Protein AF-0000000086513001 (afdb_homodimer)

Structure (mmCIF, N/CA/C/O backbone):
data_AF-0000000086513001-model_v1
#
loop_
_entity.id
_entity.type
_entity.pdbx_description
1 polymer 'BAR domain-containing protein'
#
loop_
_atom_site.group_PDB
_atom_site.id
_atom_site.type_symbol
_atom_site.label_atom_id
_atom_site.label_alt_id
_atom_site.label_comp_id
_atom_site.label_asym_id
_atom_site.label_entity_id
_atom_site.label_seq_id
_atom_site.pdbx_PDB_ins_code
_atom_site.Cartn_x
_atom_site.Cartn_y
_atom_site.Cartn_z
_atom_site.occupancy
_atom_site.B_iso_or_equiv
_atom_site.auth_seq_id
_atom_site.auth_comp_id
_atom_site.auth_asym_id
_atom_site.auth_atom_id
_atom_site.pdbx_PDB_model_num
ATOM 1 N N . VAL A 1 1 ? -19.938 -74.312 -2.609 1 25.33 1 VAL A N 1
ATOM 2 C CA . VAL A 1 1 ? -18.609 -74.062 -3.168 1 25.33 1 VAL A CA 1
ATOM 3 C C . VAL A 1 1 ? -18.578 -72.688 -3.83 1 25.33 1 VAL A C 1
ATOM 5 O O . VAL A 1 1 ? -19.094 -72.5 -4.93 1 25.33 1 VAL A O 1
ATOM 8 N N . LEU A 1 2 ? -19.156 -71.625 -3.199 1 29.25 2 LEU A N 1
ATOM 9 C CA . LEU A 1 2 ? -19.078 -70.188 -3.557 1 29.25 2 LEU A CA 1
ATOM 10 C C . LEU A 1 2 ? -17.656 -69.812 -3.943 1 29.25 2 LEU A C 1
ATOM 12 O O . LEU A 1 2 ? -16.734 -69.875 -3.117 1 29.25 2 LEU A O 1
ATOM 16 N N . GLN A 1 3 ? -17.125 -70.312 -5.156 1 29.22 3 GLN A N 1
ATOM 17 C CA . GLN A 1 3 ? -15.789 -70.062 -5.703 1 29.22 3 GLN A CA 1
ATOM 18 C C . GLN A 1 3 ? -15.312 -68.688 -5.418 1 29.22 3 GLN A C 1
ATOM 20 O O . GLN A 1 3 ? -16.109 -67.75 -5.457 1 29.22 3 GLN A O 1
ATOM 25 N N . ASN A 1 4 ? -14.266 -68.5 -4.531 1 32.66 4 ASN A N 1
ATOM 26 C CA . ASN A 1 4 ? -13.359 -67.438 -4.281 1 32.66 4 ASN A CA 1
ATOM 27 C C . ASN A 1 4 ? -13.07 -66.625 -5.559 1 32.66 4 ASN A C 1
ATOM 29 O O . ASN A 1 4 ? -12.422 -67.125 -6.477 1 32.66 4 ASN A O 1
ATOM 33 N N . PHE A 1 5 ? -14.031 -66.062 -6.332 1 34.47 5 PHE A N 1
ATOM 34 C CA . PHE A 1 5 ? -13.789 -65.125 -7.379 1 34.47 5 PHE A CA 1
ATOM 35 C C . PHE A 1 5 ? -12.508 -64.312 -7.105 1 34.47 5 PHE A C 1
ATOM 37 O O . PHE A 1 5 ? -12.227 -63.969 -5.965 1 34.47 5 PHE A O 1
ATOM 44 N N . GLY A 1 6 ? -11.438 -64.625 -7.902 1 35.47 6 GLY A N 1
ATOM 45 C CA . GLY A 1 6 ? -10.094 -64.062 -8.008 1 35.47 6 GLY A CA 1
ATOM 46 C C . GLY A 1 6 ? -10.039 -62.594 -7.652 1 35.47 6 GLY A C 1
ATOM 47 O O . GLY A 1 6 ? -10.938 -61.844 -8 1 35.47 6 GLY A O 1
ATOM 48 N N . LYS A 1 7 ? -9.672 -62.219 -6.469 1 39.47 7 LYS A N 1
ATOM 49 C CA . LYS A 1 7 ? -9.062 -60.938 -6.133 1 39.47 7 LYS A CA 1
ATOM 50 C C . LYS A 1 7 ? -8.352 -60.344 -7.336 1 39.47 7 LYS A C 1
ATOM 52 O O . LYS A 1 7 ? -7.32 -60.844 -7.777 1 39.47 7 LYS A O 1
ATOM 57 N N . ALA A 1 8 ? -8.93 -60.094 -8.477 1 40.69 8 ALA A N 1
ATOM 58 C CA . ALA A 1 8 ? -8.281 -59.188 -9.422 1 40.69 8 ALA A CA 1
ATOM 59 C C . ALA A 1 8 ? -7.305 -58.25 -8.711 1 40.69 8 ALA A C 1
ATOM 61 O O . ALA A 1 8 ? -7.68 -57.562 -7.762 1 40.69 8 ALA A O 1
ATOM 62 N N . GLU A 1 9 ? -6.074 -58.594 -8.461 1 40.75 9 GLU A N 1
ATOM 63 C CA . GLU A 1 9 ? -4.934 -57.75 -8.094 1 40.75 9 GLU A CA 1
ATOM 64 C C . GLU A 1 9 ? -5.09 -56.312 -8.625 1 40.75 9 GLU A C 1
ATOM 66 O O . GLU A 1 9 ? -4.914 -56.094 -9.82 1 40.75 9 GLU A O 1
ATOM 71 N N . LYS A 1 10 ? -6.066 -55.625 -8.422 1 45.78 10 LYS A N 1
ATOM 72 C CA . LYS A 1 10 ? -6.031 -54.188 -8.75 1 45.78 10 LYS A CA 1
ATOM 73 C C . LYS A 1 10 ? -4.613 -53.625 -8.648 1 45.78 10 LYS A C 1
ATOM 75 O O . LYS A 1 10 ? -4.02 -53.625 -7.566 1 45.78 10 LYS A O 1
ATOM 80 N N . THR A 1 11 ? -3.627 -53.969 -9.461 1 47.66 11 THR A N 1
ATOM 81 C CA . THR A 1 11 ? -2.301 -53.406 -9.617 1 47.66 11 THR A CA 1
ATOM 82 C C . THR A 1 11 ? -2.352 -51.875 -9.398 1 47.66 11 THR A C 1
ATOM 84 O O . THR A 1 11 ? -2.912 -51.156 -10.211 1 47.66 11 THR A O 1
ATOM 87 N N . THR A 1 12 ? -2.678 -51.531 -8.242 1 60.88 12 THR A N 1
ATOM 88 C CA . THR A 1 12 ? -2.617 -50.094 -7.902 1 60.88 12 THR A CA 1
ATOM 89 C C . THR A 1 12 ? -1.29 -49.5 -8.352 1 60.88 12 THR A C 1
ATOM 91 O O . THR A 1 12 ? -0.222 -49.969 -7.961 1 60.88 12 THR A O 1
ATOM 94 N N . ASP A 1 13 ? -1.226 -48.969 -9.562 1 78.38 13 ASP A N 1
ATOM 95 C CA . ASP A 1 13 ? -0.063 -48.219 -10.031 1 78.38 13 ASP A CA 1
ATOM 96 C C . ASP A 1 13 ? 0.327 -47.125 -9.031 1 78.38 13 ASP A C 1
ATOM 98 O O . ASP A 1 13 ? -0.069 -45.969 -9.18 1 78.38 13 ASP A O 1
ATOM 102 N N . GLU A 1 14 ? 1.034 -47.562 -7.922 1 82.69 14 GLU A N 1
ATOM 103 C CA . GLU A 1 14 ? 1.401 -46.719 -6.793 1 82.69 14 GLU A CA 1
ATOM 104 C C . GLU A 1 14 ? 2.223 -45.531 -7.246 1 82.69 14 GLU A C 1
ATOM 106 O O . GLU A 1 14 ? 1.926 -44.375 -6.879 1 82.69 14 GLU A O 1
ATOM 111 N N . PRO A 1 15 ? 3.131 -45.75 -8.188 1 88.69 15 PRO A N 1
ATOM 112 C CA . PRO A 1 15 ? 3.896 -44.594 -8.656 1 88.69 15 PRO A CA 1
ATOM 113 C C . PRO A 1 15 ? 3.031 -43.594 -9.406 1 88.69 15 PRO A C 1
ATOM 115 O O . PRO A 1 15 ? 3.225 -42.375 -9.258 1 88.69 15 PRO A O 1
ATOM 118 N N . PHE A 1 16 ? 2.098 -44.031 -10.164 1 92.88 16 PHE A N 1
ATOM 119 C CA . PHE A 1 16 ? 1.21 -43.156 -10.914 1 92.88 16 PHE A CA 1
ATOM 120 C C . PHE A 1 16 ? 0.321 -42.344 -9.969 1 92.88 16 PHE A C 1
ATOM 122 O O . PHE A 1 16 ? 0.155 -41.156 -10.141 1 92.88 16 PHE A O 1
ATOM 129 N N . ASN A 1 17 ? -0.226 -43 -8.984 1 92.69 17 ASN A N 1
ATOM 130 C CA . ASN A 1 17 ? -1.082 -42.344 -8.016 1 92.69 17 ASN A CA 1
ATOM 131 C C . ASN A 1 17 ? -0.316 -41.25 -7.25 1 92.69 17 ASN A C 1
ATOM 133 O O . ASN A 1 17 ? -0.863 -40.188 -6.945 1 92.69 17 ASN A O 1
ATOM 137 N N . GLU A 1 18 ? 0.878 -41.531 -6.945 1 95.25 18 GLU A N 1
ATOM 138 C CA . GLU A 1 18 ? 1.701 -40.562 -6.215 1 95.25 18 GLU A CA 1
ATOM 139 C C . GLU A 1 18 ? 1.93 -39.312 -7.035 1 95.25 18 GLU A C 1
ATOM 141 O O . GLU A 1 18 ? 1.84 -38.188 -6.512 1 95.25 18 GLU A O 1
ATOM 146 N N . ILE A 1 19 ? 2.295 -39.469 -8.312 1 95.62 19 ILE A N 1
ATOM 147 C CA . ILE A 1 19 ? 2.559 -38.312 -9.156 1 95.62 19 ILE A CA 1
ATOM 148 C C . ILE A 1 19 ? 1.264 -37.531 -9.383 1 95.62 19 ILE A C 1
ATOM 150 O O . ILE A 1 19 ? 1.281 -36.312 -9.484 1 95.62 19 ILE A O 1
ATOM 154 N N . VAL A 1 20 ? 0.182 -38.188 -9.492 1 96.31 20 VAL A N 1
ATOM 155 C CA . VAL A 1 20 ? -1.11 -37.531 -9.656 1 96.31 20 VAL A CA 1
ATOM 156 C C . VAL A 1 20 ? -1.405 -36.656 -8.43 1 96.31 20 VAL A C 1
ATOM 158 O O . VAL A 1 20 ? -1.864 -35.531 -8.555 1 96.31 20 VAL A O 1
ATOM 161 N N . LEU A 1 21 ? -1.131 -37.219 -7.266 1 96.56 21 LEU A N 1
ATOM 162 C CA . LEU A 1 21 ? -1.327 -36.469 -6.027 1 96.56 21 LEU A CA 1
ATOM 163 C C . LEU A 1 21 ? -0.428 -35.219 -5.992 1 96.56 21 LEU A C 1
ATOM 165 O O . LEU A 1 21 ? -0.851 -34.156 -5.547 1 96.56 21 LEU A O 1
ATOM 169 N N . ARG A 1 22 ? 0.776 -35.312 -6.449 1 95.69 22 ARG A N 1
ATOM 170 C CA . ARG A 1 22 ? 1.705 -34.188 -6.508 1 95.69 22 ARG A CA 1
ATOM 171 C C . ARG A 1 22 ? 1.187 -33.094 -7.438 1 95.69 22 ARG A C 1
ATOM 173 O O . ARG A 1 22 ? 1.31 -31.906 -7.137 1 95.69 22 ARG A O 1
ATOM 180 N N . ILE A 1 23 ? 0.636 -33.531 -8.5 1 96.81 23 ILE A N 1
ATOM 181 C CA . ILE A 1 23 ? 0.095 -32.594 -9.469 1 96.81 23 ILE A CA 1
ATOM 182 C C . ILE A 1 23 ? -1.098 -31.859 -8.859 1 96.81 23 ILE A C 1
ATOM 184 O O . ILE A 1 23 ? -1.27 -30.656 -9.07 1 96.81 23 ILE A O 1
ATOM 188 N N . GLU A 1 24 ? -1.88 -32.562 -8.117 1 96.69 24 GLU A N 1
ATOM 189 C CA . GLU A 1 24 ? -3.016 -31.953 -7.445 1 96.69 24 GLU A CA 1
ATOM 190 C C . GLU A 1 24 ? -2.549 -30.906 -6.426 1 96.69 24 GLU A C 1
ATOM 192 O O . GLU A 1 24 ? -3.102 -29.812 -6.352 1 96.69 24 GLU A O 1
ATOM 197 N N . LYS A 1 25 ? -1.591 -31.266 -5.656 1 96.88 25 LYS A N 1
ATOM 198 C CA . LYS A 1 25 ? -1.021 -30.344 -4.684 1 96.88 25 LYS A CA 1
ATOM 199 C C . LYS A 1 25 ? -0.428 -29.125 -5.371 1 96.88 25 LYS A C 1
ATOM 201 O O . LYS A 1 25 ? -0.542 -28 -4.867 1 96.88 25 LYS A O 1
ATOM 206 N N . GLN A 1 26 ? 0.207 -29.359 -6.457 1 97.06 26 GLN A N 1
ATOM 207 C CA . GLN A 1 26 ? 0.778 -28.297 -7.27 1 97.06 26 GLN A CA 1
ATOM 208 C C . GLN A 1 26 ? -0.301 -27.328 -7.738 1 97.06 26 GLN A C 1
ATOM 210 O O . GLN A 1 26 ? -0.105 -26.109 -7.707 1 97.06 26 GLN A O 1
ATOM 215 N N . HIS A 1 27 ? -1.317 -27.875 -8.195 1 97.31 27 HIS A N 1
ATOM 216 C CA . HIS A 1 27 ? -2.445 -27.062 -8.641 1 97.31 27 HIS A CA 1
ATOM 217 C C . HIS A 1 27 ? -3.004 -26.234 -7.492 1 97.31 27 HIS A C 1
ATOM 219 O O . HIS A 1 27 ? -3.264 -25.031 -7.664 1 97.31 27 HIS A O 1
ATOM 225 N N . ASP A 1 28 ? -3.191 -26.844 -6.332 1 97.62 28 ASP A N 1
ATOM 226 C CA . ASP A 1 28 ? -3.725 -26.156 -5.164 1 97.62 28 ASP A CA 1
ATOM 227 C C . ASP A 1 28 ? -2.805 -25.016 -4.734 1 97.62 28 ASP A C 1
ATOM 229 O O . ASP A 1 28 ? -3.275 -23.922 -4.383 1 97.62 28 ASP A O 1
ATOM 233 N N . ALA A 1 29 ? -1.533 -25.25 -4.727 1 97.62 29 ALA A N 1
ATOM 234 C CA . ALA A 1 29 ? -0.555 -24.219 -4.355 1 97.62 29 ALA A CA 1
ATOM 235 C C . ALA A 1 29 ? -0.613 -23.031 -5.309 1 97.62 29 ALA A C 1
ATOM 237 O O . ALA A 1 29 ? -0.532 -21.891 -4.879 1 97.62 29 ALA A O 1
ATOM 238 N N . ALA A 1 30 ? -0.731 -23.328 -6.598 1 98.44 30 ALA A N 1
ATOM 239 C CA . ALA A 1 30 ? -0.817 -22.266 -7.602 1 98.44 30 ALA A CA 1
ATOM 240 C C . ALA A 1 30 ? -2.064 -21.422 -7.387 1 98.44 30 ALA A C 1
ATOM 242 O O . ALA A 1 30 ? -2.01 -20.188 -7.5 1 98.44 30 ALA A O 1
ATOM 243 N N . HIS A 1 31 ? -3.129 -22.125 -7.039 1 98.19 31 HIS A N 1
ATOM 244 C CA . HIS A 1 31 ? -4.375 -21.406 -6.793 1 98.19 31 HIS A CA 1
ATOM 245 C C . HIS A 1 31 ? -4.27 -20.531 -5.551 1 98.19 31 HIS A C 1
ATOM 247 O O . HIS A 1 31 ? -4.781 -19.406 -5.531 1 98.19 31 HIS A O 1
ATOM 253 N N . HIS A 1 32 ? -3.678 -21.062 -4.586 1 98.62 32 HIS A N 1
ATOM 254 C CA . HIS A 1 32 ? -3.488 -20.297 -3.365 1 98.62 32 HIS A CA 1
ATOM 255 C C . HIS A 1 32 ? -2.643 -19.047 -3.621 1 98.62 32 HIS A C 1
ATOM 257 O O . HIS A 1 32 ? -2.99 -17.953 -3.174 1 98.62 32 HIS A O 1
ATOM 263 N N . LEU A 1 33 ? -1.578 -19.203 -4.324 1 98.75 33 LEU A N 1
ATOM 264 C CA . LEU A 1 33 ? -0.705 -18.078 -4.664 1 98.75 33 LEU A CA 1
ATOM 265 C C . LEU A 1 33 ? -1.45 -17.047 -5.496 1 98.75 33 LEU A C 1
ATOM 267 O O . LEU A 1 33 ? -1.312 -15.836 -5.27 1 98.75 33 LEU A O 1
ATOM 271 N N . GLN A 1 34 ? -2.205 -17.5 -6.426 1 98.69 34 GLN A N 1
ATOM 272 C CA . GLN A 1 34 ? -2.988 -16.594 -7.27 1 98.69 34 GLN A CA 1
ATOM 273 C C . GLN A 1 34 ? -3.951 -15.758 -6.438 1 98.69 34 GLN A C 1
ATOM 275 O O . GLN A 1 34 ? -4.09 -14.555 -6.668 1 98.69 34 GLN A O 1
ATOM 280 N N . LYS A 1 35 ? -4.609 -16.438 -5.543 1 98.75 35 LYS A N 1
ATOM 281 C CA . LYS A 1 35 ? -5.555 -15.75 -4.672 1 98.75 35 LYS A CA 1
ATOM 282 C C . LYS A 1 35 ? -4.867 -14.633 -3.891 1 98.75 35 LYS A C 1
ATOM 284 O O . LYS A 1 35 ? -5.359 -13.5 -3.85 1 98.75 35 LYS A O 1
ATOM 289 N N . GLU A 1 36 ? -3.793 -14.914 -3.262 1 98.75 36 GLU A N 1
ATOM 290 C CA . GLU A 1 36 ? -3.086 -13.93 -2.443 1 98.75 36 GLU A CA 1
ATOM 291 C C . GLU A 1 36 ? -2.496 -12.812 -3.305 1 98.75 36 GLU A C 1
ATOM 293 O O . GLU A 1 36 ? -2.443 -11.656 -2.881 1 98.75 36 GLU A O 1
ATOM 298 N N . LEU A 1 37 ? -1.99 -13.18 -4.488 1 98.75 37 LEU A N 1
ATOM 299 C CA . LEU A 1 37 ? -1.479 -12.18 -5.422 1 98.75 37 LEU A CA 1
ATOM 300 C C . LEU A 1 37 ? -2.578 -11.203 -5.832 1 98.75 37 LEU A C 1
ATOM 302 O O . LEU A 1 37 ? -2.34 -10 -5.938 1 98.75 37 LEU A O 1
ATOM 306 N N . ARG A 1 38 ? -3.725 -11.758 -6.062 1 98.44 38 ARG A N 1
ATOM 307 C CA . ARG A 1 38 ? -4.863 -10.914 -6.422 1 98.44 38 ARG A CA 1
ATOM 308 C C . ARG A 1 38 ? -5.211 -9.953 -5.289 1 98.44 38 ARG A C 1
ATOM 310 O O . ARG A 1 38 ? -5.48 -8.773 -5.531 1 98.44 38 ARG A O 1
ATOM 317 N N . MET A 1 39 ? -5.246 -10.469 -4.125 1 98.56 39 MET A N 1
ATOM 318 C CA . MET A 1 39 ? -5.52 -9.633 -2.961 1 98.56 39 MET A CA 1
ATOM 319 C C . MET A 1 39 ? -4.457 -8.547 -2.805 1 98.56 39 MET A C 1
ATOM 321 O O . MET A 1 39 ? -4.773 -7.395 -2.51 1 98.56 39 MET A O 1
ATOM 325 N N . TYR A 1 40 ? -3.24 -8.867 -3.025 1 98.62 40 TYR A N 1
ATOM 326 C CA . TYR A 1 40 ? -2.137 -7.914 -2.951 1 98.62 40 TYR A CA 1
ATOM 327 C C . TYR A 1 40 ? -2.289 -6.816 -3.998 1 98.62 40 TYR A C 1
ATOM 329 O O . TYR A 1 40 ? -2.125 -5.633 -3.695 1 98.62 40 TYR A O 1
ATOM 337 N N . ALA A 1 41 ? -2.576 -7.219 -5.16 1 98.25 41 ALA A N 1
ATOM 338 C CA . ALA A 1 41 ? -2.754 -6.262 -6.25 1 98.25 41 ALA A CA 1
ATOM 339 C C . ALA A 1 41 ? -3.914 -5.312 -5.961 1 98.25 41 ALA A C 1
ATOM 341 O O . ALA A 1 41 ? -3.84 -4.121 -6.27 1 98.25 41 ALA A O 1
ATOM 342 N N . ASN A 1 42 ? -4.98 -5.844 -5.438 1 98.25 42 ASN A N 1
ATOM 343 C CA . ASN A 1 42 ? -6.113 -5.004 -5.066 1 98.25 42 ASN A CA 1
ATOM 344 C C . ASN A 1 42 ? -5.727 -3.967 -4.016 1 98.25 42 ASN A C 1
ATOM 346 O O . ASN A 1 42 ? -6.113 -2.801 -4.113 1 98.25 42 ASN A O 1
ATOM 350 N N . CYS A 1 43 ? -5.027 -4.418 -3.004 1 97.94 43 CYS A N 1
ATOM 351 C CA . CYS A 1 43 ? -4.555 -3.494 -1.977 1 97.94 43 CYS A CA 1
ATOM 352 C C . CYS A 1 43 ? -3.623 -2.445 -2.572 1 97.94 43 CYS A C 1
ATOM 354 O O . CYS A 1 43 ? -3.645 -1.284 -2.158 1 97.94 43 CYS A O 1
ATOM 356 N N . LEU A 1 44 ? -2.814 -2.854 -3.523 1 97.88 44 LEU A N 1
ATOM 357 C CA . LEU A 1 44 ? -1.929 -1.92 -4.215 1 97.88 44 LEU A CA 1
ATOM 358 C C . LEU A 1 44 ? -2.732 -0.852 -4.949 1 97.88 44 LEU A C 1
ATOM 360 O O . LEU A 1 44 ? -2.344 0.319 -4.969 1 97.88 44 LEU A O 1
ATOM 364 N N . ARG A 1 45 ? -3.809 -1.22 -5.531 1 98 45 ARG A N 1
ATOM 365 C CA . ARG A 1 45 ? -4.676 -0.272 -6.223 1 98 45 ARG A CA 1
ATOM 366 C C . ARG A 1 45 ? -5.258 0.747 -5.25 1 98 45 ARG A C 1
ATOM 368 O O . ARG A 1 45 ? -5.266 1.947 -5.527 1 98 45 ARG A O 1
ATOM 375 N N . GLU A 1 46 ? -5.73 0.247 -4.18 1 98.19 46 GLU A N 1
ATOM 376 C CA . GLU A 1 46 ? -6.27 1.138 -3.158 1 98.19 46 GLU A CA 1
ATOM 377 C C . GLU A 1 46 ? -5.199 2.084 -2.625 1 98.19 46 GLU A C 1
ATOM 379 O O . GLU A 1 46 ? -5.469 3.258 -2.367 1 98.19 46 GLU A O 1
ATOM 384 N N . MET A 1 47 ? -4.008 1.544 -2.441 1 97.44 47 MET A N 1
ATOM 385 C CA . MET A 1 47 ? -2.879 2.355 -1.994 1 97.44 47 MET A CA 1
ATOM 386 C C . MET A 1 47 ? -2.572 3.463 -2.998 1 97.44 47 MET A C 1
ATOM 388 O O . MET A 1 47 ? -2.215 4.578 -2.611 1 97.44 47 MET A O 1
ATOM 392 N N . SER A 1 48 ? -2.617 3.119 -4.258 1 97.81 48 SER A N 1
ATOM 393 C CA . SER A 1 48 ? -2.377 4.098 -5.316 1 97.81 48 SER A CA 1
ATOM 394 C C . SER A 1 48 ? -3.348 5.27 -5.215 1 97.81 48 SER A C 1
ATOM 396 O O . SER A 1 48 ? -2.943 6.426 -5.328 1 97.81 48 SER A O 1
ATOM 398 N N . VAL A 1 49 ? -4.602 4.996 -4.965 1 98.38 49 VAL A N 1
ATOM 399 C CA . VAL A 1 49 ? -5.621 6.031 -4.836 1 98.38 49 VAL A CA 1
ATOM 400 C C . VAL A 1 49 ? -5.348 6.875 -3.592 1 98.38 49 VAL A C 1
ATOM 402 O O . VAL A 1 49 ? -5.391 8.102 -3.646 1 98.38 49 VAL A O 1
ATOM 405 N N . ALA A 1 50 ? -5.09 6.184 -2.471 1 98.5 50 ALA A 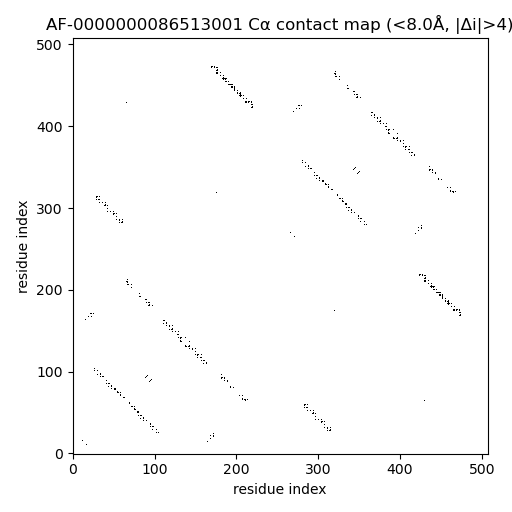N 1
ATOM 406 C CA . ALA A 1 50 ? -4.785 6.883 -1.226 1 98.5 50 ALA A CA 1
ATOM 407 C C . ALA A 1 50 ? -3.555 7.773 -1.388 1 98.5 50 ALA A C 1
ATOM 409 O O . ALA A 1 50 ? -3.521 8.898 -0.878 1 98.5 50 ALA A O 1
ATOM 410 N N . SER A 1 51 ? -2.537 7.254 -2.049 1 98.38 51 SER A N 1
ATOM 411 C CA . SER A 1 51 ? -1.328 8.023 -2.322 1 98.38 51 SER A CA 1
ATOM 412 C C . SER A 1 51 ? -1.639 9.266 -3.146 1 98.38 51 SER A C 1
ATOM 414 O O . SER A 1 51 ? -1.146 10.359 -2.846 1 98.38 51 SER A O 1
ATOM 416 N N . LYS A 1 52 ? -2.434 9.109 -4.121 1 98.5 52 LYS A N 1
ATOM 417 C CA . LYS A 1 52 ? -2.807 10.242 -4.961 1 98.5 52 LYS A CA 1
ATOM 418 C C . LYS A 1 52 ? -3.533 11.312 -4.152 1 98.5 52 LYS A C 1
ATOM 420 O O . LYS A 1 52 ? -3.246 12.5 -4.289 1 98.5 52 LYS A O 1
ATOM 425 N N . ASN A 1 53 ? -4.477 10.914 -3.352 1 98.69 53 ASN A N 1
ATOM 426 C CA . ASN A 1 53 ? -5.195 11.859 -2.5 1 98.69 53 ASN A CA 1
ATOM 427 C C . ASN A 1 53 ? -4.254 12.586 -1.546 1 98.69 53 ASN A C 1
ATOM 429 O O . ASN A 1 53 ? -4.359 13.797 -1.362 1 98.69 53 ASN A O 1
ATOM 433 N N . LEU A 1 54 ? -3.371 11.844 -0.964 1 98.75 54 LEU A N 1
ATOM 434 C CA . LEU A 1 54 ? -2.43 12.422 -0.016 1 98.75 54 LEU A CA 1
ATOM 435 C C . LEU A 1 54 ? -1.497 13.406 -0.712 1 98.75 54 LEU A C 1
ATOM 437 O O . LEU A 1 54 ? -1.279 14.516 -0.219 1 98.75 54 LEU A O 1
ATOM 441 N N . THR A 1 55 ? -0.96 13.031 -1.841 1 98.56 55 THR A N 1
ATOM 442 C CA . THR A 1 55 ? -0.041 13.914 -2.549 1 98.56 55 THR A CA 1
ATOM 443 C C . THR A 1 55 ? -0.759 15.172 -3.025 1 98.56 55 THR A C 1
ATOM 445 O O . THR A 1 55 ? -0.17 16.25 -3.059 1 98.56 55 THR A O 1
ATOM 448 N N . THR A 1 56 ? -2.012 15.039 -3.377 1 98.44 56 THR A N 1
ATOM 449 C CA . THR A 1 56 ? -2.816 16.203 -3.732 1 98.44 56 THR A CA 1
ATOM 450 C C . THR A 1 56 ? -2.973 17.141 -2.537 1 98.44 56 THR A C 1
ATOM 452 O O . THR A 1 56 ? -2.812 18.359 -2.668 1 98.44 56 THR A O 1
ATOM 455 N N . ALA A 1 57 ? -3.291 16.594 -1.386 1 98.62 57 ALA A N 1
ATOM 456 C CA . ALA A 1 57 ? -3.418 17.391 -0.167 1 98.62 57 ALA A CA 1
ATOM 457 C C . ALA A 1 57 ? -2.102 18.078 0.175 1 98.62 57 ALA A C 1
ATOM 459 O O . ALA A 1 57 ? -2.092 19.25 0.592 1 98.62 57 ALA A O 1
ATOM 460 N N . ILE A 1 58 ? -0.984 17.391 0.009 1 98.81 58 ILE A N 1
ATOM 461 C CA . ILE A 1 58 ? 0.333 17.969 0.267 1 98.81 58 ILE A CA 1
ATOM 462 C C . ILE A 1 58 ? 0.59 19.125 -0.699 1 98.81 58 ILE A C 1
ATOM 464 O O . ILE A 1 58 ? 1.078 20.188 -0.295 1 98.81 58 ILE A O 1
ATOM 468 N N . ALA A 1 59 ? 0.244 18.906 -1.926 1 98.38 59 ALA A N 1
ATOM 469 C CA . ALA A 1 59 ? 0.432 19.953 -2.934 1 98.38 59 ALA A CA 1
ATOM 470 C C . ALA A 1 59 ? -0.397 21.188 -2.604 1 98.38 59 ALA A C 1
ATOM 472 O O . ALA A 1 59 ? 0.036 22.312 -2.85 1 98.38 59 ALA A O 1
ATOM 473 N N . GLU A 1 60 ? -1.539 20.953 -2.066 1 97.12 60 GLU A N 1
ATOM 474 C CA . GLU A 1 60 ? -2.41 22.062 -1.679 1 97.12 60 GLU A CA 1
ATOM 475 C C . GLU A 1 60 ? -1.847 22.812 -0.475 1 97.12 60 GLU A C 1
ATOM 477 O O . GLU A 1 60 ? -2.051 24.016 -0.339 1 97.12 60 GLU A O 1
ATOM 482 N N . THR A 1 61 ? -1.21 22.141 0.347 1 97.62 61 THR A N 1
ATOM 483 C CA . THR A 1 61 ? -0.655 22.703 1.569 1 97.62 61 THR A CA 1
ATOM 484 C C . THR A 1 61 ? 0.655 23.438 1.281 1 97.62 61 THR A C 1
ATOM 486 O O . THR A 1 61 ? 0.961 24.453 1.916 1 97.62 61 THR A O 1
ATOM 489 N N . TYR A 1 62 ? 1.438 22.891 0.391 1 98.25 62 TYR A N 1
ATOM 490 C CA . TYR A 1 62 ? 2.721 23.484 0.019 1 98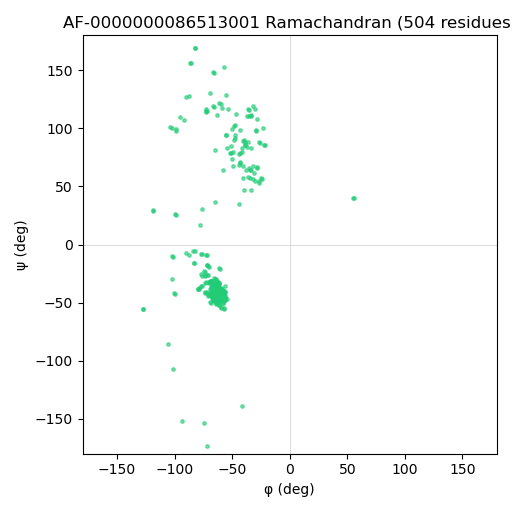.25 62 TYR A CA 1
ATOM 491 C C . TYR A 1 62 ? 2.527 24.734 -0.815 1 98.25 62 TYR A C 1
ATOM 493 O O . TYR A 1 62 ? 2.141 24.672 -1.983 1 98.25 62 TYR A O 1
ATOM 501 N N . GLU A 1 63 ? 2.891 25.859 -0.319 1 97.12 63 GLU A N 1
ATOM 502 C CA . GLU A 1 63 ? 2.516 27.141 -0.915 1 97.12 63 GLU A CA 1
ATOM 503 C C . GLU A 1 63 ? 3.496 27.547 -2.012 1 97.12 63 GLU A C 1
ATOM 505 O O . GLU A 1 63 ? 4.656 27.141 -1.999 1 97.12 63 GLU A O 1
ATOM 510 N N . GLN A 1 64 ? 3.053 28.391 -2.941 1 96.88 64 GLN A N 1
ATOM 511 C CA . GLN A 1 64 ? 3.783 28.781 -4.137 1 96.88 64 GLN A CA 1
ATOM 512 C C . GLN A 1 64 ? 5.07 29.516 -3.775 1 96.88 64 GLN A C 1
ATOM 514 O O . GLN A 1 64 ? 6.078 29.406 -4.477 1 96.88 64 GLN A O 1
ATOM 519 N N . GLU A 1 65 ? 5.09 30.266 -2.656 1 96.44 65 GLU A N 1
ATOM 520 C CA . GLU A 1 65 ? 6.234 31.078 -2.262 1 96.44 65 GLU A CA 1
ATOM 521 C C . GLU A 1 65 ? 7.289 30.25 -1.546 1 96.44 65 GLU A C 1
ATOM 523 O O . GLU A 1 65 ? 8.375 30.734 -1.24 1 96.44 65 GLU A O 1
ATOM 528 N N . TRP A 1 66 ? 6.992 29.016 -1.291 1 97.94 66 TRP A N 1
ATOM 529 C CA . TRP A 1 66 ? 7.91 28.188 -0.526 1 97.94 66 TRP A CA 1
ATOM 530 C C . TRP A 1 66 ? 9.008 27.625 -1.422 1 97.94 66 TRP A C 1
ATOM 532 O O . TRP A 1 66 ? 8.938 27.734 -2.648 1 97.94 66 TRP A O 1
ATOM 542 N N . THR A 1 67 ? 10 27.062 -0.838 1 98.44 67 THR A N 1
ATOM 543 C CA . THR A 1 67 ? 11.227 26.609 -1.48 1 98.44 67 THR A CA 1
ATOM 544 C C . THR A 1 67 ? 10.938 25.562 -2.541 1 98.44 67 THR A C 1
ATOM 546 O O . THR A 1 67 ? 10.289 24.547 -2.252 1 98.44 67 THR A O 1
ATOM 549 N N . ARG A 1 68 ? 11.312 25.812 -3.812 1 98.5 68 ARG A N 1
ATOM 550 C CA . ARG A 1 68 ? 11.297 24.859 -4.926 1 98.5 68 ARG A CA 1
ATOM 551 C C . ARG A 1 68 ? 9.914 24.25 -5.113 1 98.5 68 ARG A C 1
ATOM 553 O O . ARG A 1 68 ? 9.789 23.047 -5.344 1 98.5 68 ARG A O 1
ATOM 560 N N . GLU A 1 69 ? 8.922 25.031 -4.973 1 98.38 69 GLU A N 1
ATOM 561 C CA . GLU A 1 69 ? 7.531 24.609 -5.023 1 98.38 69 GLU A CA 1
ATOM 562 C C . GLU A 1 69 ? 7.227 23.891 -6.34 1 98.38 69 GLU A C 1
ATOM 564 O O . GLU A 1 69 ? 6.555 22.859 -6.352 1 98.38 69 GLU A O 1
ATOM 569 N N . SER A 1 70 ? 7.699 24.312 -7.473 1 97.94 70 SER A N 1
ATOM 570 C CA . SER A 1 70 ? 7.434 23.703 -8.773 1 97.94 70 SER A CA 1
ATOM 571 C C . SER A 1 70 ? 8.023 22.297 -8.852 1 97.94 70 SER A C 1
ATOM 573 O O . SER A 1 70 ? 7.41 21.391 -9.422 1 97.94 70 SER A O 1
ATOM 575 N N . GLU A 1 71 ? 9.18 22.188 -8.344 1 98.31 71 GLU A N 1
ATOM 576 C CA . GLU A 1 71 ? 9.828 20.875 -8.312 1 98.31 71 GLU A CA 1
ATOM 577 C C . GLU A 1 71 ? 9.062 19.906 -7.426 1 98.31 71 GLU A C 1
ATOM 579 O O . GLU A 1 71 ? 8.891 18.734 -7.777 1 98.31 71 GLU A O 1
ATOM 584 N N . VAL A 1 72 ? 8.641 20.359 -6.227 1 98.69 72 VAL A N 1
ATOM 585 C CA . VAL A 1 72 ? 7.855 19.531 -5.316 1 98.69 72 VAL A CA 1
ATOM 586 C C . VAL A 1 72 ? 6.586 19.062 -6.02 1 98.69 72 VAL A C 1
ATOM 588 O O . VAL A 1 72 ? 6.262 17.859 -5.984 1 98.69 72 VAL A O 1
ATOM 591 N N . ARG A 1 73 ? 5.926 19.953 -6.66 1 97.94 73 ARG A N 1
ATOM 592 C CA . ARG A 1 73 ? 4.691 19.609 -7.359 1 97.94 73 ARG A CA 1
ATOM 593 C C . ARG A 1 73 ? 4.941 18.562 -8.438 1 97.94 73 ARG A C 1
ATOM 595 O O . ARG A 1 73 ? 4.156 17.625 -8.602 1 97.94 73 ARG A O 1
ATOM 602 N N . ALA A 1 74 ? 5.973 18.688 -9.156 1 97.88 74 ALA A N 1
ATOM 603 C CA . ALA A 1 74 ? 6.324 17.734 -10.203 1 97.88 74 ALA A CA 1
ATOM 604 C C . ALA A 1 74 ? 6.617 16.359 -9.617 1 97.88 74 ALA A C 1
ATOM 606 O O . ALA A 1 74 ? 6.168 15.344 -10.148 1 97.88 74 ALA A O 1
ATOM 607 N N . HIS A 1 75 ? 7.375 16.344 -8.516 1 98.38 75 HIS A N 1
ATOM 608 C CA . HIS A 1 75 ? 7.699 15.086 -7.852 1 98.38 75 HIS A CA 1
ATOM 609 C C . HIS A 1 75 ? 6.441 14.398 -7.332 1 98.38 75 HIS A C 1
ATOM 611 O O . HIS A 1 75 ? 6.277 13.188 -7.496 1 98.38 75 HIS A O 1
ATOM 617 N N . LEU A 1 76 ? 5.551 15.172 -6.746 1 98.62 76 LEU A N 1
ATOM 618 C CA . LEU A 1 76 ? 4.316 14.617 -6.199 1 98.62 76 LEU A CA 1
ATOM 619 C C . LEU A 1 76 ? 3.475 13.977 -7.297 1 98.62 76 LEU A C 1
ATOM 621 O O . LEU A 1 76 ? 2.852 12.93 -7.078 1 98.62 76 LEU A O 1
ATOM 625 N N . GLN A 1 77 ? 3.51 14.516 -8.477 1 97.38 77 GLN A N 1
ATOM 626 C CA . GLN A 1 77 ? 2.738 13.992 -9.602 1 97.38 77 GLN A CA 1
ATOM 627 C C . GLN A 1 77 ? 3.346 12.688 -10.125 1 97.38 77 GLN A C 1
ATOM 629 O O . GLN A 1 77 ? 2.648 11.875 -10.742 1 97.38 77 GLN A O 1
ATOM 634 N N . THR A 1 78 ? 4.562 12.516 -9.891 1 98.25 78 THR A N 1
ATOM 635 C CA . THR A 1 78 ? 5.277 11.352 -10.406 1 98.25 78 THR A CA 1
ATOM 636 C C . THR A 1 78 ? 4.836 10.078 -9.688 1 98.25 78 THR A C 1
ATOM 638 O O . THR A 1 78 ? 4.902 8.984 -10.25 1 98.25 78 THR A O 1
ATOM 641 N N . TYR A 1 79 ? 4.371 10.211 -8.461 1 98.25 79 TYR A N 1
ATOM 642 C CA . TYR A 1 79 ? 3.959 9.047 -7.68 1 98.25 79 TYR A CA 1
ATOM 643 C C . TYR A 1 79 ? 2.879 8.258 -8.406 1 98.25 79 TYR A C 1
ATOM 645 O O . TYR A 1 79 ? 2.936 7.031 -8.469 1 98.25 79 TYR A O 1
ATOM 653 N N . ASP A 1 80 ? 1.941 8.977 -8.914 1 97.25 80 ASP A N 1
ATOM 654 C CA . ASP A 1 80 ? 0.822 8.336 -9.602 1 97.25 80 ASP A CA 1
ATOM 655 C C . ASP A 1 80 ? 1.311 7.453 -10.75 1 97.25 80 ASP A C 1
ATOM 657 O O . ASP A 1 80 ? 0.825 6.332 -10.922 1 97.25 80 ASP A O 1
ATOM 661 N N . LEU A 1 81 ? 2.244 7.918 -11.469 1 97.56 81 LEU A N 1
ATOM 662 C CA . LEU A 1 81 ? 2.807 7.176 -12.594 1 97.56 81 LEU A CA 1
ATOM 663 C C . LEU A 1 81 ? 3.52 5.918 -12.109 1 97.56 81 LEU A C 1
ATOM 665 O O . LEU A 1 81 ? 3.385 4.852 -12.711 1 97.56 81 LEU A O 1
ATOM 669 N N . LEU A 1 82 ? 4.238 6.027 -11.055 1 98.44 82 LEU A N 1
ATOM 670 C CA . LEU A 1 82 ? 4.996 4.898 -10.531 1 98.44 82 LEU A CA 1
ATOM 671 C C . LEU A 1 82 ? 4.062 3.801 -10.031 1 98.44 82 LEU A C 1
ATOM 673 O O . LEU A 1 82 ? 4.285 2.617 -10.305 1 98.44 82 LEU A O 1
ATOM 677 N N . TRP A 1 83 ? 3.02 4.203 -9.312 1 98.12 83 TRP A N 1
ATOM 678 C CA . TRP A 1 83 ? 2.039 3.236 -8.828 1 98.12 83 TRP A CA 1
ATOM 679 C C . TRP A 1 83 ? 1.379 2.504 -9.992 1 98.12 83 TRP A C 1
ATOM 681 O O . TRP A 1 83 ? 1.26 1.275 -9.969 1 98.12 83 TRP A O 1
ATOM 691 N N . ASN A 1 84 ? 0.968 3.236 -10.969 1 97.75 84 ASN A N 1
ATOM 692 C CA . ASN A 1 84 ? 0.294 2.65 -12.117 1 97.75 84 ASN A CA 1
ATOM 693 C C . ASN A 1 84 ? 1.219 1.718 -12.898 1 97.75 84 ASN A C 1
ATOM 695 O O . ASN A 1 84 ? 0.793 0.656 -13.359 1 97.75 84 ASN A O 1
ATOM 699 N N . ASP A 1 85 ? 2.42 2.102 -13.047 1 98.31 85 ASP A N 1
ATOM 700 C CA . ASP A 1 85 ? 3.402 1.258 -13.719 1 98.31 85 ASP A CA 1
ATOM 701 C C . ASP A 1 85 ? 3.617 -0.05 -12.961 1 98.31 85 ASP A C 1
ATOM 703 O O . ASP A 1 85 ? 3.742 -1.114 -13.57 1 98.31 85 ASP A O 1
ATOM 707 N N . CYS A 1 86 ? 3.73 0.021 -11.703 1 98.44 86 CYS A N 1
ATOM 708 C CA . CYS A 1 86 ? 3.908 -1.169 -10.875 1 98.44 86 CYS A CA 1
ATOM 709 C C . CYS A 1 86 ? 2.729 -2.121 -11.031 1 98.44 86 CYS A C 1
ATOM 711 O O . CYS A 1 86 ? 2.918 -3.318 -11.258 1 98.44 86 CYS A O 1
ATOM 713 N N . LEU A 1 87 ? 1.553 -1.548 -10.961 1 98.38 87 LEU A N 1
ATOM 714 C CA . LEU A 1 87 ? 0.338 -2.346 -11.094 1 98.38 87 LEU A CA 1
ATOM 715 C C . LEU A 1 87 ? 0.281 -3.027 -12.453 1 98.38 87 LEU A C 1
ATOM 717 O O . LEU A 1 87 ? -0.033 -4.219 -12.547 1 98.38 87 LEU A O 1
ATOM 721 N N . GLN A 1 88 ? 0.633 -2.311 -13.453 1 98.56 88 GLN A N 1
ATOM 722 C CA . GLN A 1 88 ? 0.614 -2.85 -14.812 1 98.56 88 GLN A CA 1
ATOM 723 C C . GLN A 1 88 ? 1.662 -3.945 -14.977 1 98.56 88 GLN A C 1
ATOM 725 O O . GLN A 1 88 ? 1.383 -4.992 -15.57 1 98.56 88 GLN A O 1
ATOM 730 N N . THR A 1 89 ? 2.799 -3.709 -14.5 1 98.75 89 THR A N 1
ATOM 731 C CA . THR A 1 89 ? 3.873 -4.691 -14.602 1 98.75 89 THR A CA 1
ATOM 732 C C . THR A 1 89 ? 3.508 -5.973 -13.867 1 98.75 89 THR A C 1
ATOM 734 O O . THR A 1 89 ? 3.721 -7.074 -14.383 1 98.75 89 THR A O 1
ATOM 737 N N . LEU A 1 90 ? 2.984 -5.871 -12.688 1 98.62 90 LEU A N 1
ATOM 738 C CA . LEU A 1 90 ? 2.58 -7.039 -11.914 1 98.62 90 LEU A CA 1
ATOM 739 C C . LEU A 1 90 ? 1.499 -7.828 -12.641 1 98.62 90 LEU A C 1
ATOM 741 O O . LEU A 1 90 ? 1.522 -9.062 -12.648 1 98.62 90 LEU A O 1
ATOM 745 N N . GLN A 1 91 ? 0.603 -7.098 -13.242 1 98.5 91 GLN A N 1
ATOM 746 C CA . GLN A 1 91 ? -0.449 -7.758 -14.008 1 98.5 91 GLN A CA 1
ATOM 747 C C . GLN A 1 91 ? 0.133 -8.531 -15.188 1 98.5 91 GLN A C 1
ATOM 749 O O . GLN A 1 91 ? -0.13 -9.727 -15.344 1 98.5 91 GLN A O 1
ATOM 754 N N . ASP A 1 92 ? 0.995 -7.941 -15.922 1 98.69 92 ASP A N 1
ATOM 755 C CA . ASP A 1 92 ? 1.492 -8.5 -17.172 1 98.69 92 ASP A CA 1
ATOM 756 C C . ASP A 1 92 ? 2.545 -9.578 -16.922 1 98.69 92 ASP A C 1
ATOM 758 O O . ASP A 1 92 ? 2.574 -10.602 -17.609 1 98.69 92 ASP A O 1
ATOM 762 N N . SER A 1 93 ? 3.367 -9.367 -15.938 1 98.62 93 SER A N 1
ATOM 763 C CA . SER A 1 93 ? 4.551 -10.211 -15.805 1 98.62 93 SER A CA 1
ATOM 764 C C . SER A 1 93 ? 4.359 -11.258 -14.711 1 98.62 93 SER A C 1
ATOM 766 O O . SER A 1 93 ? 5.16 -12.188 -14.594 1 98.62 93 SER A O 1
ATOM 768 N N . VAL A 1 94 ? 3.297 -11.102 -13.953 1 98.81 94 VAL A N 1
ATOM 769 C CA . VAL A 1 94 ? 3.141 -12.039 -12.844 1 98.81 94 VAL A CA 1
ATOM 770 C C . VAL A 1 94 ? 1.752 -12.672 -12.898 1 98.81 94 VAL A C 1
ATOM 772 O O . VAL A 1 94 ? 1.624 -13.891 -13.07 1 98.81 94 VAL A O 1
ATOM 775 N N . SER A 1 95 ? 0.721 -11.875 -12.906 1 98.62 95 SER A N 1
ATOM 776 C CA . SER A 1 95 ? -0.644 -12.383 -12.828 1 98.62 95 SER A CA 1
ATOM 777 C C . SER A 1 95 ? -1.003 -13.18 -14.086 1 98.62 95 SER A C 1
ATOM 779 O O . SER A 1 95 ? -1.553 -14.281 -13.992 1 98.62 95 SER A O 1
ATOM 781 N N . VAL A 1 96 ? -0.72 -12.656 -15.219 1 98.62 96 VAL A N 1
ATOM 782 C CA . VAL A 1 96 ? -1.097 -13.305 -16.469 1 98.62 96 VAL A CA 1
ATOM 783 C C . VAL A 1 96 ? -0.361 -14.633 -16.609 1 98.62 96 VAL A C 1
ATOM 785 O O . VAL A 1 96 ? -0.986 -15.672 -16.828 1 98.62 96 VAL A O 1
ATOM 788 N N . PRO A 1 97 ? 0.958 -14.703 -16.453 1 98.56 97 PRO A N 1
ATOM 789 C CA . PRO A 1 97 ? 1.656 -15.984 -16.531 1 98.56 97 PRO A CA 1
ATOM 790 C C . PRO A 1 97 ? 1.144 -17 -15.516 1 98.56 97 PRO A C 1
ATOM 792 O O . PRO A 1 97 ? 1.014 -18.188 -15.828 1 98.56 97 PRO A O 1
ATOM 795 N N . LEU A 1 98 ? 0.863 -16.562 -14.312 1 98.69 98 LEU A N 1
ATOM 796 C CA . LEU A 1 98 ? 0.349 -17.484 -13.297 1 98.69 98 LEU A CA 1
ATOM 797 C C . LEU A 1 98 ? -1.011 -18.031 -13.703 1 98.69 98 LEU A C 1
ATOM 799 O O . LEU A 1 98 ? -1.271 -19.234 -13.547 1 98.69 98 LEU A O 1
ATOM 803 N N . ASN A 1 99 ? -1.838 -17.203 -14.242 1 98.06 99 ASN A N 1
ATOM 804 C CA . ASN A 1 99 ? -3.139 -17.656 -14.734 1 98.06 99 ASN A CA 1
ATOM 805 C C . ASN A 1 99 ? -2.994 -18.672 -15.859 1 98.06 99 ASN A C 1
ATOM 807 O O . ASN A 1 99 ? -3.713 -19.672 -15.898 1 98.06 99 ASN A O 1
ATOM 811 N N . ASN A 1 100 ? -2.08 -18.391 -16.781 1 97.56 100 ASN A N 1
ATOM 812 C CA . ASN A 1 100 ? -1.814 -19.328 -17.859 1 97.56 100 ASN A CA 1
ATOM 813 C C . ASN A 1 100 ? -1.332 -20.672 -17.328 1 97.56 100 ASN A C 1
ATOM 815 O O . ASN A 1 100 ? -1.741 -21.734 -17.828 1 97.56 100 ASN A O 1
ATOM 819 N N . TYR A 1 101 ? -0.511 -20.625 -16.375 1 97.31 101 TYR A N 1
ATOM 820 C CA . TYR A 1 101 ? -0.015 -21.844 -15.734 1 97.31 101 TYR A CA 1
ATOM 821 C C . TYR A 1 101 ? -1.159 -22.641 -15.125 1 97.31 101 TYR A C 1
ATOM 823 O O . TYR A 1 101 ? -1.258 -23.844 -15.328 1 97.31 101 TYR A O 1
ATOM 831 N N . ILE A 1 102 ? -2.082 -21.984 -14.453 1 97.62 102 ILE A N 1
ATOM 832 C CA . ILE A 1 102 ? -3.193 -22.625 -13.766 1 97.62 102 ILE A CA 1
ATOM 833 C C . ILE A 1 102 ? -4.152 -23.25 -14.781 1 97.62 102 ILE A C 1
ATOM 835 O O . ILE A 1 102 ? -4.695 -24.328 -14.562 1 97.62 102 ILE A O 1
ATOM 839 N N . THR A 1 103 ? -4.281 -22.672 -15.953 1 95.62 103 THR A N 1
ATOM 840 C CA . THR A 1 103 ? -5.219 -23.125 -16.969 1 95.62 103 THR A CA 1
ATOM 841 C C . THR A 1 103 ? -4.688 -24.359 -17.672 1 95.62 103 THR A C 1
ATOM 843 O O . THR A 1 103 ? -5.406 -25 -18.453 1 95.62 103 THR A O 1
ATOM 846 N N . SER A 1 104 ? -3.469 -24.766 -17.438 1 93.25 104 SER A N 1
ATOM 847 C CA . SER A 1 104 ? -2.895 -25.969 -18.031 1 93.25 104 SER A CA 1
ATOM 848 C C . SER A 1 104 ? -3.289 -27.219 -17.25 1 93.25 104 SER A C 1
ATOM 850 O O . SER A 1 104 ? -3.189 -28.328 -17.766 1 93.25 104 SER A O 1
ATOM 852 N N . PHE A 1 105 ? -3.773 -27.094 -16.047 1 96.88 105 PHE A N 1
ATOM 853 C CA . PHE A 1 105 ? -4.023 -28.234 -15.172 1 96.88 105 PHE A CA 1
ATOM 854 C C . PHE A 1 105 ? -5.297 -28.953 -15.586 1 96.88 105 PHE A C 1
ATOM 856 O O . PHE A 1 105 ? -5.352 -30.188 -15.562 1 96.88 105 PHE A O 1
ATOM 863 N N . PRO A 1 106 ? -6.32 -28.234 -16.047 1 96.06 106 PRO A N 1
ATOM 864 C CA . PRO A 1 106 ? -7.539 -28.938 -16.469 1 96.06 106 PRO A CA 1
ATOM 865 C C . PRO A 1 106 ? -7.297 -29.922 -17.609 1 96.06 106 PRO A C 1
ATOM 867 O O . PRO A 1 106 ? -7.844 -31.016 -17.594 1 96.06 106 PRO A O 1
ATOM 870 N N . ALA A 1 107 ? -6.52 -29.562 -18.594 1 94.06 107 ALA A N 1
ATOM 871 C CA . ALA A 1 107 ? -6.203 -30.453 -19.703 1 94.06 107 ALA A CA 1
ATOM 872 C C . ALA A 1 107 ? -5.48 -31.703 -19.219 1 94.06 107 ALA A C 1
ATOM 874 O O . ALA A 1 107 ? -5.75 -32.812 -19.688 1 94.06 107 ALA A O 1
ATOM 875 N N . LEU A 1 108 ? -4.562 -31.5 -18.312 1 94.56 108 LEU A N 1
ATOM 876 C CA . LEU A 1 108 ? -3.826 -32.625 -17.719 1 94.56 108 LEU A CA 1
ATOM 877 C C . LEU A 1 108 ? -4.758 -33.531 -16.922 1 94.56 108 LEU A C 1
ATOM 879 O O . LEU A 1 108 ? -4.668 -34.75 -17.031 1 94.56 108 LEU A O 1
ATOM 883 N N . LYS A 1 109 ? -5.625 -32.969 -16.188 1 96 109 LYS A N 1
ATOM 884 C CA . LYS A 1 109 ? -6.594 -33.719 -15.398 1 96 109 LYS A CA 1
ATOM 885 C C . LYS A 1 109 ? -7.52 -34.531 -16.297 1 96 109 LYS A C 1
ATOM 887 O O . LYS A 1 109 ? -7.867 -35.688 -15.969 1 96 109 LYS A O 1
ATOM 892 N N . ALA A 1 110 ? -7.879 -33.969 -17.406 1 97 110 ALA A N 1
ATOM 893 C CA . ALA A 1 110 ? -8.734 -34.688 -18.375 1 97 110 ALA A CA 1
ATOM 894 C C . ALA A 1 110 ? -8.023 -35.906 -18.938 1 97 110 ALA A C 1
ATOM 896 O O . ALA A 1 110 ? -8.641 -36.938 -19.125 1 97 110 ALA A O 1
ATOM 897 N N . LYS A 1 111 ? -6.758 -35.75 -19.203 1 96.69 111 LYS A N 1
ATOM 898 C CA . LYS A 1 111 ? -5.969 -36.844 -19.719 1 96.69 111 LYS A CA 1
ATOM 899 C C . LYS A 1 111 ? -5.863 -37.969 -18.672 1 96.69 111 LYS A C 1
ATOM 901 O O . LYS A 1 111 ? -5.969 -39.156 -19.016 1 96.69 111 LYS A O 1
ATOM 906 N N . ILE A 1 112 ? -5.676 -37.594 -17.453 1 97 112 ILE A N 1
ATOM 907 C CA . ILE A 1 112 ? -5.59 -38.562 -16.344 1 97 112 ILE A CA 1
ATOM 908 C C . ILE A 1 112 ? -6.91 -39.312 -16.219 1 97 112 ILE A C 1
ATOM 910 O O . ILE A 1 112 ? -6.918 -40.531 -16.078 1 97 112 ILE A O 1
ATOM 914 N N . ALA A 1 113 ? -8.008 -38.625 -16.328 1 97.31 113 ALA A N 1
ATOM 915 C CA . ALA A 1 113 ? -9.328 -39.25 -16.266 1 97.31 113 ALA A CA 1
ATOM 916 C C . ALA A 1 113 ? -9.555 -40.219 -17.422 1 97.31 113 ALA A C 1
ATOM 918 O O . ALA A 1 113 ? -10.125 -41.281 -17.25 1 97.31 113 ALA A O 1
ATOM 919 N N . LYS A 1 114 ? -9.125 -39.75 -18.609 1 98.19 114 LYS A N 1
ATOM 920 C CA . LYS A 1 114 ? -9.25 -40.594 -19.781 1 98.19 114 LYS A CA 1
ATOM 921 C C . LYS A 1 114 ? -8.484 -41.906 -19.594 1 98.19 114 LYS A C 1
ATOM 923 O O . LYS A 1 114 ? -8.992 -43 -19.938 1 98.19 114 LYS A O 1
ATOM 928 N N . ARG A 1 115 ? -7.277 -41.812 -19.047 1 96.94 115 ARG A N 1
ATOM 929 C CA . ARG A 1 115 ? -6.5 -43 -18.75 1 96.94 115 ARG A CA 1
ATOM 930 C C . ARG A 1 115 ? -7.273 -43.938 -17.844 1 96.94 115 ARG A C 1
ATOM 932 O O . ARG A 1 115 ? -7.301 -45.156 -18.062 1 96.94 115 ARG A O 1
ATOM 939 N N . GLY A 1 116 ? -7.895 -43.375 -16.797 1 95.69 116 GLY A N 1
ATOM 940 C CA . GLY A 1 116 ? -8.695 -44.188 -15.898 1 95.69 116 GLY A CA 1
ATOM 941 C C . GLY A 1 116 ? -9.844 -44.906 -16.594 1 95.69 116 GLY A C 1
ATOM 942 O O . GLY A 1 116 ? -10.078 -46.062 -16.344 1 95.69 116 GLY A O 1
ATOM 943 N N . ARG A 1 117 ? -10.508 -44.281 -17.484 1 97.69 117 ARG A N 1
ATOM 944 C CA . ARG A 1 117 ? -11.617 -44.844 -18.219 1 97.6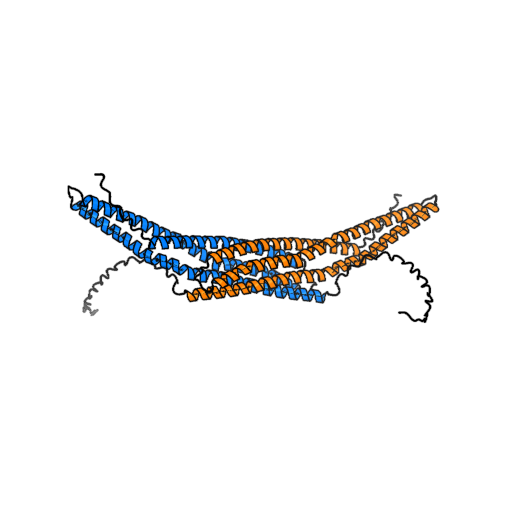9 117 ARG A CA 1
ATOM 945 C C . ARG A 1 117 ? -11.141 -45.969 -19.156 1 97.69 117 ARG A C 1
ATOM 947 O O . ARG A 1 117 ? -11.773 -47 -19.25 1 97.69 117 ARG A O 1
ATOM 954 N N . LYS A 1 118 ? -10.062 -45.625 -19.781 1 97.81 118 LYS A N 1
ATOM 955 C CA . LYS A 1 118 ? -9.547 -46.594 -20.75 1 97.81 118 LYS A CA 1
ATOM 956 C C . LYS A 1 118 ? -9 -47.844 -20.031 1 97.81 118 LYS A C 1
ATOM 958 O O . LYS A 1 118 ? -9.047 -48.938 -20.578 1 97.81 118 LYS A O 1
ATOM 963 N N . MET A 1 119 ? -8.5 -47.625 -18.859 1 95.5 119 MET A N 1
ATOM 964 C CA . MET A 1 119 ? -8.102 -48.75 -18.031 1 95.5 119 MET A CA 1
ATOM 965 C C . MET A 1 119 ? -9.297 -49.656 -17.734 1 95.5 119 MET A C 1
ATOM 967 O O . MET A 1 119 ? -9.195 -50.875 -17.828 1 95.5 119 MET A O 1
ATOM 971 N N . VAL A 1 120 ? -10.391 -49.062 -17.391 1 96.44 120 VAL A N 1
ATOM 972 C CA . VAL A 1 120 ? -11.617 -49.781 -17.109 1 96.44 120 VAL A CA 1
ATOM 973 C C . VAL A 1 120 ? -12.094 -50.5 -18.375 1 96.44 120 VAL A C 1
ATOM 975 O O . VAL A 1 120 ? -12.523 -51.656 -18.312 1 96.44 120 VAL A O 1
ATOM 978 N N . ASP A 1 121 ? -12.016 -49.812 -19.531 1 97.25 121 ASP A N 1
ATOM 979 C CA . ASP A 1 121 ? -12.375 -50.438 -20.797 1 97.25 121 ASP A CA 1
ATOM 980 C C . ASP A 1 121 ? -11.531 -51.688 -21.062 1 97.25 121 ASP A C 1
ATOM 982 O O . ASP A 1 121 ? -12.055 -52.719 -21.5 1 97.25 121 ASP A O 1
ATOM 986 N N . TYR A 1 122 ? -10.281 -51.594 -20.828 1 97.19 122 TYR A N 1
ATOM 987 C CA . TYR A 1 122 ? -9.359 -52.719 -21.016 1 97.19 122 TYR A CA 1
ATOM 988 C C . TYR A 1 122 ? -9.703 -53.875 -20.078 1 97.19 122 TYR A C 1
ATOM 990 O O . TYR A 1 122 ? -9.789 -55 -20.516 1 97.19 122 TYR A O 1
ATOM 998 N N . ASP A 1 123 ? -9.992 -53.562 -18.828 1 95.94 123 ASP A N 1
ATOM 999 C CA . ASP A 1 123 ? -10.352 -54.562 -17.844 1 95.94 123 ASP A CA 1
ATOM 1000 C C . ASP A 1 123 ? -11.648 -55.281 -18.234 1 95.94 123 ASP A C 1
ATOM 1002 O O . ASP A 1 123 ? -11.75 -56.5 -18.109 1 95.94 123 ASP A O 1
ATOM 1006 N N . ASN A 1 124 ? -12.594 -54.5 -18.656 1 96.56 124 ASN A N 1
ATOM 1007 C CA . ASN A 1 124 ? -13.875 -55.062 -19.078 1 96.56 124 ASN A CA 1
ATOM 1008 C C . ASN A 1 124 ? -13.703 -56 -20.281 1 96.56 124 ASN A C 1
ATOM 1010 O O . ASN A 1 124 ? -14.297 -57.094 -20.312 1 96.56 124 ASN A O 1
ATOM 1014 N N . SER A 1 125 ? -12.906 -55.562 -21.266 1 97.25 125 SER A N 1
ATOM 1015 C CA . SER A 1 125 ? -12.68 -56.375 -22.453 1 97.25 125 SER A CA 1
ATOM 1016 C C . SER A 1 125 ? -11.93 -57.656 -22.094 1 97.25 125 SER A C 1
ATOM 1018 O O . SER A 1 125 ? -12.195 -58.719 -22.672 1 97.25 125 SER A O 1
ATOM 1020 N N . ARG A 1 126 ? -10.938 -57.5 -21.219 1 96.12 126 ARG A N 1
ATOM 1021 C CA . ARG A 1 126 ? -10.195 -58.656 -20.734 1 96.12 126 ARG A CA 1
ATOM 1022 C C . ARG A 1 126 ? -11.117 -59.656 -20.047 1 96.12 126 ARG A C 1
ATOM 1024 O O . ARG A 1 126 ? -11.055 -60.844 -20.328 1 96.12 126 ARG A O 1
ATOM 1031 N N . HIS A 1 127 ? -12 -59.188 -19.203 1 96 127 HIS A N 1
ATOM 1032 C CA . HIS A 1 127 ? -12.969 -60.031 -18.5 1 96 127 HIS A CA 1
ATOM 1033 C C . HIS A 1 127 ? -13.93 -60.688 -19.484 1 96 127 HIS A C 1
ATOM 1035 O O . HIS A 1 127 ? -14.219 -61.875 -19.359 1 96 127 HIS A O 1
ATOM 1041 N N . ASN A 1 128 ? -14.461 -59.969 -20.484 1 96.75 128 ASN A N 1
ATOM 1042 C CA . ASN A 1 128 ? -15.359 -60.5 -21.5 1 96.75 128 ASN A CA 1
ATOM 1043 C C . ASN A 1 128 ? -14.719 -61.656 -22.266 1 96.75 128 ASN A C 1
ATOM 1045 O O . ASN A 1 128 ? -15.352 -62.688 -22.5 1 96.75 128 ASN A O 1
ATOM 1049 N N . LEU A 1 129 ? -13.445 -61.5 -22.609 1 96.69 129 LEU A N 1
ATOM 1050 C CA . LEU A 1 129 ? -12.711 -62.531 -23.312 1 96.69 129 LEU A CA 1
ATOM 1051 C C . LEU A 1 129 ? -12.57 -63.781 -22.438 1 96.69 129 LEU A C 1
ATOM 1053 O O . LEU A 1 129 ? -12.766 -64.875 -22.906 1 96.69 129 LEU A O 1
ATOM 1057 N N . GLU A 1 130 ? -12.234 -63.531 -21.156 1 95.75 130 GLU A N 1
ATOM 1058 C CA . GLU A 1 130 ? -12.086 -64.625 -20.219 1 95.75 130 GLU A CA 1
ATOM 1059 C C . GLU A 1 130 ? -13.383 -65.438 -20.078 1 95.75 130 GLU A C 1
ATOM 1061 O O . GLU A 1 130 ? -13.367 -66.625 -20.047 1 95.75 130 GLU A O 1
ATOM 1066 N N . VAL A 1 131 ? -14.5 -64.75 -19.969 1 95.62 131 VAL A N 1
ATOM 1067 C CA . VAL A 1 131 ? -15.812 -65.312 -19.797 1 95.62 131 VAL A CA 1
ATOM 1068 C C . VAL A 1 131 ? -16.156 -66.188 -21.031 1 95.62 131 VAL A C 1
ATOM 1070 O O . VAL A 1 131 ? -16.641 -67.312 -20.922 1 95.62 131 VAL A O 1
ATOM 1073 N N . LEU A 1 132 ? -15.812 -65.75 -22.281 1 95.62 132 LEU A N 1
ATOM 1074 C CA . LEU A 1 132 ? -16.109 -66.438 -23.547 1 95.62 132 LEU A CA 1
ATOM 1075 C C . LEU A 1 132 ? -15.219 -67.625 -23.703 1 95.62 132 LEU A C 1
ATOM 1077 O O . LEU A 1 132 ? -15.656 -68.688 -24.234 1 95.62 132 LEU A O 1
ATOM 1081 N N . GLN A 1 133 ? -13.969 -67.562 -23.203 1 94.88 133 GLN A N 1
ATOM 1082 C CA . GLN A 1 133 ? -13.023 -68.688 -23.312 1 94.88 133 GLN A CA 1
ATOM 1083 C C . GLN A 1 133 ? -13.352 -69.75 -22.312 1 94.88 133 GLN A C 1
ATOM 1085 O O . GLN A 1 133 ? -13.008 -70.938 -22.547 1 94.88 133 GLN A O 1
ATOM 1090 N N . ALA A 1 134 ? -13.992 -69.375 -21.219 1 93.38 134 ALA A N 1
ATOM 1091 C CA . ALA A 1 134 ? -14.32 -70.312 -20.156 1 93.38 134 ALA A CA 1
ATOM 1092 C C . ALA A 1 134 ? -15.68 -70.938 -20.406 1 93.38 134 ALA A C 1
ATOM 1094 O O . ALA A 1 134 ? -16.031 -71.938 -19.75 1 93.38 134 ALA A O 1
ATOM 1095 N N . ALA A 1 135 ? -16.391 -70.438 -21.422 1 90.94 135 ALA A N 1
ATOM 1096 C CA . ALA A 1 135 ? -17.734 -70.938 -21.703 1 90.94 135 ALA A CA 1
ATOM 1097 C C . ALA A 1 135 ? -17.688 -72.438 -22.156 1 90.94 135 ALA A C 1
ATOM 1099 O O . ALA A 1 135 ? -16.734 -72.812 -22.812 1 90.94 135 ALA A O 1
ATOM 1100 N N . LYS A 1 136 ? -18.656 -73.25 -21.875 1 93.31 136 LYS A N 1
ATOM 1101 C CA . LYS A 1 136 ? -18.766 -74.625 -22.25 1 93.31 136 LYS A CA 1
ATOM 1102 C C . LYS A 1 136 ? -18.891 -74.812 -23.766 1 93.31 136 LYS A C 1
ATOM 1104 O O . LYS A 1 136 ? -18.203 -75.625 -24.375 1 93.31 136 LYS A O 1
ATOM 1109 N N . LYS A 1 137 ? -19.766 -74.062 -24.453 1 93.5 137 LYS A N 1
ATOM 1110 C CA . LYS A 1 137 ? -19.906 -74 -25.906 1 93.5 137 LYS A CA 1
ATOM 1111 C C . LYS A 1 137 ? -19.094 -72.812 -26.453 1 93.5 137 LYS A C 1
ATOM 1113 O O . LYS A 1 137 ? -19.5 -71.688 -26.312 1 93.5 137 LYS A O 1
ATOM 1118 N N . LYS A 1 138 ? -18.062 -73.25 -27.109 1 90.81 138 LYS A N 1
ATOM 1119 C CA . LYS A 1 138 ? -17.156 -72.188 -27.609 1 90.81 138 LYS A CA 1
ATOM 1120 C C . LYS A 1 138 ? -17.578 -71.75 -29 1 90.81 138 LYS A C 1
ATOM 1122 O O . LYS A 1 138 ? -17.891 -72.562 -29.875 1 90.81 138 LYS A O 1
ATOM 1127 N N . ASP A 1 139 ? -17.75 -70.438 -29.125 1 92.19 139 ASP A N 1
ATOM 1128 C CA . ASP A 1 139 ? -17.984 -69.75 -30.391 1 92.19 139 ASP A CA 1
ATOM 1129 C C . ASP A 1 139 ? -16.734 -69.062 -30.875 1 92.19 139 ASP A C 1
ATOM 1131 O O . ASP A 1 139 ? -16.438 -67.938 -30.453 1 92.19 139 ASP A O 1
ATOM 1135 N N . GLU A 1 140 ? -16.047 -69.625 -31.781 1 93.12 140 GLU A N 1
ATOM 1136 C CA . GLU A 1 140 ? -14.742 -69.188 -32.219 1 93.12 140 GLU A CA 1
ATOM 1137 C C . GLU A 1 140 ? -14.82 -67.75 -32.812 1 93.12 140 GLU A C 1
ATOM 1139 O O . GLU A 1 140 ? -13.883 -66.938 -32.656 1 93.12 140 GLU A O 1
ATOM 1144 N N . VAL A 1 141 ? -15.867 -67.375 -33.438 1 94.69 141 VAL A N 1
ATOM 1145 C CA . VAL A 1 141 ? -16.047 -66.062 -34.062 1 94.69 141 VAL A CA 1
ATOM 1146 C C . VAL A 1 141 ? -16.172 -65 -32.969 1 94.69 141 VAL A C 1
ATOM 1148 O O . VAL A 1 141 ? -15.562 -63.938 -33.062 1 94.69 141 VAL A O 1
ATOM 1151 N N . LYS A 1 142 ? -16.906 -65.25 -31.938 1 95.44 142 LYS A N 1
ATOM 1152 C CA . LYS A 1 142 ? -17.109 -64.312 -30.828 1 95.44 142 LYS A CA 1
ATOM 1153 C C . LYS A 1 142 ? -15.812 -64.125 -30.031 1 95.44 142 LYS A C 1
ATOM 1155 O O . LYS A 1 142 ? -15.508 -63.031 -29.578 1 95.44 142 LYS A O 1
ATOM 1160 N N . ILE A 1 143 ? -15.078 -65.188 -29.891 1 96.81 143 ILE A N 1
ATOM 1161 C CA . ILE A 1 143 ? -13.82 -65.125 -29.141 1 96.81 143 ILE A CA 1
ATOM 1162 C C . ILE A 1 143 ? -12.789 -64.312 -29.906 1 96.81 143 ILE A C 1
ATOM 1164 O O . ILE A 1 143 ? -12.055 -63.5 -29.328 1 96.81 143 ILE A O 1
ATOM 1168 N N . GLN A 1 144 ? -12.797 -64.5 -31.266 1 96.81 144 GLN A N 1
ATOM 1169 C CA . GLN A 1 144 ? -11.875 -63.75 -32.094 1 96.81 144 GLN A CA 1
ATOM 1170 C C . GLN A 1 144 ? -12.195 -62.25 -32.031 1 96.81 144 GLN A C 1
ATOM 1172 O O . GLN A 1 144 ? -11.281 -61.438 -31.938 1 96.81 144 GLN A O 1
ATOM 1177 N N . LYS A 1 145 ? -13.43 -61.938 -32.031 1 97.06 145 LYS A N 1
ATOM 1178 C CA . LYS A 1 145 ? -13.852 -60.562 -31.953 1 97.06 145 LYS A CA 1
ATOM 1179 C C . LYS A 1 145 ? -13.492 -59.969 -30.594 1 97.06 145 LYS A C 1
ATOM 1181 O O . LYS A 1 145 ? -13.016 -58.812 -30.5 1 97.06 145 LYS A O 1
ATOM 1186 N N . ALA A 1 146 ? -13.672 -60.688 -29.531 1 96.94 146 ALA A N 1
ATOM 1187 C CA . ALA A 1 146 ? -13.344 -60.25 -28.172 1 96.94 146 ALA A CA 1
ATOM 1188 C C . ALA A 1 146 ? -11.844 -60.062 -28.016 1 96.94 146 ALA A C 1
ATOM 1190 O O . ALA A 1 146 ? -11.398 -59.156 -27.297 1 96.94 146 ALA A O 1
ATOM 1191 N N . GLN A 1 147 ? -11.086 -60.906 -28.688 1 97.25 147 GLN A N 1
ATOM 1192 C CA . GLN A 1 147 ? -9.633 -60.812 -28.656 1 97.25 147 GLN A CA 1
ATOM 1193 C C . GLN A 1 147 ? -9.164 -59.5 -29.328 1 97.25 147 GLN A C 1
ATOM 1195 O O . GLN A 1 147 ? -8.258 -58.844 -28.828 1 97.25 147 GLN A O 1
ATOM 1200 N N . GLU A 1 148 ? -9.789 -59.219 -30.391 1 97.62 148 GLU A N 1
ATOM 1201 C CA . GLU A 1 148 ? -9.445 -58 -31.125 1 97.62 148 GLU A CA 1
ATOM 1202 C C . GLU A 1 148 ? -9.82 -56.75 -30.312 1 97.62 148 GLU A C 1
ATOM 1204 O O . GLU A 1 148 ? -9.055 -55.781 -30.266 1 97.62 148 GLU A O 1
ATOM 1209 N N . GLU A 1 149 ? -10.953 -56.844 -29.672 1 97.31 149 GLU A N 1
ATOM 1210 C CA . GLU A 1 149 ? -11.398 -55.719 -28.844 1 97.31 149 GLU A CA 1
ATOM 1211 C C . GLU A 1 149 ? -10.477 -55.531 -27.656 1 97.31 149 GLU A C 1
ATOM 1213 O O . GLU A 1 149 ? -10.164 -54.375 -27.281 1 97.31 149 GLU A O 1
ATOM 1218 N N . MET A 1 150 ? -10.039 -56.5 -27.047 1 97.31 150 MET A N 1
ATOM 1219 C CA . MET A 1 150 ? -9.133 -56.438 -25.906 1 97.31 150 MET A CA 1
ATOM 1220 C C . MET A 1 150 ? -7.781 -55.844 -26.328 1 97.31 150 MET A C 1
ATOM 1222 O O . MET A 1 150 ? -7.215 -55 -25.625 1 97.31 150 MET A O 1
ATOM 1226 N N . LYS A 1 151 ? -7.281 -56.344 -27.484 1 97.56 151 LYS A N 1
ATOM 1227 C CA . LYS A 1 151 ? -6 -55.844 -27.984 1 97.56 151 LYS A CA 1
ATOM 1228 C C . LYS A 1 151 ? -6.059 -54.344 -28.266 1 97.56 151 LYS A C 1
ATOM 1230 O O . LYS A 1 151 ? -5.109 -53.625 -27.969 1 97.56 151 LYS A O 1
ATOM 1235 N N . GLU A 1 152 ? -7.156 -53.969 -28.797 1 97.81 152 GLU A N 1
ATOM 1236 C CA . GLU A 1 152 ? -7.34 -52.531 -29.078 1 97.81 152 GLU A CA 1
ATOM 1237 C C . GLU A 1 152 ? -7.441 -51.719 -27.797 1 97.81 152 GLU A C 1
ATOM 1239 O O . GLU A 1 152 ? -6.824 -50.656 -27.672 1 97.81 152 GLU A O 1
ATOM 1244 N N . ALA A 1 153 ? -8.195 -52.156 -26.844 1 97.62 153 ALA A N 1
ATOM 1245 C CA . ALA A 1 153 ? -8.359 -51.469 -25.562 1 97.62 153 ALA A CA 1
ATOM 1246 C C . ALA A 1 153 ? -7.035 -51.375 -24.812 1 97.62 153 ALA A C 1
ATOM 1248 O O . ALA A 1 153 ? -6.719 -50.344 -24.219 1 97.62 153 ALA A O 1
ATOM 1249 N N . LYS A 1 154 ? -6.285 -52.438 -24.875 1 97.31 154 LYS A N 1
ATOM 1250 C CA . LYS A 1 154 ? -4.973 -52.469 -24.25 1 97.31 154 LYS A CA 1
ATOM 1251 C C . LYS A 1 154 ? -4.027 -51.438 -24.891 1 97.31 154 LYS A C 1
ATOM 1253 O O . LYS A 1 154 ? -3.311 -50.719 -24.203 1 97.31 154 LYS A O 1
ATOM 1258 N N . LYS A 1 155 ? -4.078 -51.5 -26.156 1 97.75 155 LYS A N 1
ATOM 1259 C CA . LYS A 1 155 ? -3.217 -50.594 -26.906 1 97.75 155 LYS A CA 1
ATOM 1260 C C . LYS A 1 155 ? -3.502 -49.125 -26.531 1 97.75 155 LYS A C 1
ATOM 1262 O O . LYS A 1 155 ? -2.578 -48.344 -26.266 1 97.75 155 LYS A O 1
ATOM 1267 N N . ILE A 1 156 ? -4.75 -48.719 -26.5 1 97.56 156 ILE A N 1
ATOM 1268 C CA . ILE A 1 156 ? -5.156 -47.375 -26.188 1 97.56 156 ILE A CA 1
ATOM 1269 C C . ILE A 1 156 ? -4.734 -47.031 -24.75 1 97.56 156 ILE A C 1
ATOM 1271 O O . ILE A 1 156 ? -4.164 -45.969 -24.5 1 97.56 156 ILE A O 1
ATOM 1275 N N . TYR A 1 157 ? -4.953 -47.906 -23.859 1 97.12 157 TYR A N 1
ATOM 1276 C CA . TYR A 1 157 ? -4.578 -47.719 -22.453 1 97.12 157 TYR A CA 1
ATOM 1277 C C . TYR A 1 157 ? -3.068 -47.562 -22.312 1 97.12 157 TYR A C 1
ATOM 1279 O O . TYR A 1 157 ? -2.588 -46.656 -21.641 1 97.12 157 TYR A O 1
ATOM 1287 N N . ASP A 1 158 ? -2.334 -48.469 -22.953 1 96.31 158 ASP A N 1
ATOM 1288 C CA . ASP A 1 158 ? -0.878 -48.469 -22.828 1 96.31 158 ASP A CA 1
ATOM 1289 C C . ASP A 1 158 ? -0.288 -47.156 -23.375 1 96.31 158 ASP A C 1
ATOM 1291 O O . ASP A 1 158 ? 0.667 -46.625 -22.812 1 96.31 158 ASP A O 1
ATOM 1295 N N . GLU A 1 159 ? -0.869 -46.75 -24.453 1 96.5 159 GLU A N 1
ATOM 1296 C CA . GLU A 1 159 ? -0.406 -45.5 -25.031 1 96.5 159 GLU A CA 1
ATOM 1297 C C . GLU A 1 159 ? -0.606 -44.312 -24.078 1 96.5 159 GLU A C 1
ATOM 1299 O O . GLU A 1 159 ? 0.32 -43.562 -23.828 1 96.5 159 GLU A O 1
ATOM 1304 N N . LEU A 1 160 ? -1.777 -44.25 -23.469 1 95.94 160 LEU A N 1
ATOM 1305 C CA . LEU A 1 160 ? -2.092 -43.188 -22.516 1 95.94 160 LEU A CA 1
ATOM 1306 C C . LEU A 1 160 ? -1.247 -43.312 -21.25 1 95.94 160 LEU A C 1
ATOM 1308 O O . LEU A 1 160 ? -0.71 -42.312 -20.75 1 95.94 160 LEU A O 1
ATOM 1312 N N . ASN A 1 161 ? -1.14 -44.5 -20.844 1 94.31 161 ASN A N 1
ATOM 1313 C CA . ASN A 1 161 ? -0.394 -44.781 -19.625 1 94.31 161 ASN A CA 1
ATOM 1314 C C . ASN A 1 161 ? 1.081 -44.406 -19.766 1 94.31 161 ASN A C 1
ATOM 1316 O O . ASN A 1 161 ? 1.656 -43.781 -18.875 1 94.31 161 ASN A O 1
ATOM 1320 N N . ASN A 1 162 ? 1.648 -44.844 -20.891 1 95.38 162 ASN A N 1
ATOM 1321 C CA . ASN A 1 162 ? 3.053 -44.562 -21.141 1 95.38 162 ASN A CA 1
ATOM 1322 C C . ASN A 1 162 ? 3.293 -43.062 -21.312 1 95.38 162 ASN A C 1
ATOM 1324 O O . ASN A 1 162 ? 4.273 -42.531 -20.781 1 95.38 162 ASN A O 1
ATOM 1328 N N . GLU A 1 163 ? 2.412 -42.375 -21.953 1 95.5 163 GLU A N 1
ATOM 1329 C CA . GLU A 1 163 ? 2.504 -40.938 -22.141 1 95.5 163 GLU A CA 1
ATOM 1330 C C . GLU A 1 163 ? 2.455 -40.188 -20.797 1 95.5 163 GLU A C 1
ATOM 1332 O O . GLU A 1 163 ? 3.279 -39.312 -20.531 1 95.5 163 GLU A O 1
ATOM 1337 N N . LEU A 1 164 ? 1.551 -40.594 -19.938 1 96.06 164 LEU A N 1
ATOM 1338 C CA . LEU A 1 164 ? 1.328 -39.906 -18.672 1 96.06 164 LEU A CA 1
ATOM 1339 C C . LEU A 1 164 ? 2.469 -40.188 -17.703 1 96.06 164 LEU A C 1
ATOM 1341 O O . LEU A 1 164 ? 2.799 -39.312 -16.875 1 96.06 164 LEU A O 1
ATOM 1345 N N . HIS A 1 165 ? 3.15 -41.344 -17.844 1 94.88 165 HIS A N 1
ATOM 1346 C CA . HIS A 1 165 ? 4.281 -41.688 -16.984 1 94.88 165 HIS A CA 1
ATOM 1347 C C . HIS A 1 165 ? 5.5 -40.812 -17.312 1 94.88 165 HIS A C 1
ATOM 1349 O O . HIS A 1 165 ? 6.41 -40.688 -16.5 1 94.88 165 HIS A O 1
ATOM 1355 N N . THR A 1 166 ? 5.457 -40.219 -18.484 1 93.38 166 THR A N 1
ATOM 1356 C CA . THR A 1 166 ? 6.516 -39.281 -18.891 1 93.38 166 THR A CA 1
ATOM 1357 C C . THR A 1 166 ? 6.086 -37.844 -18.688 1 93.38 166 THR A C 1
ATOM 1359 O O . THR A 1 166 ? 6.82 -37.062 -18.094 1 93.38 166 THR A O 1
ATOM 1362 N N . GLU A 1 167 ? 4.926 -37.469 -19 1 94 167 GLU A N 1
ATOM 1363 C CA . GLU A 1 167 ? 4.441 -36.094 -19.031 1 94 167 GLU A CA 1
ATOM 1364 C C . GLU A 1 167 ? 4.234 -35.562 -17.609 1 94 167 GLU A C 1
ATOM 1366 O O . GLU A 1 167 ? 4.574 -34.406 -17.328 1 94 167 GLU A O 1
ATOM 1371 N N . LEU A 1 168 ? 3.699 -36.375 -16.734 1 95.56 168 LEU A N 1
ATOM 1372 C CA . LEU A 1 168 ? 3.33 -35.875 -15.414 1 95.56 168 LEU A CA 1
ATOM 1373 C C . LEU A 1 168 ? 4.57 -35.531 -14.594 1 95.56 168 LEU A C 1
ATOM 1375 O O . LEU A 1 168 ? 4.66 -34.438 -14.031 1 95.56 168 LEU A O 1
ATOM 1379 N N . PRO A 1 169 ? 5.523 -36.469 -14.547 1 94.81 169 PRO A N 1
ATOM 1380 C CA . PRO A 1 169 ? 6.75 -36.094 -13.836 1 94.81 169 PRO A CA 1
ATOM 1381 C C . PRO A 1 169 ? 7.449 -34.875 -14.453 1 94.81 169 PRO A C 1
ATOM 1383 O O . PRO A 1 169 ? 7.98 -34.031 -13.734 1 94.81 169 PRO A O 1
ATOM 1386 N N . ASP A 1 170 ? 7.445 -34.781 -15.766 1 93.75 170 ASP A N 1
ATOM 1387 C CA . ASP A 1 170 ? 8.047 -33.625 -16.438 1 93.75 170 ASP A CA 1
ATOM 1388 C C . ASP A 1 170 ? 7.344 -32.344 -16.047 1 93.75 170 ASP A C 1
ATOM 1390 O O . ASP A 1 170 ? 7.996 -31.328 -15.789 1 93.75 170 ASP A O 1
ATOM 1394 N N . PHE A 1 171 ? 6.109 -32.406 -16.078 1 94.81 171 PHE A N 1
ATOM 1395 C CA . PHE A 1 171 ? 5.316 -31.25 -15.68 1 94.81 171 PHE A CA 1
ATOM 1396 C C . PHE A 1 171 ? 5.586 -30.875 -14.227 1 94.81 171 PHE A C 1
ATOM 1398 O O . PHE A 1 171 ? 5.805 -29.703 -13.914 1 94.81 171 PHE A O 1
ATOM 1405 N N . ASN A 1 172 ? 5.555 -31.797 -13.367 1 95.69 172 ASN A N 1
ATOM 1406 C CA . ASN A 1 172 ? 5.832 -31.562 -11.961 1 95.69 172 ASN A CA 1
ATOM 1407 C C . ASN A 1 172 ? 7.223 -30.953 -11.758 1 95.69 172 ASN A C 1
ATOM 1409 O O . ASN A 1 172 ? 7.387 -30.016 -10.984 1 95.69 172 ASN A O 1
ATOM 1413 N N . ASN A 1 173 ? 8.18 -31.5 -12.484 1 94.62 173 ASN A N 1
ATOM 1414 C CA . ASN A 1 173 ? 9.555 -31.031 -12.367 1 94.62 173 ASN A CA 1
ATOM 1415 C C . ASN A 1 173 ? 9.703 -29.594 -12.883 1 94.62 173 ASN A C 1
ATOM 1417 O O . ASN A 1 173 ? 10.508 -28.828 -12.359 1 94.62 173 ASN A O 1
ATOM 1421 N N . SER A 1 174 ? 8.945 -29.25 -13.852 1 93.88 174 SER A N 1
ATOM 1422 C CA . SER A 1 174 ? 9.062 -27.938 -14.477 1 93.88 174 SER A CA 1
ATOM 1423 C C . SER A 1 174 ? 8.516 -26.828 -13.57 1 93.88 174 SER A C 1
ATOM 1425 O O . SER A 1 174 ? 8.727 -25.641 -13.828 1 93.88 174 SER A O 1
ATOM 1427 N N . ARG A 1 175 ? 7.848 -27.234 -12.438 1 96.88 175 ARG A N 1
ATOM 1428 C CA . ARG A 1 175 ? 7.27 -26.234 -11.555 1 96.88 175 ARG A CA 1
ATOM 1429 C C . ARG A 1 175 ? 8.344 -25.312 -10.992 1 96.88 175 ARG A C 1
ATOM 1431 O O . ARG A 1 175 ? 8.109 -24.125 -10.781 1 96.88 175 ARG A O 1
ATOM 1438 N N . VAL A 1 176 ? 9.508 -25.906 -10.805 1 97.56 176 VAL A N 1
ATOM 1439 C CA . VAL A 1 176 ? 10.586 -25.141 -10.18 1 97.56 176 VAL A CA 1
ATOM 1440 C C . VAL A 1 176 ? 11.008 -24 -11.109 1 97.56 176 VAL A C 1
ATOM 1442 O O . VAL A 1 176 ? 11.156 -22.859 -10.664 1 97.56 176 VAL A O 1
ATOM 1445 N N . THR A 1 177 ? 11.211 -24.297 -12.391 1 96.94 177 THR A N 1
ATOM 1446 C CA . THR A 1 177 ? 11.625 -23.281 -13.344 1 96.94 177 THR A CA 1
ATOM 1447 C C . THR A 1 177 ? 10.508 -22.25 -13.555 1 96.94 177 THR A C 1
ATOM 1449 O O . THR A 1 177 ? 10.773 -21.062 -13.734 1 96.94 177 THR A O 1
ATOM 1452 N N . PHE A 1 178 ? 9.297 -22.719 -13.508 1 97.81 178 PHE A N 1
ATOM 1453 C CA . PHE A 1 178 ? 8.172 -21.812 -13.633 1 97.81 178 PHE A CA 1
ATOM 1454 C C . PHE A 1 178 ? 8.172 -20.797 -12.492 1 97.81 178 PHE A C 1
ATOM 1456 O O . PHE A 1 178 ? 8.125 -19.578 -12.734 1 97.81 178 PHE A O 1
ATOM 1463 N N . TYR A 1 179 ? 8.25 -21.281 -11.273 1 98.5 179 TYR A N 1
ATOM 1464 C CA . TYR A 1 179 ? 8.164 -20.391 -10.117 1 98.5 179 TYR A CA 1
ATOM 1465 C C . TYR A 1 179 ? 9.414 -19.531 -10.016 1 98.5 179 TYR A C 1
ATOM 1467 O O . TYR A 1 179 ? 9.344 -18.375 -9.57 1 98.5 179 TYR A O 1
ATOM 1475 N N . ALA A 1 180 ? 10.547 -20.078 -10.438 1 98.56 180 ALA A N 1
ATOM 1476 C CA . ALA A 1 180 ? 11.75 -19.266 -10.484 1 98.56 180 ALA A CA 1
ATOM 1477 C C . ALA A 1 180 ? 11.523 -18.016 -11.344 1 98.56 180 ALA A C 1
ATOM 1479 O O . ALA A 1 180 ? 11.852 -16.906 -10.93 1 98.56 180 ALA A O 1
ATOM 1480 N N . GLY A 1 181 ? 10.969 -18.25 -12.5 1 98.38 181 GLY A N 1
ATOM 1481 C CA . GLY A 1 181 ? 10.695 -17.141 -13.398 1 98.38 181 GLY A CA 1
ATOM 1482 C C . GLY A 1 181 ? 9.625 -16.188 -12.875 1 98.38 181 GLY A C 1
ATOM 1483 O O . GLY A 1 181 ? 9.781 -14.977 -12.945 1 98.38 181 GLY A O 1
ATOM 1484 N N . LEU A 1 182 ? 8.562 -16.719 -12.352 1 98.75 182 LEU A N 1
ATOM 1485 C CA . LEU A 1 182 ? 7.441 -15.938 -11.852 1 98.75 182 LEU A CA 1
ATOM 1486 C C . LEU A 1 182 ? 7.871 -15.062 -10.68 1 98.75 182 LEU A C 1
ATOM 1488 O O . LEU A 1 182 ? 7.609 -13.859 -10.664 1 98.75 182 LEU A O 1
ATOM 1492 N N . LEU A 1 183 ? 8.523 -15.656 -9.727 1 98.88 183 LEU A N 1
ATOM 1493 C CA . LEU A 1 183 ? 8.938 -14.945 -8.523 1 98.88 183 LEU A CA 1
ATOM 1494 C C . LEU A 1 183 ? 10.016 -13.914 -8.844 1 98.88 183 LEU A C 1
ATOM 1496 O O . LEU A 1 183 ? 10.031 -12.828 -8.266 1 98.88 183 LEU A O 1
ATOM 1500 N N . SER A 1 184 ? 10.914 -14.273 -9.773 1 98.81 184 SER A N 1
ATOM 1501 C CA . SER A 1 184 ? 11.891 -13.297 -10.219 1 98.81 184 SER A CA 1
ATOM 1502 C C . SER A 1 184 ? 11.219 -12.062 -10.812 1 98.81 184 SER A C 1
ATOM 1504 O O . SER A 1 184 ? 11.602 -10.93 -10.516 1 98.81 184 SER A O 1
ATOM 1506 N N . SER A 1 185 ? 10.242 -12.297 -11.617 1 98.81 185 SER A N 1
ATOM 1507 C CA . SER A 1 185 ? 9.5 -11.188 -12.211 1 98.81 185 SER A CA 1
ATOM 1508 C C . SER A 1 185 ? 8.812 -10.344 -11.148 1 98.81 185 SER A C 1
ATOM 1510 O O . SER A 1 185 ? 8.812 -9.117 -11.227 1 98.81 185 SER A O 1
ATOM 1512 N N . PHE A 1 186 ? 8.203 -11 -10.172 1 98.88 186 PHE A N 1
ATOM 1513 C CA . PHE A 1 186 ? 7.527 -10.312 -9.086 1 98.88 186 PHE A CA 1
ATOM 1514 C C . PHE A 1 186 ? 8.5 -9.43 -8.312 1 98.88 186 PHE A C 1
ATOM 1516 O O . PHE A 1 186 ? 8.266 -8.227 -8.156 1 98.88 186 PHE A O 1
ATOM 1523 N N . PHE A 1 187 ? 9.578 -10.016 -7.852 1 98.88 187 PHE A N 1
ATOM 1524 C CA . PHE A 1 187 ? 10.523 -9.289 -7.008 1 98.88 187 PHE A CA 1
ATOM 1525 C C . PHE A 1 187 ? 11.25 -8.219 -7.809 1 98.88 187 PHE A C 1
ATOM 1527 O O . PHE A 1 187 ? 11.594 -7.16 -7.273 1 98.88 187 PHE A O 1
ATOM 1534 N N . SER A 1 188 ? 11.469 -8.484 -9.055 1 98.88 188 SER A N 1
ATOM 1535 C CA . SER A 1 188 ? 12.07 -7.473 -9.914 1 98.88 188 SER A CA 1
ATOM 1536 C C . SER A 1 188 ? 11.172 -6.25 -10.047 1 98.88 188 SER A C 1
ATOM 1538 O O . SER A 1 188 ? 11.633 -5.113 -9.938 1 98.88 188 SER A O 1
ATOM 1540 N N . ALA A 1 189 ? 9.898 -6.508 -10.297 1 98.75 189 ALA A N 1
ATOM 1541 C CA . ALA A 1 189 ? 8.938 -5.414 -10.414 1 98.75 189 ALA A CA 1
ATOM 1542 C C . ALA A 1 189 ? 8.875 -4.602 -9.117 1 98.75 189 ALA A C 1
ATOM 1544 O O . ALA A 1 189 ? 8.906 -3.369 -9.148 1 98.75 189 ALA A O 1
ATOM 1545 N N . GLU A 1 190 ? 8.828 -5.289 -8.008 1 98.69 190 GLU A N 1
ATOM 1546 C CA . GLU A 1 190 ? 8.797 -4.633 -6.703 1 98.69 190 GLU A CA 1
ATOM 1547 C C . GLU A 1 190 ? 10.086 -3.844 -6.453 1 98.69 190 GLU A C 1
ATOM 1549 O O . GLU A 1 190 ? 10.039 -2.729 -5.934 1 98.69 190 GLU A O 1
ATOM 1554 N N . HIS A 1 191 ? 11.195 -4.449 -6.844 1 98.81 191 HIS A N 1
ATOM 1555 C CA . HIS A 1 191 ? 12.484 -3.799 -6.668 1 98.81 191 HIS A CA 1
ATOM 1556 C C . HIS A 1 191 ? 12.531 -2.455 -7.387 1 98.81 191 HIS A C 1
ATOM 1558 O O . HIS A 1 191 ? 12.938 -1.445 -6.809 1 98.81 191 HIS A O 1
ATOM 1564 N N . VAL A 1 192 ? 12.133 -2.457 -8.57 1 98.75 192 VAL A N 1
ATOM 1565 C CA . VAL A 1 192 ? 12.164 -1.245 -9.383 1 98.75 192 VAL A CA 1
ATOM 1566 C C . VAL A 1 192 ? 11.227 -0.198 -8.781 1 98.75 192 VAL A C 1
ATOM 1568 O O . VAL A 1 192 ? 11.617 0.962 -8.609 1 98.75 192 VAL A O 1
ATOM 1571 N N . PHE A 1 193 ? 10.031 -0.573 -8.461 1 98.81 193 PHE A N 1
ATOM 1572 C CA . PHE A 1 193 ? 9.031 0.331 -7.906 1 98.81 193 PHE A CA 1
ATOM 1573 C C . PHE A 1 193 ? 9.539 0.981 -6.629 1 98.81 193 PHE A C 1
ATOM 1575 O O . PHE A 1 193 ? 9.562 2.209 -6.516 1 98.81 193 PHE A O 1
ATOM 1582 N N . HIS A 1 194 ? 9.953 0.225 -5.68 1 98.81 194 HIS A N 1
ATOM 1583 C CA . HIS A 1 194 ? 10.383 0.742 -4.387 1 98.81 194 HIS A CA 1
ATOM 1584 C C . HIS A 1 194 ? 11.664 1.558 -4.516 1 98.81 194 HIS A C 1
ATOM 1586 O O . HIS A 1 194 ? 11.867 2.527 -3.781 1 98.81 194 HIS A O 1
ATOM 1592 N N . SER A 1 195 ? 12.508 1.146 -5.414 1 98.88 195 SER A N 1
ATOM 1593 C CA . SER A 1 195 ? 13.727 1.917 -5.648 1 98.88 195 SER A CA 1
ATOM 1594 C C . SER A 1 195 ? 13.398 3.322 -6.148 1 98.88 195 SER A C 1
ATOM 1596 O O . SER A 1 195 ? 13.945 4.305 -5.641 1 98.88 195 SER A O 1
ATOM 1598 N N . GLU A 1 196 ? 12.5 3.4 -7.098 1 98.81 196 GLU A N 1
ATOM 1599 C CA . GLU A 1 196 ? 12.141 4.691 -7.676 1 98.81 196 GLU A CA 1
ATOM 1600 C C . GLU A 1 196 ? 11.391 5.559 -6.668 1 98.81 196 GLU A C 1
ATOM 1602 O O . GLU A 1 196 ? 11.625 6.766 -6.582 1 98.81 196 GLU A O 1
ATOM 1607 N N . VAL A 1 197 ? 10.523 4.969 -5.93 1 98.75 197 VAL A N 1
ATOM 1608 C CA . VAL A 1 197 ? 9.766 5.703 -4.922 1 98.75 197 VAL A CA 1
ATOM 1609 C C . VAL A 1 197 ? 10.719 6.23 -3.848 1 98.75 197 VAL A C 1
ATOM 1611 O O . VAL A 1 197 ? 10.594 7.379 -3.412 1 98.75 197 VAL A O 1
ATOM 1614 N N . SER A 1 198 ? 11.648 5.371 -3.457 1 98.75 198 SER A N 1
ATOM 1615 C CA . SER A 1 198 ? 12.617 5.781 -2.451 1 98.75 198 SER A CA 1
ATOM 1616 C C . SER A 1 198 ? 13.414 7 -2.914 1 98.75 198 SER A C 1
ATOM 1618 O O . SER A 1 198 ? 13.664 7.922 -2.133 1 98.75 198 SER A O 1
ATOM 1620 N N . LYS A 1 199 ? 13.805 7 -4.102 1 98.62 199 LYS A N 1
ATOM 1621 C CA . LYS A 1 199 ? 14.562 8.117 -4.66 1 98.62 199 LYS A CA 1
ATOM 1622 C C . LYS A 1 199 ? 13.742 9.406 -4.637 1 98.62 199 LYS A C 1
ATOM 1624 O O . LYS A 1 199 ? 14.242 10.461 -4.258 1 98.62 199 LYS A O 1
ATOM 1629 N N . LEU A 1 200 ? 12.5 9.297 -5.055 1 98.56 200 LEU A N 1
ATOM 1630 C CA . LEU A 1 200 ? 11.594 10.438 -5.043 1 98.56 200 LEU A CA 1
ATOM 1631 C C . LEU A 1 200 ? 11.414 10.969 -3.625 1 98.56 200 LEU A C 1
ATOM 1633 O O . LEU A 1 200 ? 11.492 12.18 -3.398 1 98.56 200 LEU A O 1
ATOM 1637 N N . ASP A 1 201 ? 11.188 10.047 -2.707 1 98.81 201 ASP A N 1
ATOM 1638 C CA . ASP A 1 201 ? 11.039 10.406 -1.301 1 98.81 201 ASP A CA 1
ATOM 1639 C C . ASP A 1 201 ? 12.289 11.117 -0.782 1 98.81 201 ASP A C 1
ATOM 1641 O O . ASP A 1 201 ? 12.195 12.086 -0.027 1 98.81 201 ASP A O 1
ATOM 1645 N N . GLY A 1 202 ? 13.414 10.555 -1.16 1 98.81 202 GLY A N 1
ATOM 1646 C CA . GLY A 1 202 ? 14.656 11.188 -0.758 1 98.81 202 GLY A CA 1
ATOM 1647 C C . GLY A 1 202 ? 14.797 12.609 -1.251 1 98.81 202 GLY A C 1
ATOM 1648 O O . GLY A 1 202 ? 15.211 13.5 -0.497 1 98.81 202 GLY A O 1
ATOM 1649 N N . SER A 1 203 ? 14.461 12.844 -2.449 1 98.81 203 SER A N 1
ATOM 1650 C CA . SER A 1 203 ? 14.523 14.172 -3.045 1 98.81 203 SER A CA 1
ATOM 1651 C C . SER A 1 203 ? 13.562 15.133 -2.35 1 98.81 203 SER A C 1
ATOM 1653 O O . SER A 1 203 ? 13.93 16.266 -2.033 1 98.81 203 SER A O 1
ATOM 1655 N N . LEU A 1 204 ? 12.391 14.695 -2.111 1 98.88 204 LEU A N 1
ATOM 1656 C CA . LEU A 1 204 ? 11.383 15.523 -1.457 1 98.88 204 LEU A CA 1
ATOM 1657 C C . LEU A 1 204 ? 11.789 15.836 -0.021 1 98.88 204 LEU A C 1
ATOM 1659 O O . LEU A 1 204 ? 11.594 16.953 0.452 1 98.88 204 LEU A O 1
ATOM 1663 N N . ASN A 1 205 ? 12.344 14.883 0.628 1 98.88 205 ASN A N 1
ATOM 1664 C CA . ASN A 1 205 ? 12.859 15.117 1.975 1 98.88 205 ASN A CA 1
ATOM 1665 C C . ASN A 1 205 ? 13.922 16.203 1.987 1 98.88 205 ASN A C 1
ATOM 1667 O O . ASN A 1 205 ? 13.891 17.094 2.84 1 98.88 205 ASN A O 1
ATOM 1671 N N . GLU A 1 206 ? 14.781 16.141 1.059 1 98.81 206 GLU A N 1
ATOM 1672 C CA . GLU A 1 206 ? 15.836 17.141 0.961 1 98.81 206 GLU A CA 1
ATOM 1673 C C . GLU A 1 206 ? 15.25 18.547 0.759 1 98.81 206 GLU A C 1
ATOM 1675 O O . GLU A 1 206 ? 15.711 19.516 1.368 1 98.81 206 GLU A O 1
ATOM 1680 N N . ILE A 1 207 ? 14.289 18.641 -0.059 1 98.88 207 ILE A N 1
ATOM 1681 C CA . ILE A 1 207 ? 13.656 19.922 -0.337 1 98.88 207 ILE A CA 1
ATOM 1682 C C . ILE A 1 207 ? 12.961 20.438 0.92 1 98.88 207 ILE A C 1
ATOM 1684 O O . ILE A 1 207 ? 13.039 21.625 1.235 1 98.88 207 ILE A O 1
ATOM 1688 N N . CYS A 1 208 ? 12.305 19.562 1.638 1 98.75 208 CYS A N 1
ATOM 1689 C CA . CYS A 1 208 ? 11.617 19.969 2.861 1 98.75 208 CYS A CA 1
ATOM 1690 C C . CYS A 1 208 ? 12.617 20.438 3.918 1 98.75 208 CYS A C 1
ATOM 1692 O O . CYS A 1 208 ? 12.352 21.375 4.656 1 98.75 208 CYS A O 1
ATOM 1694 N N . GLN A 1 209 ? 13.758 19.781 3.945 1 98.75 209 GLN A N 1
ATOM 1695 C CA . GLN A 1 209 ? 14.812 20.219 4.848 1 98.75 209 GLN A CA 1
ATOM 1696 C C . GLN A 1 209 ? 15.312 21.609 4.461 1 98.75 209 GLN A C 1
ATOM 1698 O O . GLN A 1 209 ? 15.539 22.453 5.324 1 98.75 209 GLN A O 1
ATOM 1703 N N . GLU A 1 210 ? 15.516 21.828 3.188 1 98.75 210 GLU A N 1
ATOM 1704 C CA . GLU A 1 210 ? 15.922 23.141 2.688 1 98.75 210 GLU A CA 1
ATOM 1705 C C . GLU A 1 210 ? 14.875 24.203 3.025 1 98.75 210 GLU A C 1
ATOM 1707 O O . GLU A 1 210 ? 15.227 25.312 3.408 1 98.75 210 GLU A O 1
ATOM 1712 N N . LEU A 1 211 ? 13.625 23.875 2.881 1 98.5 211 LEU A N 1
ATOM 1713 C CA . LEU A 1 211 ? 12.531 24.781 3.238 1 98.5 211 LEU A CA 1
ATOM 1714 C C . LEU A 1 211 ? 12.641 25.219 4.695 1 98.5 211 LEU A C 1
ATOM 1716 O O . LEU A 1 211 ? 12.508 26.406 5 1 98.5 211 LEU A O 1
ATOM 1720 N N . GLY A 1 212 ? 12.891 24.266 5.59 1 97.5 212 GLY A N 1
ATOM 1721 C CA . GLY A 1 212 ? 13.07 24.594 6.996 1 97.5 212 GLY A CA 1
ATOM 1722 C C . GLY A 1 212 ? 14.219 25.562 7.246 1 97.5 212 GLY A C 1
ATOM 1723 O O . GLY A 1 212 ? 14.102 26.469 8.07 1 97.5 212 GLY A O 1
ATOM 1724 N N . ARG A 1 213 ? 15.25 25.359 6.508 1 97.31 213 ARG A N 1
ATOM 1725 C CA . ARG A 1 213 ? 16.406 26.219 6.652 1 97.31 213 ARG A CA 1
ATOM 1726 C C . ARG A 1 213 ? 16.125 27.609 6.094 1 97.31 213 ARG A C 1
ATOM 1728 O O . ARG A 1 213 ? 16.484 28.625 6.715 1 97.31 213 ARG A O 1
ATOM 1735 N N . ASP A 1 214 ? 15.469 27.688 4.996 1 97.44 214 ASP A N 1
ATOM 1736 C CA . ASP A 1 214 ? 15.195 28.953 4.316 1 97.44 214 ASP A CA 1
ATOM 1737 C C . ASP A 1 214 ? 14.266 29.828 5.148 1 97.44 214 ASP A C 1
ATOM 1739 O O . ASP A 1 214 ? 14.336 31.062 5.078 1 97.44 214 ASP A O 1
ATOM 1743 N N . PHE A 1 215 ? 13.43 29.203 5.949 1 96.06 215 PHE A N 1
ATOM 1744 C CA . PHE A 1 215 ? 12.422 29.938 6.699 1 96.06 215 PHE A CA 1
ATOM 1745 C C . PHE A 1 215 ? 12.633 29.766 8.195 1 96.06 215 PHE A C 1
ATOM 1747 O O . PHE A 1 215 ? 11.672 29.812 8.969 1 96.06 215 PHE A O 1
ATOM 1754 N N . ALA A 1 216 ? 13.812 29.562 8.602 1 92.12 216 ALA A N 1
ATOM 1755 C CA . ALA A 1 216 ? 14.164 29.297 9.992 1 92.12 216 ALA A CA 1
ATOM 1756 C C . ALA A 1 216 ? 13.766 30.453 10.898 1 92.12 216 ALA A C 1
ATOM 1758 O O . ALA A 1 216 ? 13.578 30.266 12.102 1 92.12 216 ALA A O 1
ATOM 1759 N N . GLN A 1 217 ? 13.57 31.656 10.383 1 88.62 217 GLN A N 1
ATOM 1760 C CA . GLN A 1 217 ? 13.211 32.844 11.164 1 88.62 217 GLN A CA 1
ATOM 1761 C C . GLN A 1 217 ? 11.773 32.75 11.664 1 88.62 217 GLN A C 1
ATOM 1763 O O . GLN A 1 217 ? 11.375 33.469 12.57 1 88.62 217 GLN A O 1
ATOM 1768 N N . PHE A 1 218 ? 10.938 31.875 11.086 1 84 218 PHE A N 1
ATOM 1769 C CA . PHE A 1 218 ? 9.523 31.781 11.438 1 84 218 PHE A CA 1
ATOM 1770 C C . PHE A 1 218 ? 9.289 30.625 12.398 1 84 218 PHE A C 1
ATOM 1772 O O . PHE A 1 218 ? 8.148 30.172 12.57 1 84 218 PHE A O 1
ATOM 1779 N N . VAL A 1 219 ? 10.297 30.25 13.164 1 75.62 219 VAL A N 1
ATOM 1780 C CA . VAL A 1 219 ? 10.07 29.203 14.156 1 75.62 219 VAL A CA 1
ATOM 1781 C C . VAL A 1 219 ? 9.242 29.734 15.312 1 75.62 219 VAL A C 1
ATOM 1783 O O . VAL A 1 219 ? 9.539 30.812 15.852 1 75.62 219 VAL A O 1
ATOM 1786 N N . TYR A 1 220 ? 8.008 29.156 15.438 1 66.62 220 TYR A N 1
ATOM 1787 C CA . TYR A 1 220 ? 7.082 29.641 16.453 1 66.62 220 TYR A CA 1
ATOM 1788 C C . TYR A 1 220 ? 7.609 29.359 17.859 1 66.62 220 TYR A C 1
ATOM 1790 O O . TYR A 1 220 ? 8.016 28.234 18.156 1 66.62 220 TYR A O 1
ATOM 1798 N N . GLN A 1 221 ? 7.855 30.391 18.641 1 60.44 221 GLN A N 1
ATOM 1799 C CA . GLN A 1 221 ? 8.172 30.266 20.062 1 60.44 221 GLN A CA 1
ATOM 1800 C C . GLN A 1 221 ? 6.938 30.516 20.922 1 60.44 221 GLN A C 1
ATOM 1802 O O . GLN A 1 221 ? 6.332 31.578 20.859 1 60.44 221 GLN A O 1
ATOM 1807 N N . PRO A 1 222 ? 6.242 29.391 21.406 1 54.62 222 PRO A N 1
ATOM 1808 C CA . PRO A 1 222 ? 5.059 29.641 22.234 1 54.62 222 PRO A CA 1
ATOM 1809 C C . PRO A 1 222 ? 5.316 30.672 23.328 1 54.62 222 PRO A C 1
ATOM 1811 O O . PRO A 1 222 ? 6.367 30.625 23.984 1 54.62 222 PRO A O 1
ATOM 1814 N N . LYS A 1 223 ? 4.887 31.891 23.219 1 51.16 223 LYS A N 1
ATOM 1815 C CA . LYS A 1 223 ? 4.988 32.875 24.297 1 51.16 223 LYS A CA 1
ATOM 1816 C C . LYS A 1 223 ? 4.336 32.344 25.578 1 51.16 223 LYS A C 1
ATOM 1818 O O . LYS A 1 223 ? 3.238 31.781 25.531 1 51.16 223 LYS A O 1
ATOM 1823 N N . ARG A 1 224 ? 5.082 31.75 26.438 1 44.62 224 ARG A N 1
ATOM 1824 C CA . ARG A 1 224 ? 4.609 31.406 27.766 1 44.62 224 ARG A CA 1
ATOM 1825 C C . ARG A 1 224 ? 3.643 32.469 28.297 1 44.62 224 ARG A C 1
ATOM 1827 O O . ARG A 1 224 ? 3.832 33.656 28.062 1 44.62 224 ARG A O 1
ATOM 1834 N N . PRO A 1 225 ? 2.355 32.125 28.531 1 45.25 225 PRO A N 1
ATOM 1835 C CA . PRO A 1 225 ? 1.479 33.094 29.203 1 45.25 225 PRO A CA 1
ATOM 1836 C C . PRO A 1 225 ? 2.232 34 30.172 1 45.25 225 PRO A C 1
ATOM 1838 O O . PRO A 1 225 ? 3.217 33.562 30.781 1 45.25 225 PRO A O 1
ATOM 1841 N N . LEU A 1 226 ? 2.275 35.281 29.953 1 40.62 226 LEU A N 1
ATOM 1842 C CA . LEU A 1 226 ? 2.826 36.25 30.906 1 40.62 226 LEU A CA 1
ATOM 1843 C C . LEU A 1 226 ? 2.547 35.781 32.344 1 40.62 226 LEU A C 1
ATOM 1845 O O . LEU A 1 226 ? 1.39 35.625 32.719 1 40.62 226 LEU A O 1
ATOM 1849 N N . ARG A 1 227 ? 3.295 34.938 32.938 1 41.59 227 ARG A N 1
ATOM 1850 C CA . ARG A 1 227 ? 3.205 34.75 34.375 1 41.59 227 ARG A CA 1
ATOM 1851 C C . ARG A 1 227 ? 2.871 36.062 35.094 1 41.59 227 ARG A C 1
ATOM 1853 O O . ARG A 1 227 ? 3.445 37.094 34.781 1 41.59 227 ARG A O 1
ATOM 1860 N N . LYS A 1 228 ? 1.684 36.25 35.688 1 41 228 LYS A N 1
ATOM 1861 C CA . LYS A 1 228 ? 1.436 37.25 36.719 1 41 228 LYS A CA 1
ATOM 1862 C C . LYS A 1 228 ? 2.717 37.594 37.469 1 41 228 LYS A C 1
ATOM 1864 O O . LYS A 1 228 ? 3.4 36.688 37.969 1 41 228 LYS A O 1
ATOM 1869 N N . SER A 1 229 ? 3.477 38.531 36.969 1 34.19 229 SER A N 1
ATOM 1870 C CA . SER A 1 229 ? 4.562 39.094 37.781 1 34.19 229 SER A CA 1
ATOM 1871 C C . SER A 1 229 ? 4.211 39.094 39.25 1 34.19 229 SER A C 1
ATOM 1873 O O . SER A 1 229 ? 3.35 39.844 39.688 1 34.19 229 SER A O 1
ATOM 1875 N N . THR A 1 230 ? 3.871 37.906 39.812 1 33.72 230 THR A N 1
ATOM 1876 C CA . THR A 1 230 ? 3.859 38.031 41.281 1 33.72 230 THR A CA 1
ATOM 1877 C C . THR A 1 230 ? 5.031 38.875 41.781 1 33.72 230 THR A C 1
ATOM 1879 O O . THR A 1 230 ? 6.191 38.531 41.5 1 33.72 230 THR A O 1
ATOM 1882 N N . ALA A 1 231 ? 4.84 40.219 41.875 1 36.62 231 ALA A N 1
ATOM 1883 C CA . ALA A 1 231 ? 5.672 41.156 42.625 1 36.62 231 ALA A CA 1
ATOM 1884 C C . ALA A 1 231 ? 6.281 40.469 43.844 1 36.62 231 ALA A C 1
ATOM 1886 O O . ALA A 1 231 ? 5.574 40.125 44.812 1 36.62 231 ALA A O 1
ATOM 1887 N N . LYS A 1 232 ? 7.098 39.438 43.656 1 38.38 232 LYS A N 1
ATOM 1888 C CA . LYS A 1 232 ? 7.906 38.938 44.781 1 38.38 232 LYS A CA 1
ATOM 1889 C C . LYS A 1 232 ? 8.477 40.094 45.594 1 38.38 232 LYS A C 1
ATOM 1891 O O . LYS A 1 232 ? 9.242 40.906 45.094 1 38.38 232 LYS A O 1
ATOM 1896 N N . SER A 1 233 ? 7.66 40.625 46.5 1 33.31 233 SER A N 1
ATOM 1897 C CA . SER A 1 233 ? 8.164 41.469 47.594 1 33.31 233 SER A CA 1
ATOM 1898 C C . SER A 1 233 ? 9.5 40.938 48.125 1 33.31 233 SER A C 1
ATOM 1900 O O . SER A 1 233 ? 9.57 39.844 48.656 1 33.31 233 SER A O 1
ATOM 1902 N N . LEU A 1 234 ? 10.469 40.969 47.281 1 33.06 234 LEU A N 1
ATOM 1903 C CA . LEU A 1 234 ? 11.852 40.75 47.688 1 33.06 234 LEU A CA 1
ATOM 1904 C C . LEU A 1 234 ? 12.117 41.281 49.062 1 33.06 234 LEU A C 1
ATOM 1906 O O . LEU A 1 234 ? 12.414 42.469 49.25 1 33.06 234 LEU A O 1
ATOM 1910 N N . VAL A 1 235 ? 11.203 40.938 49.969 1 31.5 235 VAL A N 1
ATOM 1911 C CA . VAL A 1 235 ? 11.641 41.281 51.344 1 31.5 235 VAL A CA 1
ATOM 1912 C C . VAL A 1 235 ? 13 40.656 51.594 1 31.5 235 VAL A C 1
ATOM 1914 O O . VAL A 1 235 ? 13.164 39.438 51.531 1 31.5 235 VAL A O 1
ATOM 1917 N N . GLN A 1 236 ? 14.039 41.312 51.156 1 30.11 236 GLN A N 1
ATOM 1918 C CA . GLN A 1 236 ? 15.438 41 51.469 1 30.11 236 GLN A CA 1
ATOM 1919 C C . GLN A 1 236 ? 15.602 40.531 52.906 1 30.11 236 GLN A C 1
ATOM 1921 O O . GLN A 1 236 ? 15.266 41.219 53.844 1 30.11 236 GLN A O 1
ATOM 1926 N N . PRO A 1 237 ? 15.352 39.188 53.125 1 31.98 237 PRO A N 1
ATOM 1927 C CA . PRO A 1 237 ? 15.5 38.781 54.531 1 31.98 237 PRO A CA 1
ATOM 1928 C C . PRO A 1 237 ? 16.781 39.312 55.156 1 31.98 237 PRO A C 1
ATOM 1930 O O . PRO A 1 237 ? 17.828 39.375 54.5 1 31.98 237 PRO A O 1
ATOM 1933 N N . VAL A 1 238 ? 16.734 40.219 56.094 1 32.97 238 VAL A N 1
ATOM 1934 C CA . VAL A 1 238 ? 17.812 40.844 56.875 1 32.97 238 VAL A CA 1
ATOM 1935 C C . VAL A 1 238 ? 18.703 39.75 57.438 1 32.97 238 VAL A C 1
ATOM 1937 O O . VAL A 1 238 ? 18.25 38.875 58.219 1 32.97 238 VAL A O 1
ATOM 1940 N N . ARG A 1 239 ? 19.562 39.094 56.562 1 30.17 239 ARG A N 1
ATOM 1941 C CA . ARG A 1 239 ? 20.547 38.094 57 1 30.17 239 ARG A CA 1
ATOM 1942 C C . ARG A 1 239 ? 21.188 38.469 58.312 1 30.17 239 ARG A C 1
ATOM 1944 O O . ARG A 1 239 ? 21.828 39.5 58.438 1 30.17 239 ARG A O 1
ATOM 1951 N N . GLN A 1 240 ? 20.531 38.094 59.406 1 27.02 240 GLN A N 1
ATOM 1952 C CA . GLN A 1 240 ? 21.125 38.281 60.75 1 27.02 240 GLN A CA 1
ATOM 1953 C C . GLN A 1 240 ? 22.547 37.719 60.781 1 27.02 240 GLN A C 1
ATOM 1955 O O . GLN A 1 240 ? 22.781 36.594 60.344 1 27.02 240 GLN A O 1
ATOM 1960 N N . SER A 1 241 ? 23.578 38.531 60.656 1 28.98 241 SER A N 1
ATOM 1961 C CA . SER A 1 241 ? 25.016 38.375 60.781 1 28.98 241 SER A CA 1
ATOM 1962 C C . SER A 1 241 ? 25.375 37.469 61.969 1 28.98 241 SER A C 1
ATOM 1964 O O . SER A 1 241 ? 25.266 37.906 63.125 1 28.98 241 SER A O 1
ATOM 1966 N N . GLN A 1 242 ? 24.828 36.188 61.969 1 25.08 242 GLN A N 1
ATOM 1967 C CA . GLN A 1 242 ? 25.156 35.469 63.219 1 25.08 242 GLN A CA 1
ATOM 1968 C C . GLN A 1 242 ? 26.672 35.375 63.375 1 25.08 242 GLN A C 1
ATOM 1970 O O . GLN A 1 242 ? 27.375 35 62.469 1 25.08 242 GLN A O 1
ATOM 1975 N N . ILE A 1 243 ? 27.297 35.938 64.375 1 27.53 243 ILE A N 1
ATOM 1976 C CA . ILE A 1 243 ? 28.625 36.125 65 1 27.53 243 ILE A CA 1
ATOM 1977 C C . ILE A 1 243 ? 29.156 34.781 65.5 1 27.53 243 ILE A C 1
ATOM 1979 O O . ILE A 1 243 ? 28.703 34.281 66.5 1 27.53 243 ILE A O 1
ATOM 1983 N N . SER A 1 244 ? 28.891 33.656 64.75 1 25.91 244 SER A N 1
ATOM 1984 C CA . SER A 1 244 ? 29.281 32.406 65.438 1 25.91 244 SER A CA 1
ATOM 1985 C C . SER A 1 244 ? 30.734 32.469 65.875 1 25.91 244 SER A C 1
ATOM 1987 O O . SER A 1 244 ? 31.625 32.75 65.062 1 25.91 244 SER A O 1
ATOM 1989 N N . SER A 1 245 ? 31.031 32.438 67.125 1 25.81 245 SER A N 1
ATOM 1990 C CA . SER A 1 245 ? 32.156 32.469 68.062 1 25.81 245 SER A CA 1
ATOM 1991 C C . SER A 1 245 ? 33.062 31.266 67.875 1 25.81 245 SER A C 1
ATOM 1993 O O . SER A 1 245 ? 32.562 30.156 67.688 1 25.81 245 SER A O 1
ATOM 1995 N N . SER A 1 246 ? 34.375 31.297 67.375 1 25.83 246 SER A N 1
ATOM 1996 C CA . SER A 1 246 ? 35.625 30.547 67.188 1 25.83 246 SER A CA 1
ATOM 1997 C C . SER A 1 246 ? 36.031 29.766 68.438 1 25.83 246 SER A C 1
ATOM 1999 O O . SER A 1 246 ? 37.156 29.891 68.875 1 25.83 246 SER A O 1
ATOM 2001 N N . THR A 1 247 ? 35.219 29.172 69.312 1 24.48 247 THR A N 1
ATOM 2002 C CA . THR A 1 247 ? 35.844 28.781 70.562 1 24.48 247 THR A CA 1
ATOM 2003 C C . THR A 1 247 ? 36.812 27.641 70.312 1 24.48 247 THR A C 1
ATOM 2005 O O . THR A 1 247 ? 36.469 26.641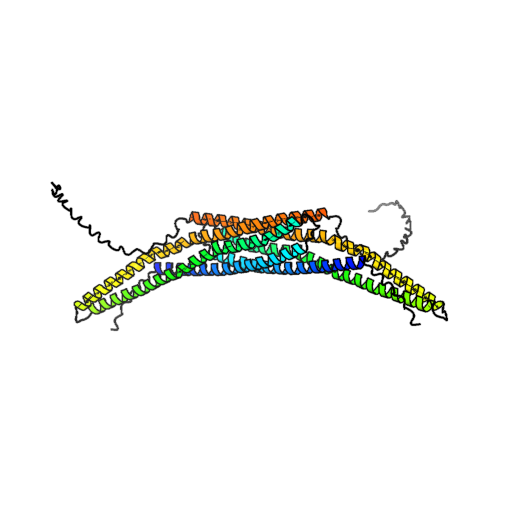 69.688 1 24.48 247 THR A O 1
ATOM 2008 N N . SER A 1 248 ? 38.156 27.672 70.812 1 24.34 248 SER A N 1
ATOM 2009 C CA . SER A 1 248 ? 39.5 27.141 71 1 24.34 248 SER A CA 1
ATOM 2010 C C . SER A 1 248 ? 39.469 25.75 71.625 1 24.34 248 SER A C 1
ATOM 2012 O O . SER A 1 248 ? 40.438 25 71.562 1 24.34 248 SER A O 1
ATOM 2014 N N . LYS A 1 249 ? 38.562 25.344 72.562 1 24.67 249 LYS A N 1
ATOM 2015 C CA . LYS A 1 249 ? 39.281 24.844 73.688 1 24.67 249 LYS A CA 1
ATOM 2016 C C . LYS A 1 249 ? 39.906 23.469 73.438 1 24.67 249 LYS A C 1
ATOM 2018 O O . LYS A 1 249 ? 39.375 22.719 72.625 1 24.67 249 LYS A O 1
ATOM 2023 N N . ALA A 1 250 ? 40.094 22.734 74.5 1 25.28 250 ALA A N 1
ATOM 2024 C CA . ALA A 1 250 ? 41.062 22.109 75.438 1 25.28 250 ALA A CA 1
ATOM 2025 C C . ALA A 1 250 ? 41.219 20.625 75.125 1 25.28 250 ALA A C 1
ATOM 2027 O O . ALA A 1 250 ? 42.344 20.141 74.938 1 25.28 250 ALA A O 1
ATOM 2028 N N . VAL A 1 251 ? 40.656 19.828 76 1 25.03 251 VAL A N 1
ATOM 2029 C CA . VAL A 1 251 ? 41.375 19 76.938 1 25.03 251 VAL A CA 1
ATOM 2030 C C . VAL A 1 251 ? 41.594 17.609 76.375 1 25.03 251 VAL A C 1
ATOM 2032 O O . VAL A 1 251 ? 40.938 17.219 75.375 1 25.03 251 VAL A O 1
ATOM 2035 N N . SER A 1 252 ? 41.688 16.594 77.312 1 26.61 252 SER A N 1
ATOM 2036 C CA . SER A 1 252 ? 42.469 15.57 77.938 1 26.61 252 SER A CA 1
ATOM 2037 C C . SER A 1 252 ? 42.125 14.172 77.438 1 26.61 252 SER A C 1
ATOM 2039 O O . SER A 1 252 ? 42.812 13.203 77.812 1 26.61 252 SER A O 1
ATOM 2041 N N . ASP A 1 253 ? 40.875 13.898 77 1 24.12 253 ASP A N 1
ATOM 2042 C CA . ASP A 1 253 ? 40.375 12.719 77.688 1 24.12 253 ASP A CA 1
ATOM 2043 C C . ASP A 1 253 ? 41.094 11.453 77.188 1 24.12 253 ASP A C 1
ATOM 2045 O O . ASP A 1 253 ? 41.531 11.398 76.062 1 24.12 253 ASP A O 1
ATOM 2049 N N . LEU A 1 254 ? 40.5 10.125 77.75 1 24.38 254 LEU A N 1
ATOM 2050 C CA . LEU A 1 254 ? 40.812 8.773 78.188 1 24.38 254 LEU A CA 1
ATOM 2051 C C . LEU A 1 254 ? 41.125 7.863 77 1 24.38 254 LEU A C 1
ATOM 2053 O O . LEU A 1 254 ? 40.406 7.883 76 1 24.38 254 LEU A O 1
ATOM 2057 N N . VAL B 1 1 ? -37.688 65.312 12.805 1 25.97 1 VAL B N 1
ATOM 2058 C CA . VAL B 1 1 ? -36.25 65.5 12.945 1 25.97 1 VAL B CA 1
ATOM 2059 C C . VAL B 1 1 ? -35.625 64.188 13.461 1 25.97 1 VAL B C 1
ATOM 2061 O O . VAL B 1 1 ? -35.719 63.875 14.648 1 25.97 1 VAL B O 1
ATOM 2064 N N . LEU B 1 2 ? -36.031 63 12.945 1 29.06 2 LEU B N 1
ATOM 2065 C CA . LEU B 1 2 ? -35.469 61.656 13.133 1 29.06 2 LEU B CA 1
ATOM 2066 C C . LEU B 1 2 ? -33.969 61.688 13.039 1 29.06 2 LEU B C 1
ATOM 2068 O O . LEU B 1 2 ? -33.406 62.031 11.992 1 29.06 2 LEU B O 1
ATOM 2072 N N . GLN B 1 3 ? -33.219 62.344 14.078 1 29.08 3 GLN B N 1
ATOM 2073 C CA . GLN B 1 3 ? -31.781 62.469 14.195 1 29.08 3 GLN B CA 1
ATOM 2074 C C . GLN B 1 3 ? -31.047 61.25 13.656 1 29.08 3 GLN B C 1
ATOM 2076 O O . GLN B 1 3 ? -31.516 60.125 13.836 1 29.08 3 GLN B O 1
ATOM 2081 N N . ASN B 1 4 ? -30.312 61.438 12.5 1 32.16 4 ASN B N 1
ATOM 2082 C CA . ASN B 1 4 ? -29.266 60.594 11.898 1 32.16 4 ASN B CA 1
ATOM 2083 C C . ASN B 1 4 ? -28.422 59.906 12.953 1 32.16 4 ASN B C 1
ATOM 2085 O O . ASN B 1 4 ? -27.703 60.562 13.711 1 32.16 4 ASN B O 1
ATOM 2089 N N . PHE B 1 5 ? -28.922 59.094 13.906 1 34.12 5 PHE B N 1
ATOM 2090 C CA . PHE B 1 5 ? -28.109 58.188 14.711 1 34.12 5 PHE B CA 1
ATOM 2091 C C . PHE B 1 5 ? -26.812 57.844 13.992 1 34.12 5 PHE B C 1
ATOM 2093 O O . PHE B 1 5 ? -26.828 57.562 12.789 1 34.12 5 PHE B O 1
ATOM 2100 N N . GLY B 1 6 ? -25.688 58.5 14.367 1 35.09 6 GLY B N 1
ATOM 2101 C CA . GLY B 1 6 ? -24.297 58.375 13.984 1 35.09 6 GLY B CA 1
ATOM 2102 C C . GLY B 1 6 ? -23.922 56.969 13.57 1 35.09 6 GLY B C 1
ATOM 2103 O O . GLY B 1 6 ? -24.391 55.969 14.156 1 35.09 6 GLY B O 1
ATOM 2104 N N . LYS B 1 7 ? -23.859 56.625 12.312 1 38.66 7 LYS B N 1
ATOM 2105 C CA . LYS B 1 7 ? -23.062 55.531 11.727 1 38.66 7 LYS B CA 1
ATOM 2106 C C . LYS B 1 7 ? -21.859 55.188 12.609 1 38.66 7 LYS B C 1
ATOM 2108 O O . LYS B 1 7 ? -20.922 56 12.719 1 38.66 7 LYS B O 1
ATOM 2113 N N . ALA B 1 8 ? -21.969 54.844 13.859 1 40.44 8 ALA B N 1
ATOM 2114 C CA . ALA B 1 8 ? -20.828 54.188 14.492 1 40.44 8 ALA B CA 1
ATOM 2115 C C . ALA B 1 8 ? -19.906 53.562 13.453 1 40.44 8 ALA B C 1
ATOM 2117 O O . ALA B 1 8 ? -20.344 52.75 12.625 1 40.44 8 ALA B O 1
ATOM 2118 N N . GLU B 1 9 ? -18.953 54.25 12.844 1 40.53 9 GLU B N 1
ATOM 2119 C CA . GLU B 1 9 ? -17.812 53.781 12.078 1 40.53 9 GLU B CA 1
ATOM 2120 C C . GLU B 1 9 ? -17.375 52.375 12.531 1 40.53 9 GLU B C 1
ATOM 2122 O O . GLU B 1 9 ? -16.797 52.219 13.617 1 40.53 9 GLU B O 1
ATOM 2127 N N . LYS B 1 10 ? -18.094 51.406 12.578 1 46.47 10 LYS B N 1
ATOM 2128 C CA . LYS B 1 10 ? -17.562 50.062 12.758 1 46.47 10 LYS B CA 1
ATOM 2129 C C . LYS B 1 10 ? -16.141 49.938 12.188 1 46.47 10 LYS B C 1
ATOM 2131 O O . LYS B 1 10 ? -15.953 50.062 10.977 1 46.47 10 LYS B O 1
ATOM 2136 N N . THR B 1 11 ? -15.109 50.594 12.695 1 47.56 11 THR B N 1
ATOM 2137 C CA . THR B 1 11 ? -13.695 50.406 12.375 1 47.56 11 THR B CA 1
ATOM 2138 C C . THR B 1 11 ? -13.375 48.969 12.07 1 47.56 11 THR B C 1
ATOM 2140 O O . THR B 1 11 ? -13.398 48.125 12.969 1 47.56 11 THR B O 1
ATOM 2143 N N . THR B 1 12 ? -13.93 48.5 11.07 1 61.25 12 THR B N 1
ATOM 2144 C CA . THR B 1 12 ? -13.578 47.156 10.633 1 61.25 12 THR B CA 1
ATOM 2145 C C . THR B 1 12 ? -12.07 46.969 10.57 1 61.25 12 THR B C 1
ATOM 2147 O O . THR B 1 12 ? -11.375 47.719 9.883 1 61.25 12 THR B O 1
ATOM 2150 N N . ASP B 1 13 ? -11.445 46.531 11.656 1 78.81 13 ASP B N 1
ATOM 2151 C CA . ASP B 1 13 ? -10.031 46.156 11.656 1 78.81 13 ASP B CA 1
ATOM 2152 C C . ASP B 1 13 ? -9.719 45.156 10.531 1 78.81 13 ASP B C 1
ATOM 2154 O O . ASP B 1 13 ? -9.695 43.969 10.742 1 78.81 13 ASP B O 1
ATOM 2158 N N . GLU B 1 14 ? -9.586 45.75 9.273 1 82.88 14 GLU B N 1
ATOM 2159 C CA . GLU B 1 14 ? -9.406 44.969 8.039 1 82.88 14 GLU B CA 1
ATOM 2160 C C . GLU B 1 14 ? -8.18 44.062 8.125 1 82.88 14 GLU B C 1
ATOM 2162 O O . GLU B 1 14 ? -8.258 42.875 7.82 1 82.88 14 GLU B O 1
ATOM 2167 N N . PRO B 1 15 ? -7.094 44.594 8.711 1 88.56 15 PRO B N 1
ATOM 2168 C CA . PRO B 1 15 ? -5.926 43.719 8.828 1 88.56 15 PRO B CA 1
ATOM 2169 C C . PRO B 1 15 ? -6.164 42.531 9.773 1 88.56 15 PRO B C 1
ATOM 2171 O O . PRO B 1 15 ? -5.707 41.438 9.508 1 88.56 15 PRO B O 1
ATOM 2174 N N . PHE B 1 16 ? -6.875 42.75 10.828 1 92.81 16 PHE B N 1
ATOM 2175 C CA . PHE B 1 16 ? -7.172 41.688 11.789 1 92.81 16 PHE B CA 1
ATOM 2176 C C . PHE B 1 16 ? -8.07 40.625 11.172 1 92.81 16 PHE B C 1
ATOM 2178 O O . PHE B 1 16 ? -7.828 39.438 11.328 1 92.81 16 PHE B O 1
ATOM 2185 N N . ASN B 1 17 ? -9.078 41.062 10.461 1 92.69 17 ASN B N 1
ATOM 2186 C CA . ASN B 1 17 ? -9.984 40.125 9.812 1 92.69 17 ASN B CA 1
ATOM 2187 C C . ASN B 1 17 ? -9.258 39.281 8.773 1 92.69 17 ASN B C 1
ATOM 2189 O O . ASN B 1 17 ? -9.562 38.094 8.625 1 92.69 17 ASN B O 1
ATOM 2193 N N . GLU B 1 18 ? -8.359 39.844 8.094 1 95.31 18 GLU B N 1
ATOM 2194 C CA . GLU B 1 18 ? -7.605 39.125 7.078 1 95.31 18 GLU B CA 1
ATOM 2195 C C . GLU B 1 18 ? -6.77 38 7.707 1 95.31 18 GLU B C 1
ATOM 2197 O O . GLU B 1 18 ? -6.719 36.875 7.184 1 95.31 18 GLU B O 1
ATOM 2202 N N . ILE B 1 19 ? -6.059 38.344 8.797 1 95.62 19 ILE B N 1
ATOM 2203 C CA . ILE B 1 19 ? -5.211 37.344 9.438 1 95.62 19 ILE B CA 1
ATOM 2204 C C . ILE B 1 19 ? -6.082 36.25 10.047 1 95.62 19 ILE B C 1
ATOM 2206 O O . ILE B 1 19 ? -5.691 35.062 10.07 1 95.62 19 ILE B O 1
ATOM 2210 N N . VAL B 1 20 ? -7.195 36.562 10.555 1 96.38 20 VAL B N 1
ATOM 2211 C CA . VAL B 1 20 ? -8.117 35.594 11.109 1 96.38 20 VAL B CA 1
ATOM 2212 C C . VAL B 1 20 ? -8.555 34.625 10.016 1 96.38 20 VAL B C 1
ATOM 2214 O O . VAL B 1 20 ? -8.609 33.406 10.234 1 96.38 20 VAL B O 1
ATOM 2217 N N . LEU B 1 21 ? -8.859 35.156 8.859 1 96.56 21 LEU B N 1
ATOM 2218 C CA . LEU B 1 21 ? -9.25 34.344 7.727 1 96.56 21 LEU B CA 1
ATOM 2219 C C . LEU B 1 21 ? -8.109 33.406 7.324 1 96.56 21 LEU B C 1
ATOM 2221 O O . LEU B 1 21 ? -8.344 32.219 6.988 1 96.56 21 LEU B O 1
ATOM 2225 N N . ARG B 1 22 ? -6.895 33.844 7.344 1 95.69 22 ARG B N 1
ATOM 2226 C CA . ARG B 1 22 ? -5.727 33.031 7.023 1 95.69 22 ARG B CA 1
ATOM 2227 C C . ARG B 1 22 ? -5.574 31.875 8.016 1 95.69 22 ARG B C 1
ATOM 2229 O O . ARG B 1 22 ? -5.23 30.75 7.633 1 95.69 22 ARG B O 1
ATOM 2236 N N . ILE B 1 23 ? -5.828 32.188 9.227 1 96.81 23 ILE B N 1
ATOM 2237 C CA . ILE B 1 23 ? -5.719 31.172 10.273 1 96.81 23 ILE B CA 1
ATOM 2238 C C . ILE B 1 23 ? -6.793 30.109 10.07 1 96.81 23 ILE B C 1
ATOM 2240 O O . ILE B 1 23 ? -6.543 28.922 10.273 1 96.81 23 ILE B O 1
ATOM 2244 N N . GLU B 1 24 ? -7.953 30.547 9.68 1 96.69 24 GLU B N 1
ATOM 2245 C CA . GLU B 1 24 ? -9.023 29.594 9.406 1 96.69 24 GLU B CA 1
ATOM 2246 C C . GLU B 1 24 ? -8.664 28.688 8.234 1 96.69 24 GLU B C 1
ATOM 2248 O O . GLU B 1 24 ? -8.883 27.469 8.297 1 96.69 24 GLU B O 1
ATOM 2253 N N . LYS B 1 25 ? -8.18 29.266 7.195 1 96.88 25 LYS B N 1
ATOM 2254 C CA . LYS B 1 25 ? -7.738 28.484 6.039 1 96.88 25 LYS B CA 1
ATOM 2255 C C . LYS B 1 25 ? -6.629 27.5 6.422 1 96.88 25 LYS B C 1
ATOM 2257 O O . LYS B 1 25 ? -6.59 26.375 5.93 1 96.88 25 LYS B O 1
ATOM 2262 N N . GLN B 1 26 ? -5.758 27.984 7.242 1 97.06 26 GLN B N 1
ATOM 2263 C CA . GLN B 1 26 ? -4.672 27.156 7.758 1 97.06 26 GLN B CA 1
ATOM 2264 C C . GLN B 1 26 ? -5.211 25.938 8.516 1 97.06 26 GLN B C 1
ATOM 2266 O O . GLN B 1 26 ?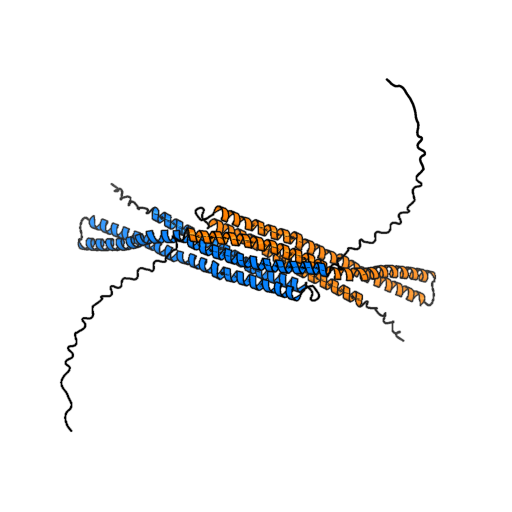 -4.707 24.828 8.359 1 97.06 26 GLN B O 1
ATOM 2271 N N . HIS B 1 27 ? -6.125 26.203 9.312 1 97.31 27 HIS B N 1
ATOM 2272 C CA . HIS B 1 27 ? -6.762 25.141 10.07 1 97.31 27 HIS B CA 1
ATOM 2273 C C . HIS B 1 27 ? -7.418 24.125 9.141 1 97.31 27 HIS B C 1
ATOM 2275 O O . HIS B 1 27 ? -7.266 22.906 9.336 1 97.31 27 HIS B O 1
ATOM 2281 N N . ASP B 1 28 ? -8.156 24.609 8.156 1 97.62 28 ASP B N 1
ATOM 2282 C CA . ASP B 1 28 ? -8.836 23.734 7.199 1 97.62 28 ASP B CA 1
ATOM 2283 C C . ASP B 1 28 ? -7.84 22.875 6.426 1 97.62 28 ASP B C 1
ATOM 2285 O O . ASP B 1 28 ? -8.078 21.688 6.203 1 97.62 28 ASP B O 1
ATOM 2289 N N . ALA B 1 29 ? -6.766 23.453 5.996 1 97.62 29 ALA B N 1
ATOM 2290 C CA . ALA B 1 29 ? -5.73 22.734 5.266 1 97.62 29 ALA B CA 1
ATOM 2291 C C . ALA B 1 29 ? -5.125 21.625 6.121 1 97.62 29 ALA B C 1
ATOM 2293 O O . ALA B 1 29 ? -4.879 20.516 5.633 1 97.62 29 ALA B O 1
ATOM 2294 N N . ALA B 1 30 ? -4.867 21.938 7.395 1 98.38 30 ALA B N 1
ATOM 2295 C CA . ALA B 1 30 ? -4.312 20.938 8.305 1 98.38 30 ALA B CA 1
ATOM 2296 C C . ALA B 1 30 ? -5.266 19.766 8.484 1 98.38 30 ALA B C 1
ATOM 2298 O O . ALA B 1 30 ? -4.84 18.609 8.516 1 98.38 30 ALA B O 1
ATOM 2299 N N . HIS B 1 31 ? -6.539 20.125 8.562 1 98.19 31 HIS B N 1
ATOM 2300 C CA . HIS B 1 31 ? -7.539 19.078 8.719 1 98.19 31 HIS B CA 1
ATOM 2301 C C . HIS B 1 31 ? -7.625 18.203 7.469 1 98.19 31 HIS B C 1
ATOM 2303 O O . H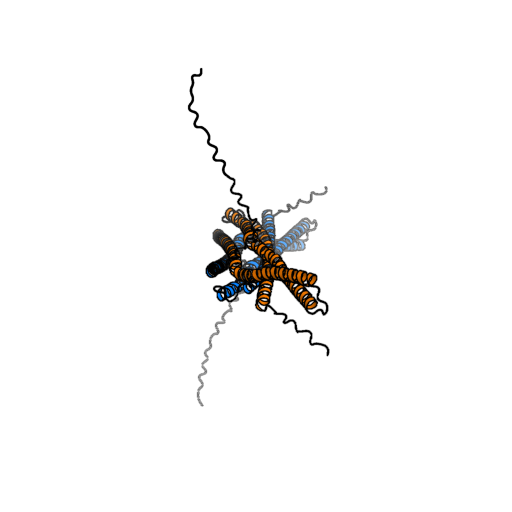IS B 1 31 ? -7.781 16.984 7.57 1 98.19 31 HIS B O 1
ATOM 2309 N N . HIS B 1 32 ? -7.582 18.828 6.387 1 98.62 32 HIS B N 1
ATOM 2310 C CA . HIS B 1 32 ? -7.613 18.078 5.137 1 98.62 32 HIS B CA 1
ATOM 2311 C C . HIS B 1 32 ? -6.418 17.141 5.027 1 98.62 32 HIS B C 1
ATOM 2313 O O . HIS B 1 32 ? -6.578 15.969 4.668 1 98.62 32 HIS B O 1
ATOM 2319 N N . LEU B 1 33 ? -5.262 17.609 5.328 1 98.75 33 LEU B N 1
ATOM 2320 C CA . LEU B 1 33 ? -4.051 16.797 5.297 1 98.75 33 LEU B CA 1
ATOM 2321 C C . LEU B 1 33 ? -4.148 15.641 6.277 1 98.75 33 LEU B C 1
ATOM 2323 O O . LEU B 1 33 ? -3.766 14.516 5.957 1 98.75 33 LEU B O 1
ATOM 2327 N N . GLN B 1 34 ? -4.637 15.922 7.434 1 98.69 34 GLN B N 1
ATOM 2328 C CA . GLN B 1 34 ? -4.805 14.883 8.453 1 98.69 34 GLN B CA 1
ATOM 2329 C C . GLN B 1 34 ? -5.719 13.773 7.953 1 98.69 34 GLN B C 1
ATOM 2331 O O . GLN B 1 34 ? -5.43 12.586 8.156 1 98.69 34 GLN B O 1
ATOM 2336 N N . LYS B 1 35 ? -6.805 14.188 7.371 1 98.75 35 LYS B N 1
ATOM 2337 C CA . LYS B 1 35 ? -7.758 13.219 6.84 1 98.75 35 LYS B CA 1
ATOM 2338 C C . LYS B 1 35 ? -7.094 12.297 5.812 1 98.75 35 LYS B C 1
ATOM 2340 O O . LYS B 1 35 ? -7.234 11.078 5.883 1 98.75 35 LYS B O 1
ATOM 2345 N N . GLU B 1 36 ? -6.422 12.844 4.871 1 98.75 36 GLU B N 1
ATOM 2346 C CA . GLU B 1 36 ? -5.793 12.055 3.814 1 98.75 36 GLU B CA 1
ATOM 2347 C C . GLU B 1 36 ? -4.66 11.195 4.367 1 98.75 36 GLU B C 1
ATOM 2349 O O . GLU B 1 36 ? -4.434 10.078 3.893 1 98.75 36 GLU B O 1
ATOM 2354 N N . LEU B 1 37 ? -3.896 11.742 5.32 1 98.75 37 LEU B N 1
ATOM 2355 C CA . LEU B 1 37 ? -2.844 10.969 5.973 1 98.75 37 LEU B CA 1
ATOM 2356 C C . LEU B 1 37 ? -3.422 9.75 6.68 1 98.75 37 LEU B C 1
ATOM 2358 O O . LEU B 1 37 ? -2.836 8.664 6.633 1 98.75 37 LEU B O 1
ATOM 2362 N N . ARG B 1 38 ? -4.523 9.969 7.32 1 98.44 38 ARG B N 1
ATOM 2363 C CA . ARG B 1 38 ? -5.191 8.867 8 1 98.44 38 ARG B CA 1
ATOM 2364 C C . ARG B 1 38 ? -5.617 7.789 7.004 1 98.44 38 ARG B C 1
ATOM 2366 O O . ARG B 1 38 ? -5.449 6.598 7.262 1 98.44 38 ARG B O 1
ATOM 2373 N N . MET B 1 39 ? -6.191 8.211 5.949 1 98.56 39 MET B N 1
ATOM 2374 C CA . MET B 1 39 ? -6.598 7.273 4.906 1 98.56 39 MET B CA 1
ATOM 2375 C C . MET B 1 39 ? -5.391 6.527 4.344 1 98.56 39 MET B C 1
ATOM 2377 O O . MET B 1 39 ? -5.453 5.316 4.121 1 98.56 39 MET B O 1
ATOM 2381 N N . TYR B 1 40 ? -4.309 7.184 4.141 1 98.62 40 TYR B N 1
ATOM 2382 C CA . TYR B 1 40 ? -3.074 6.578 3.652 1 98.62 40 TYR B CA 1
ATOM 2383 C C . TYR B 1 40 ? -2.551 5.535 4.633 1 98.62 40 TYR B C 1
ATOM 2385 O O . TYR B 1 40 ? -2.176 4.43 4.23 1 98.62 40 TYR B O 1
ATOM 2393 N N . ALA B 1 41 ? -2.52 5.902 5.844 1 98.25 41 ALA B N 1
ATOM 2394 C CA . ALA B 1 41 ? -2.041 4.988 6.879 1 98.25 41 ALA B CA 1
ATOM 2395 C C . ALA B 1 41 ? -2.918 3.74 6.957 1 98.25 41 ALA B C 1
ATOM 2397 O O . ALA B 1 41 ? -2.416 2.633 7.16 1 98.25 41 ALA B O 1
ATOM 2398 N N . ASN B 1 42 ? -4.203 3.92 6.863 1 98.25 42 ASN B N 1
ATOM 2399 C CA . ASN B 1 42 ? -5.109 2.779 6.855 1 98.25 42 ASN B CA 1
ATOM 2400 C C . ASN B 1 42 ? -4.828 1.843 5.684 1 98.25 42 ASN B C 1
ATOM 2402 O O . ASN B 1 42 ? -4.816 0.622 5.848 1 98.25 42 ASN B O 1
ATOM 2406 N N . CYS B 1 43 ? -4.684 2.41 4.516 1 97.94 43 CYS B N 1
ATOM 2407 C CA . CYS B 1 43 ? -4.352 1.608 3.344 1 97.94 43 CYS B CA 1
ATOM 2408 C C . CYS B 1 43 ? -3.021 0.891 3.535 1 97.94 43 CYS B C 1
ATOM 2410 O O . CYS B 1 43 ? -2.857 -0.249 3.096 1 97.94 43 CYS B O 1
ATOM 2412 N N . LEU B 1 44 ? -2.082 1.558 4.168 1 97.88 44 LEU B N 1
ATOM 2413 C CA . LEU B 1 44 ? -0.792 0.943 4.469 1 97.88 44 LEU B CA 1
ATOM 2414 C C . LEU B 1 44 ? -0.967 -0.269 5.379 1 97.88 44 LEU B C 1
ATOM 2416 O O . LEU B 1 44 ? -0.287 -1.283 5.203 1 97.88 44 LEU B O 1
ATOM 2420 N N . ARG B 1 45 ? -1.834 -0.179 6.312 1 97.94 45 ARG B N 1
ATOM 2421 C CA . ARG B 1 45 ? -2.113 -1.297 7.207 1 97.94 45 ARG B CA 1
ATOM 2422 C C . ARG B 1 45 ? -2.686 -2.482 6.438 1 97.94 45 ARG B C 1
ATOM 2424 O O . ARG B 1 45 ? -2.264 -3.623 6.641 1 97.94 45 ARG B O 1
ATOM 2431 N N . GLU B 1 46 ? -3.621 -2.197 5.629 1 98.19 46 GLU B N 1
ATOM 2432 C CA . GLU B 1 46 ? -4.207 -3.256 4.812 1 98.19 46 GLU B CA 1
ATOM 2433 C C . GLU B 1 46 ? -3.158 -3.889 3.9 1 98.19 46 GLU B C 1
ATOM 2435 O O . GLU B 1 46 ? -3.162 -5.105 3.693 1 98.19 46 GLU B O 1
ATOM 2440 N N . MET B 1 47 ? -2.307 -3.045 3.34 1 97.44 47 MET B N 1
ATOM 2441 C CA . MET B 1 47 ? -1.22 -3.531 2.496 1 97.44 47 MET B CA 1
ATOM 2442 C C . MET B 1 47 ? -0.296 -4.457 3.279 1 97.44 47 MET B C 1
ATOM 2444 O O . MET B 1 47 ? 0.206 -5.445 2.738 1 97.44 47 MET B O 1
ATOM 2448 N N . SER B 1 48 ? 0.006 -4.074 4.5 1 97.81 48 SER B N 1
ATOM 2449 C CA . SER B 1 48 ? 0.853 -4.895 5.359 1 97.81 48 SER B CA 1
ATOM 2450 C C . SER B 1 48 ? 0.273 -6.293 5.535 1 97.81 48 SER B C 1
ATOM 2452 O O . SER B 1 48 ? 0.996 -7.289 5.445 1 97.81 48 SER B O 1
ATOM 2454 N N . VAL B 1 49 ? -1.015 -6.383 5.742 1 98.38 49 VAL B N 1
ATOM 2455 C CA . VAL B 1 49 ? -1.686 -7.668 5.918 1 98.38 49 VAL B CA 1
ATOM 2456 C C . VAL B 1 49 ? -1.628 -8.461 4.613 1 98.38 49 VAL B C 1
ATOM 2458 O O . VAL B 1 49 ? -1.304 -9.656 4.617 1 98.38 49 VAL B O 1
ATOM 2461 N N . ALA B 1 50 ? -1.977 -7.793 3.502 1 98.5 50 ALA B N 1
ATOM 2462 C CA . ALA B 1 50 ? -1.927 -8.445 2.195 1 98.5 50 ALA B CA 1
ATOM 2463 C C . ALA B 1 50 ? -0.52 -8.945 1.886 1 98.5 50 ALA B C 1
ATOM 2465 O O . ALA B 1 50 ? -0.35 -10.039 1.343 1 98.5 50 ALA B O 1
ATOM 2466 N N . SER B 1 51 ? 0.474 -8.125 2.186 1 98.38 51 SER B N 1
ATOM 2467 C CA . SER B 1 51 ? 1.866 -8.516 1.99 1 98.38 51 SER B CA 1
ATOM 2468 C C . SER B 1 51 ? 2.215 -9.758 2.809 1 98.38 51 SER B C 1
ATOM 2470 O O . SER B 1 51 ? 2.861 -10.672 2.305 1 98.38 51 SER B O 1
ATOM 2472 N N . LYS B 1 52 ? 1.799 -9.773 4.004 1 98.5 52 LYS B N 1
ATOM 2473 C CA . LYS B 1 52 ? 2.066 -10.922 4.863 1 98.5 52 LYS B CA 1
ATOM 2474 C C . LYS B 1 52 ? 1.438 -12.188 4.293 1 98.5 52 LYS B C 1
ATOM 2476 O O . LYS B 1 52 ? 2.074 -13.242 4.266 1 98.5 52 LYS B O 1
ATOM 2481 N N . ASN B 1 53 ? 0.201 -12.117 3.898 1 98.69 53 ASN B N 1
ATOM 2482 C CA . ASN B 1 53 ? -0.469 -13.266 3.297 1 98.69 53 ASN B CA 1
ATOM 2483 C C . ASN B 1 53 ? 0.256 -13.75 2.043 1 98.69 53 ASN B C 1
ATOM 2485 O O . ASN B 1 53 ? 0.437 -14.953 1.846 1 98.69 53 ASN B O 1
ATOM 2489 N N . LEU B 1 54 ? 0.631 -12.82 1.229 1 98.75 54 LEU B N 1
ATOM 2490 C CA . LEU B 1 54 ? 1.32 -13.172 -0.01 1 98.75 54 LEU B CA 1
ATOM 2491 C C . LEU B 1 54 ? 2.668 -13.82 0.281 1 98.75 54 LEU B C 1
ATOM 2493 O O . LEU B 1 54 ? 3.006 -14.852 -0.309 1 98.75 54 LEU B O 1
ATOM 2497 N N . THR B 1 55 ? 3.432 -13.242 1.174 1 98.62 55 THR B N 1
ATOM 2498 C CA . THR B 1 55 ? 4.746 -13.797 1.484 1 98.62 55 THR B CA 1
ATOM 2499 C C . THR B 1 55 ? 4.609 -15.18 2.115 1 98.62 55 THR B C 1
ATOM 2501 O O . THR B 1 55 ? 5.453 -16.047 1.896 1 98.62 55 THR B O 1
ATOM 2504 N N . THR B 1 56 ? 3.57 -15.383 2.883 1 98.44 56 THR B N 1
ATOM 2505 C CA . THR B 1 56 ? 3.295 -16.703 3.432 1 98.44 56 THR B CA 1
ATOM 2506 C C . THR B 1 56 ? 3.01 -17.703 2.314 1 98.44 56 THR B C 1
ATOM 2508 O O . THR B 1 56 ? 3.539 -18.812 2.32 1 98.44 56 THR B O 1
ATOM 2511 N N . ALA B 1 57 ? 2.17 -17.328 1.37 1 98.62 57 ALA B N 1
ATOM 2512 C CA . ALA B 1 57 ? 1.865 -18.188 0.23 1 98.62 57 ALA B CA 1
ATOM 2513 C C . ALA B 1 57 ? 3.125 -18.516 -0.571 1 98.62 57 ALA B C 1
ATOM 2515 O O . ALA B 1 57 ? 3.314 -19.641 -1.021 1 98.62 57 ALA B O 1
ATOM 2516 N N . ILE B 1 58 ? 3.998 -17.531 -0.772 1 98.81 58 ILE B N 1
ATOM 2517 C CA . ILE B 1 58 ? 5.254 -17.734 -1.488 1 98.81 58 ILE B CA 1
ATOM 2518 C C . ILE B 1 58 ? 6.133 -18.719 -0.723 1 98.81 58 ILE B C 1
ATOM 2520 O O . ILE B 1 58 ? 6.727 -19.625 -1.318 1 98.81 58 ILE B O 1
ATOM 2524 N N . ALA B 1 59 ? 6.188 -18.547 0.562 1 98.38 59 ALA B N 1
ATOM 2525 C CA . ALA B 1 59 ? 6.988 -19.438 1.393 1 98.38 59 ALA B CA 1
ATOM 2526 C C . ALA B 1 59 ? 6.473 -20.875 1.305 1 98.38 59 ALA B C 1
ATOM 2528 O O . ALA B 1 59 ? 7.262 -21.812 1.331 1 98.38 59 ALA B O 1
ATOM 2529 N N . GLU B 1 60 ? 5.195 -21 1.205 1 97.25 60 GLU B N 1
ATOM 2530 C CA . GLU B 1 60 ? 4.59 -22.31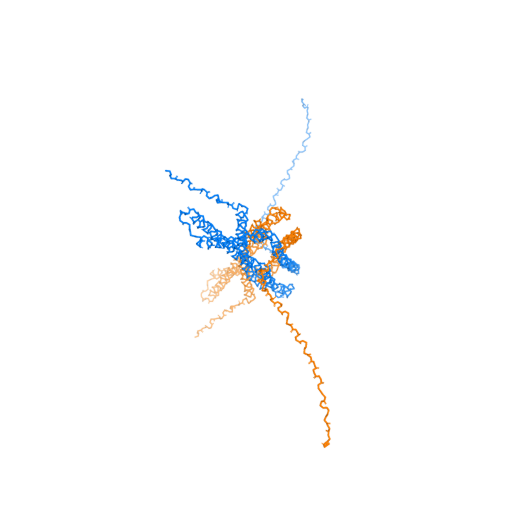2 1.085 1 97.25 60 GLU B CA 1
ATOM 2531 C C . GLU B 1 60 ? 4.891 -22.938 -0.275 1 97.25 60 GLU B C 1
ATOM 2533 O O . GLU B 1 60 ? 4.992 -24.156 -0.396 1 97.25 60 GLU B O 1
ATOM 2538 N N . THR B 1 61 ? 4.988 -22.156 -1.232 1 97.69 61 THR B N 1
ATOM 2539 C CA . THR B 1 61 ? 5.23 -22.609 -2.598 1 97.69 61 THR B CA 1
ATOM 2540 C C . THR B 1 61 ? 6.707 -22.938 -2.809 1 97.69 61 THR B C 1
ATOM 2542 O O . THR B 1 61 ? 7.047 -23.844 -3.559 1 97.69 61 THR B O 1
ATOM 2545 N N . TYR B 1 62 ? 7.57 -22.141 -2.217 1 98.25 62 TYR B N 1
ATOM 2546 C CA . TYR B 1 62 ? 9.016 -22.328 -2.332 1 98.25 62 TYR B CA 1
ATOM 2547 C C . TYR B 1 62 ? 9.469 -23.547 -1.546 1 98.25 62 TYR B C 1
ATOM 2549 O O . TYR B 1 62 ? 9.484 -23.531 -0.313 1 98.25 62 TYR B O 1
ATOM 2557 N N . GLU B 1 63 ? 9.953 -24.547 -2.182 1 97.19 63 GLU B N 1
ATOM 2558 C CA . GLU B 1 63 ? 10.172 -25.859 -1.561 1 97.19 63 GLU B CA 1
ATOM 2559 C C . GLU B 1 63 ? 11.539 -25.922 -0.883 1 97.19 63 GLU B C 1
ATOM 2561 O O . GLU B 1 63 ? 12.461 -25.203 -1.271 1 97.19 63 GLU B O 1
ATOM 2566 N N . GLN B 1 64 ? 11.688 -26.812 0.095 1 96.88 64 GLN B N 1
ATOM 2567 C CA . GLN B 1 64 ? 12.859 -26.938 0.95 1 96.88 64 GLN B CA 1
ATOM 2568 C C . GLN B 1 64 ? 14.094 -27.312 0.134 1 96.88 64 GLN B C 1
ATOM 2570 O O . GLN B 1 64 ? 15.211 -26.875 0.455 1 96.88 64 GLN B O 1
ATOM 2575 N N . GLU B 1 65 ? 13.938 -28.047 -0.952 1 96.44 65 GLU B N 1
ATOM 2576 C CA . GLU B 1 65 ? 15.062 -28.531 -1.751 1 96.44 65 GLU B CA 1
ATOM 2577 C C . GLU B 1 65 ? 15.531 -27.484 -2.74 1 96.44 65 GLU B C 1
ATOM 2579 O O . GLU B 1 65 ? 16.547 -27.672 -3.42 1 96.44 65 GLU B O 1
ATOM 2584 N N . TRP B 1 66 ? 14.844 -26.406 -2.82 1 97.94 66 TRP B N 1
ATOM 2585 C CA . TRP B 1 66 ? 15.18 -25.391 -3.807 1 97.94 66 TRP B CA 1
ATOM 2586 C C . TRP B 1 66 ? 16.312 -24.5 -3.312 1 97.94 66 TRP B C 1
ATOM 2588 O O . TRP B 1 66 ? 16.688 -24.562 -2.139 1 97.94 66 TRP B O 1
ATOM 2598 N N . THR B 1 67 ? 16.844 -23.703 -4.172 1 98.44 67 THR B N 1
ATOM 2599 C CA . THR B 1 67 ? 18.047 -22.906 -3.967 1 98.44 67 THR B CA 1
ATOM 2600 C C . THR B 1 67 ? 17.844 -21.922 -2.82 1 98.44 67 THR B C 1
ATOM 2602 O O . THR B 1 67 ? 16.891 -21.141 -2.826 1 98.44 67 THR B O 1
ATOM 2605 N N . ARG B 1 68 ? 18.688 -21.984 -1.757 1 98.5 68 ARG B N 1
ATOM 2606 C CA . ARG B 1 68 ? 18.797 -21.031 -0.663 1 98.5 68 ARG B CA 1
ATOM 2607 C C . ARG B 1 68 ? 17.453 -20.812 0.015 1 98.5 68 ARG B C 1
ATOM 2609 O O . ARG B 1 68 ? 17.078 -19.672 0.33 1 98.5 68 ARG B O 1
ATOM 2616 N N . GLU B 1 69 ? 16.719 -21.844 0.178 1 98.38 69 GLU B N 1
ATOM 2617 C CA . GLU B 1 69 ? 15.367 -21.812 0.724 1 98.38 69 GLU B CA 1
ATOM 2618 C C . GLU B 1 69 ? 15.344 -21.156 2.098 1 98.38 69 GLU B C 1
ATOM 2620 O O . GLU B 1 69 ? 14.453 -20.344 2.389 1 98.38 69 GLU B O 1
ATOM 2625 N N . SER B 1 70 ? 16.266 -21.375 2.977 1 97.94 70 SER B N 1
ATOM 2626 C CA . SER B 1 70 ? 16.297 -20.797 4.316 1 97.94 70 SER B CA 1
ATOM 2627 C C . SER B 1 70 ? 16.469 -19.281 4.262 1 97.94 70 SER B C 1
ATOM 2629 O O . SER B 1 70 ? 15.852 -18.547 5.047 1 97.94 70 SER B O 1
ATOM 2631 N N . GLU B 1 71 ? 17.297 -18.875 3.389 1 98.31 71 GLU B N 1
ATOM 2632 C CA . GLU B 1 71 ? 17.5 -17.438 3.211 1 98.31 71 GLU B CA 1
ATOM 2633 C C . GLU B 1 71 ? 16.25 -16.766 2.68 1 98.31 71 GLU B C 1
ATOM 2635 O O . GLU B 1 71 ? 15.883 -15.672 3.131 1 98.31 71 GLU B O 1
ATOM 2640 N N . VAL B 1 72 ? 15.578 -17.375 1.685 1 98.69 72 VAL B N 1
ATOM 2641 C CA . VAL B 1 72 ? 14.336 -16.859 1.137 1 98.69 72 VAL B CA 1
ATOM 2642 C C . VAL B 1 72 ? 13.297 -16.719 2.25 1 98.69 72 VAL B C 1
ATOM 2644 O O . VAL B 1 72 ? 12.664 -15.664 2.385 1 98.69 72 VAL B O 1
ATOM 2647 N N . ARG B 1 73 ? 13.188 -17.703 3.037 1 97.94 73 ARG B N 1
ATOM 2648 C CA . ARG B 1 73 ? 12.219 -17.688 4.129 1 97.94 73 ARG B CA 1
ATOM 2649 C C . ARG B 1 73 ? 12.516 -16.562 5.109 1 97.94 73 ARG B C 1
ATOM 2651 O O . ARG B 1 73 ? 11.609 -15.883 5.578 1 97.94 73 ARG B O 1
ATOM 2658 N N . ALA B 1 74 ? 13.719 -16.375 5.426 1 97.81 74 ALA B N 1
ATOM 2659 C CA . ALA B 1 74 ? 14.125 -15.312 6.336 1 97.81 74 ALA B CA 1
ATOM 2660 C C . ALA B 1 74 ? 13.805 -13.938 5.75 1 97.81 74 ALA B C 1
ATOM 2662 O O . ALA B 1 74 ? 13.297 -13.062 6.453 1 97.81 74 ALA B O 1
ATOM 2663 N N . HIS B 1 75 ? 14.102 -13.773 4.453 1 98.38 75 HIS B N 1
ATOM 2664 C CA . HIS B 1 75 ? 13.82 -12.508 3.783 1 98.38 75 HIS B CA 1
ATOM 2665 C C . HIS B 1 75 ? 12.32 -12.227 3.76 1 98.38 75 HIS B C 1
ATOM 2667 O O . HIS B 1 75 ? 11.891 -11.102 4.031 1 98.38 75 HIS B O 1
ATOM 2673 N N . LEU B 1 76 ? 11.539 -13.242 3.48 1 98.62 76 LEU B N 1
ATOM 2674 C CA . LEU B 1 76 ? 10.086 -13.086 3.412 1 98.62 76 LEU B CA 1
ATOM 2675 C C . LEU B 1 76 ? 9.523 -12.648 4.762 1 98.62 76 LEU B C 1
ATOM 2677 O O . LEU B 1 76 ? 8.602 -11.836 4.82 1 98.62 76 LEU B O 1
ATOM 2681 N N . GLN B 1 77 ? 10.109 -13.078 5.832 1 97.31 77 GLN B N 1
ATOM 2682 C CA . GLN B 1 77 ? 9.648 -12.734 7.176 1 97.31 77 GLN B CA 1
ATOM 2683 C C . GLN B 1 77 ? 10.016 -11.297 7.527 1 97.31 77 GLN B C 1
ATOM 2685 O O . GLN B 1 77 ? 9.367 -10.68 8.375 1 97.31 77 GLN B O 1
ATOM 2690 N N . THR B 1 78 ? 10.977 -10.805 6.887 1 98.31 78 THR B N 1
ATOM 2691 C CA . THR B 1 78 ? 11.477 -9.469 7.188 1 98.31 78 THR B CA 1
ATOM 2692 C C . THR B 1 78 ? 10.484 -8.406 6.727 1 98.31 78 THR B C 1
ATOM 2694 O O . THR B 1 78 ? 10.43 -7.309 7.289 1 98.31 78 THR B O 1
ATOM 2697 N N . TYR B 1 79 ? 9.68 -8.727 5.727 1 98.25 79 TYR B N 1
ATOM 2698 C CA . TYR B 1 79 ? 8.719 -7.77 5.188 1 98.25 79 TYR B CA 1
ATOM 2699 C C . TYR B 1 79 ? 7.777 -7.277 6.277 1 98.25 79 TYR B C 1
ATOM 2701 O O . TYR B 1 79 ? 7.504 -6.078 6.371 1 98.25 79 TYR B O 1
ATOM 2709 N N . ASP B 1 80 ? 7.316 -8.188 7.035 1 97.25 80 ASP B N 1
ATOM 2710 C CA . ASP B 1 80 ? 6.363 -7.852 8.086 1 97.25 80 ASP B CA 1
ATOM 2711 C C . ASP B 1 80 ? 6.945 -6.812 9.047 1 97.25 80 ASP B C 1
ATOM 2713 O O . ASP B 1 80 ? 6.258 -5.863 9.43 1 97.25 80 ASP B O 1
ATOM 2717 N N . LEU B 1 81 ? 8.156 -6.969 9.383 1 97.56 81 LEU B N 1
ATOM 2718 C CA . LEU B 1 81 ? 8.836 -6.043 10.281 1 97.56 81 LEU B CA 1
ATOM 2719 C C . LEU B 1 81 ? 8.961 -4.66 9.648 1 97.56 81 LEU B C 1
ATOM 2721 O O . LEU B 1 81 ? 8.75 -3.646 10.32 1 97.56 81 LEU B O 1
ATOM 2725 N N . LEU B 1 82 ? 9.289 -4.617 8.414 1 98.38 82 LEU B N 1
ATOM 2726 C CA . LEU B 1 82 ? 9.477 -3.35 7.719 1 98.38 82 LEU B CA 1
ATOM 2727 C C . LEU B 1 82 ? 8.156 -2.584 7.625 1 98.38 82 LEU B C 1
ATOM 2729 O O . LEU B 1 82 ? 8.117 -1.375 7.867 1 98.38 82 LEU B O 1
ATOM 2733 N N . TRP B 1 83 ? 7.082 -3.299 7.293 1 98.06 83 TRP B N 1
ATOM 2734 C CA . TRP B 1 83 ? 5.77 -2.67 7.215 1 98.06 83 TRP B CA 1
ATOM 2735 C C . TRP B 1 83 ? 5.359 -2.094 8.562 1 98.06 83 TRP B C 1
ATOM 2737 O O . TRP B 1 83 ? 4.902 -0.95 8.648 1 98.06 83 TRP B O 1
ATOM 2747 N N . ASN B 1 84 ? 5.531 -2.85 9.586 1 97.75 84 ASN B N 1
ATOM 2748 C CA . ASN B 1 84 ? 5.148 -2.422 10.922 1 97.75 84 ASN B CA 1
ATOM 2749 C C . ASN B 1 84 ? 5.984 -1.231 11.391 1 97.75 84 ASN B C 1
ATOM 2751 O O . ASN B 1 84 ? 5.461 -0.31 12.023 1 97.75 84 ASN B O 1
ATOM 2755 N N . ASP B 1 85 ? 7.215 -1.255 11.094 1 98.31 85 ASP B N 1
ATOM 2756 C CA . ASP B 1 85 ? 8.094 -0.141 11.438 1 98.31 85 ASP B CA 1
ATOM 2757 C C . ASP B 1 85 ? 7.668 1.138 10.719 1 98.31 85 ASP B C 1
ATOM 2759 O O . ASP B 1 85 ? 7.691 2.223 11.305 1 98.31 85 ASP B O 1
ATOM 2763 N N . CYS B 1 86 ? 7.367 1.029 9.492 1 98.44 86 CYS B N 1
ATOM 2764 C CA . CYS B 1 86 ? 6.914 2.18 8.719 1 98.44 86 CYS B CA 1
ATOM 2765 C C . CYS B 1 86 ? 5.641 2.771 9.312 1 98.44 86 CYS B C 1
ATOM 2767 O O . CYS B 1 86 ? 5.555 3.984 9.523 1 98.44 86 CYS B O 1
ATOM 2769 N N . LEU B 1 87 ? 4.719 1.892 9.617 1 98.31 87 LEU B N 1
ATOM 2770 C CA . LEU B 1 87 ? 3.451 2.32 10.195 1 98.31 87 LEU B CA 1
ATOM 2771 C C . LEU B 1 87 ? 3.672 3.029 11.531 1 98.31 87 LEU B C 1
ATOM 2773 O O . LEU B 1 87 ? 3.088 4.086 11.781 1 98.31 87 LEU B O 1
ATOM 2777 N N . GLN B 1 88 ? 4.531 2.496 12.305 1 98.56 88 GLN B N 1
ATOM 2778 C CA . GLN B 1 88 ? 4.82 3.074 13.609 1 98.56 88 GLN B CA 1
ATOM 2779 C C . GLN B 1 88 ? 5.516 4.426 13.469 1 98.56 88 GLN B C 1
ATOM 2781 O O . GLN B 1 88 ? 5.176 5.383 14.172 1 98.56 88 GLN B O 1
ATOM 2786 N N . THR B 1 89 ? 6.441 4.488 12.625 1 98.75 89 THR B N 1
ATOM 2787 C CA . THR B 1 89 ? 7.172 5.734 12.406 1 98.75 89 THR B CA 1
ATOM 2788 C C . THR B 1 89 ? 6.238 6.828 11.898 1 98.75 89 THR B C 1
ATOM 2790 O O . THR B 1 89 ? 6.301 7.969 12.367 1 98.75 89 THR B O 1
ATOM 2793 N N . LEU B 1 90 ? 5.391 6.52 10.969 1 98.62 90 LEU B N 1
ATOM 2794 C CA . LEU B 1 90 ? 4.438 7.488 10.43 1 98.62 90 LEU B CA 1
ATOM 2795 C C . LEU B 1 90 ? 3.494 7.984 11.523 1 98.62 90 LEU B C 1
ATOM 2797 O O . LEU B 1 90 ? 3.166 9.172 11.578 1 98.62 90 LEU B O 1
ATOM 2801 N N . GLN B 1 91 ? 3.102 7.066 12.359 1 98.5 91 GLN B N 1
ATOM 2802 C CA . GLN B 1 91 ? 2.232 7.445 13.469 1 98.5 91 GLN B CA 1
ATOM 2803 C C . GLN B 1 91 ? 2.941 8.406 14.414 1 98.5 91 GLN B C 1
ATOM 2805 O O . GLN B 1 91 ? 2.426 9.492 14.711 1 98.5 91 GLN B O 1
ATOM 2810 N N . ASP B 1 92 ? 4.129 8.117 14.781 1 98.69 92 ASP B N 1
ATOM 2811 C CA . ASP B 1 92 ? 4.848 8.852 15.82 1 98.69 92 ASP B CA 1
ATOM 2812 C C . ASP B 1 92 ? 5.406 10.164 15.273 1 98.69 92 ASP B C 1
ATOM 2814 O O . ASP B 1 92 ? 5.379 11.195 15.953 1 98.69 92 ASP B O 1
ATOM 2818 N N . SER B 1 93 ? 5.875 10.148 14.07 1 98.62 93 SER B N 1
ATOM 2819 C CA . SER B 1 93 ? 6.656 11.281 13.578 1 98.62 93 SER B CA 1
ATOM 2820 C C . SER B 1 93 ? 5.82 12.18 12.672 1 98.62 93 SER B C 1
ATOM 2822 O O . SER B 1 93 ? 6.238 13.289 12.328 1 98.62 93 SER B O 1
ATOM 2824 N N . VAL B 1 94 ? 4.648 11.695 12.305 1 98.81 94 VAL B N 1
ATOM 2825 C CA . VAL B 1 94 ? 3.871 12.492 11.367 1 98.81 94 VAL B CA 1
ATOM 2826 C C . VAL B 1 94 ? 2.467 12.719 11.922 1 98.81 94 VAL B C 1
ATOM 2828 O O . VAL B 1 94 ? 2.074 13.852 12.188 1 98.81 94 VAL B O 1
ATOM 2831 N N . SER B 1 95 ? 1.767 11.656 12.242 1 98.62 95 SER B N 1
ATOM 2832 C CA . SER B 1 95 ? 0.373 11.766 12.664 1 98.62 95 SER B CA 1
ATOM 2833 C C . SER B 1 95 ? 0.255 12.484 14 1 98.62 95 SER B C 1
ATOM 2835 O O . SER B 1 95 ? -0.577 13.383 14.156 1 98.62 95 SER B O 1
ATOM 2837 N N . VAL B 1 96 ? 1.039 12.117 14.938 1 98.62 96 VAL B N 1
ATOM 2838 C CA . VAL B 1 96 ? 0.947 12.695 16.281 1 98.62 96 VAL B CA 1
ATOM 2839 C C . VAL B 1 96 ? 1.285 14.18 16.234 1 98.62 96 VAL B C 1
ATOM 2841 O O . VAL B 1 96 ? 0.506 15.016 16.688 1 98.62 96 VAL B O 1
ATOM 2844 N N . PRO B 1 97 ? 2.395 14.609 15.633 1 98.56 97 PRO B N 1
ATOM 2845 C CA . PRO B 1 97 ? 2.693 16.047 15.539 1 98.56 97 PRO B CA 1
ATOM 2846 C C . PRO B 1 97 ? 1.604 16.828 14.805 1 98.56 97 PRO B C 1
ATOM 2848 O O . PRO B 1 97 ? 1.268 17.938 15.203 1 98.56 97 PRO B O 1
ATOM 2851 N N . LEU B 1 98 ? 1.062 16.266 13.75 1 98.62 98 LEU B N 1
ATOM 2852 C CA . LEU B 1 98 ? -0.001 16.938 13.023 1 98.62 98 LEU B CA 1
ATOM 2853 C C . LEU B 1 98 ? -1.238 17.109 13.891 1 98.62 98 LEU B C 1
ATOM 2855 O O . LEU B 1 98 ? -1.859 18.188 13.891 1 98.62 98 LEU B O 1
ATOM 2859 N N . ASN B 1 99 ? -1.565 16.125 14.641 1 98.06 99 ASN B N 1
ATOM 2860 C CA . ASN B 1 99 ? -2.693 16.203 15.562 1 98.06 99 ASN B CA 1
ATOM 2861 C C . ASN B 1 99 ? -2.463 17.281 16.625 1 98.06 99 ASN B C 1
ATOM 2863 O O . ASN B 1 99 ? -3.377 18.031 16.969 1 98.06 99 ASN B O 1
ATOM 2867 N N . ASN B 1 100 ? -1.247 17.312 17.156 1 97.5 100 ASN B N 1
ATOM 2868 C CA . ASN B 1 100 ? -0.899 18.344 18.125 1 97.5 100 ASN B CA 1
ATOM 2869 C C . ASN B 1 100 ? -1.018 19.734 17.547 1 97.5 100 ASN B C 1
ATOM 2871 O O . ASN B 1 100 ? -1.504 20.656 18.203 1 97.5 100 ASN B O 1
ATOM 2875 N N . TYR B 1 101 ? -0.591 19.875 16.359 1 97.31 101 TYR B N 1
ATOM 2876 C CA . TYR B 1 101 ? -0.7 21.141 15.641 1 97.31 101 TYR B CA 1
ATOM 2877 C C . TYR B 1 101 ? -2.158 21.562 15.5 1 97.31 101 TYR B C 1
ATOM 2879 O O . TYR B 1 101 ? -2.51 22.703 15.781 1 97.31 101 TYR B O 1
ATOM 2887 N N . ILE B 1 102 ? -3.035 20.641 15.164 1 97.62 102 ILE B N 1
ATOM 2888 C CA . ILE B 1 102 ? -4.449 20.922 14.93 1 97.62 102 ILE B CA 1
ATOM 2889 C C . ILE B 1 102 ? -5.129 21.297 16.234 1 97.62 102 ILE B C 1
ATOM 2891 O O . ILE B 1 102 ? -5.992 22.172 16.266 1 97.62 102 ILE B O 1
ATOM 2895 N N . THR B 1 103 ? -4.688 20.766 17.344 1 95.62 103 THR B N 1
ATOM 2896 C CA . THR B 1 103 ? -5.309 21 18.656 1 95.62 103 THR B CA 1
ATOM 2897 C C . THR B 1 103 ? -4.938 22.375 19.188 1 95.62 103 THR B C 1
ATOM 2899 O O . THR B 1 103 ? -5.488 22.812 20.203 1 95.62 103 THR B O 1
ATOM 2902 N N . SER B 1 104 ? -4.039 23.078 18.562 1 93.19 104 SER B N 1
ATOM 2903 C CA . SER B 1 104 ? -3.648 24.422 19 1 93.19 104 SER B CA 1
ATOM 2904 C C . SER B 1 104 ? -4.617 25.469 18.469 1 93.19 104 SER B C 1
ATOM 2906 O O . SER B 1 104 ? -4.66 26.594 18.969 1 93.19 104 SER B O 1
ATOM 2908 N N . PHE B 1 105 ? -5.434 25.156 17.484 1 96.81 105 PHE B N 1
ATOM 2909 C CA . PHE B 1 105 ? -6.273 26.125 16.812 1 96.81 105 PHE B CA 1
ATOM 2910 C C . PHE B 1 105 ? -7.48 26.5 17.672 1 96.81 105 PHE B C 1
ATOM 2912 O O . PHE B 1 105 ? -7.879 27.656 17.734 1 96.81 105 PHE B O 1
ATOM 2919 N N . PRO B 1 106 ? -8.031 25.547 18.422 1 96 106 PRO B N 1
ATOM 2920 C CA . PRO B 1 106 ? -9.18 25.891 19.266 1 96 106 PRO B CA 1
ATOM 2921 C C . PRO B 1 106 ? -8.852 26.953 20.297 1 96 106 PRO B C 1
ATOM 2923 O O . PRO B 1 106 ? -9.648 27.875 20.531 1 96 106 PRO B O 1
ATOM 2926 N N . ALA B 1 107 ? -7.711 26.875 20.938 1 93.94 107 ALA B N 1
ATOM 2927 C CA . ALA B 1 107 ? -7.301 27.891 21.922 1 93.94 107 ALA B CA 1
ATOM 2928 C C . ALA B 1 107 ? -7.168 29.266 21.266 1 93.94 107 ALA B C 1
ATOM 2930 O O . ALA B 1 107 ? -7.555 30.266 21.859 1 93.94 107 ALA B O 1
ATOM 2931 N N . LEU B 1 108 ? -6.602 29.281 20.094 1 94.56 108 LEU B N 1
ATOM 2932 C CA . LEU B 1 108 ? -6.449 30.531 19.359 1 94.56 108 LEU B CA 1
ATOM 2933 C C . LEU B 1 108 ? -7.809 31.094 18.969 1 94.56 108 LEU B C 1
ATOM 2935 O O . LEU B 1 108 ? -8.031 32.312 19.094 1 94.56 108 LEU B O 1
ATOM 2939 N N . LYS B 1 109 ? -8.688 30.281 18.562 1 95.94 109 LYS B N 1
ATOM 2940 C CA . LYS B 1 109 ? -10.039 30.703 18.188 1 95.94 109 LYS B CA 1
ATOM 2941 C C . LYS B 1 109 ? -10.789 31.266 19.391 1 95.94 109 LYS B C 1
ATOM 2943 O O . LYS B 1 109 ? -11.531 32.25 19.266 1 95.94 109 LYS B O 1
ATOM 2948 N N . ALA B 1 110 ? -10.57 30.688 20.516 1 96.94 110 ALA B N 1
ATOM 2949 C CA . ALA B 1 110 ? -11.203 31.172 21.75 1 96.94 110 ALA B CA 1
ATOM 2950 C C . ALA B 1 110 ? -10.719 32.562 22.109 1 96.94 110 ALA B C 1
ATOM 2952 O O . ALA B 1 110 ? -11.5 33.406 22.547 1 96.94 110 ALA B O 1
ATOM 2953 N N . LYS B 1 111 ? -9.445 32.781 21.922 1 96.62 111 LYS B N 1
ATOM 2954 C CA . LYS B 1 111 ? -8.875 34.094 22.188 1 96.62 111 LYS B CA 1
ATOM 2955 C C . LYS B 1 111 ? -9.445 35.156 21.234 1 96.62 111 LYS B C 1
ATOM 2957 O O . LYS B 1 111 ? -9.742 36.25 21.641 1 96.62 111 LYS B O 1
ATOM 2962 N N . ILE B 1 112 ? -9.594 34.781 20 1 96.94 112 ILE B N 1
ATOM 2963 C CA . ILE B 1 112 ? -10.164 35.656 18.984 1 96.94 112 ILE B CA 1
ATOM 2964 C C . ILE B 1 112 ? -11.602 36 19.344 1 96.94 112 ILE B C 1
ATOM 2966 O O . ILE B 1 112 ? -12 37.188 19.281 1 96.94 112 ILE B O 1
ATOM 2970 N N . ALA B 1 113 ? -12.352 35.062 19.797 1 97.31 113 ALA B N 1
ATOM 2971 C CA . ALA B 1 113 ? -13.734 35.281 20.219 1 97.31 113 ALA B CA 1
ATOM 2972 C C . ALA B 1 113 ? -13.805 36.188 21.438 1 97.31 113 ALA B C 1
ATOM 2974 O O . ALA B 1 113 ? -14.68 37.062 21.531 1 97.31 113 ALA B O 1
ATOM 2975 N N . LYS B 1 114 ? -12.906 35.938 22.359 1 98.12 114 LYS B N 1
ATOM 2976 C CA . LYS B 1 114 ? -12.844 36.781 23.562 1 98.12 114 LYS B CA 1
ATOM 2977 C C . LYS B 1 114 ? -12.594 38.25 23.188 1 98.12 114 LYS B C 1
ATOM 2979 O O . LYS B 1 114 ? -13.219 39.125 23.75 1 98.12 114 LYS B O 1
ATOM 2984 N N . ARG B 1 115 ? -11.656 38.438 22.25 1 96.88 115 ARG B N 1
ATOM 2985 C CA . ARG B 1 115 ? -11.398 39.781 21.766 1 96.88 115 ARG B CA 1
ATOM 2986 C C . ARG B 1 115 ? -12.664 40.438 21.219 1 96.88 115 ARG B C 1
ATOM 2988 O O . ARG B 1 115 ? -12.953 41.594 21.5 1 96.88 115 ARG B O 1
ATOM 2995 N N . GLY B 1 116 ? -13.414 39.656 20.438 1 95.69 116 GLY B N 1
ATOM 2996 C CA . GLY B 1 116 ? -14.672 40.156 19.906 1 95.69 116 GLY B CA 1
ATOM 2997 C C . GLY B 1 116 ? -15.664 40.562 20.984 1 95.69 116 GLY B C 1
ATOM 2998 O O . GLY B 1 116 ? -16.297 41.625 20.891 1 95.69 116 GLY B O 1
ATOM 2999 N N . ARG B 1 117 ? -15.766 39.844 22.016 1 97.69 117 ARG B N 1
ATOM 3000 C CA . ARG B 1 117 ? -16.672 40.125 23.125 1 97.69 117 ARG B CA 1
ATOM 3001 C C . ARG B 1 117 ? -16.234 41.344 23.891 1 97.69 117 ARG B C 1
ATOM 3003 O O . ARG B 1 117 ? -17.062 42.188 24.266 1 97.69 117 ARG B O 1
ATOM 3010 N N . LYS B 1 118 ? -14.969 41.375 24.109 1 97.75 118 LYS B N 1
ATOM 3011 C CA . LYS B 1 118 ? -14.453 42.5 24.875 1 97.75 118 LYS B CA 1
ATOM 3012 C C . LYS B 1 118 ? -14.555 43.812 24.094 1 97.75 118 LYS B C 1
ATOM 3014 O O . LYS B 1 118 ? -14.719 44.875 24.672 1 97.75 118 LYS B O 1
ATOM 3019 N N . MET B 1 119 ? -14.445 43.656 22.797 1 95.56 119 MET B N 1
ATOM 3020 C CA . MET B 1 119 ? -14.688 44.812 21.953 1 95.56 119 MET B CA 1
ATOM 3021 C C . MET B 1 119 ? -16.109 45.344 22.125 1 95.56 119 MET B C 1
ATOM 3023 O O . MET B 1 119 ? -16.328 46.562 22.234 1 95.56 119 MET B O 1
ATOM 3027 N N . VAL B 1 120 ? -17.031 44.469 22.156 1 96.44 120 VAL B N 1
ATOM 3028 C CA . VAL B 1 120 ? -18.438 44.812 22.344 1 96.44 120 VAL B CA 1
ATOM 3029 C C . VAL B 1 120 ? -18.641 45.438 23.719 1 96.44 120 VAL B C 1
ATOM 3031 O O . VAL B 1 120 ? -19.375 46.406 23.875 1 96.44 120 VAL B O 1
ATOM 3034 N N . ASP B 1 121 ? -17.984 44.844 24.75 1 97.19 121 ASP B N 1
ATOM 3035 C CA . ASP B 1 121 ? -18.031 45.406 26.094 1 97.19 121 ASP B CA 1
ATOM 3036 C C . ASP B 1 121 ? -17.531 46.844 26.125 1 97.19 121 ASP B C 1
ATOM 3038 O O . ASP B 1 121 ? -18.141 47.688 26.766 1 97.19 121 ASP B O 1
ATOM 3042 N N . TYR B 1 122 ? -16.484 47.094 25.453 1 97.19 122 TYR B N 1
ATOM 3043 C CA . TYR B 1 122 ? -15.898 48.406 25.359 1 97.19 122 TYR B CA 1
ATOM 3044 C C . TYR B 1 122 ? -16.859 49.375 24.672 1 97.19 122 TYR B C 1
ATOM 3046 O O . TYR B 1 122 ? -17.109 50.5 25.156 1 97.19 122 TYR B O 1
ATOM 3054 N N . ASP B 1 123 ? -17.453 48.938 23.578 1 95.94 123 ASP B N 1
ATOM 3055 C CA . ASP B 1 123 ? -18.406 49.781 22.828 1 95.94 123 ASP B CA 1
ATOM 3056 C C . ASP B 1 123 ? -19.625 50.094 23.672 1 95.94 123 ASP B C 1
ATOM 3058 O O . ASP B 1 123 ? -20.109 51.25 23.656 1 95.94 123 ASP B O 1
ATOM 3062 N N . ASN B 1 124 ? -20.109 49.125 24.359 1 96.62 124 ASN B N 1
ATOM 3063 C CA . ASN B 1 124 ? -21.266 49.312 25.219 1 96.62 124 ASN B CA 1
ATOM 3064 C C . ASN B 1 124 ? -20.969 50.344 26.344 1 96.62 124 ASN B C 1
ATOM 3066 O O . ASN B 1 124 ? -21.797 51.188 26.625 1 96.62 124 ASN B O 1
ATOM 3070 N N . SER B 1 125 ? -19.797 50.188 26.969 1 97.25 125 SER B N 1
ATOM 3071 C CA . SER B 1 125 ? -19.422 51.094 28.047 1 97.25 125 SER B CA 1
ATOM 3072 C C . SER B 1 125 ? -19.219 52.5 27.531 1 97.25 125 SER B C 1
ATOM 3074 O O . SER B 1 125 ? -19.562 53.469 28.219 1 97.25 125 SER B O 1
ATOM 3076 N N . ARG B 1 126 ? -18.609 52.562 26.359 1 96.06 126 ARG B N 1
ATOM 3077 C CA . ARG B 1 126 ? -18.422 53.875 25.703 1 96.06 126 ARG B CA 1
ATOM 3078 C C . ARG B 1 126 ? -19.766 54.531 25.438 1 96.06 126 ARG B C 1
ATOM 3080 O O . ARG B 1 126 ? -19.953 55.719 25.719 1 96.06 126 ARG B O 1
ATOM 3087 N N . HIS B 1 127 ? -20.719 53.781 24.922 1 95.94 127 HIS B N 1
ATOM 3088 C CA . HIS B 1 127 ? -22.047 54.281 24.641 1 95.94 127 HIS B CA 1
ATOM 3089 C C . HIS B 1 127 ? -22.766 54.719 25.922 1 95.94 127 HIS B C 1
ATOM 3091 O O . HIS B 1 127 ? -23.406 55.781 25.953 1 95.94 127 HIS B O 1
ATOM 3097 N N . ASN B 1 128 ? -22.688 53.938 27 1 96.69 128 ASN B N 1
ATOM 3098 C CA . ASN B 1 128 ? -23.297 54.25 28.297 1 96.69 128 ASN B CA 1
ATOM 3099 C C . ASN B 1 128 ? -22.781 55.562 28.844 1 96.69 128 ASN B C 1
ATOM 3101 O O . ASN B 1 128 ? -23.562 56.375 29.344 1 96.69 128 ASN B O 1
ATOM 3105 N N . LEU B 1 129 ? -21.5 55.781 28.734 1 96.69 129 LEU B N 1
ATOM 3106 C CA . LEU B 1 129 ? -20.891 57.031 29.188 1 96.69 129 LEU B CA 1
ATOM 3107 C C . LEU B 1 129 ? -21.406 58.219 28.391 1 96.69 129 LEU B C 1
ATOM 3109 O O . LEU B 1 129 ? -21.734 59.25 28.953 1 96.69 129 LEU B O 1
ATOM 3113 N N . GLU B 1 130 ? -21.484 58 27.062 1 95.81 130 GLU B N 1
ATOM 3114 C CA . GLU B 1 130 ? -21.969 59.031 26.188 1 95.81 130 GLU B CA 1
ATOM 3115 C C . GLU B 1 130 ? -23.406 59.438 26.531 1 95.81 130 GLU B C 1
ATOM 3117 O O . GLU B 1 130 ? -23.75 60.625 26.562 1 95.81 130 GLU B O 1
ATOM 3122 N N . VAL B 1 131 ? -24.25 58.438 26.781 1 95.62 131 VAL B N 1
ATOM 3123 C CA . VAL B 1 131 ? -25.641 58.656 27.109 1 95.62 131 VAL B CA 1
ATOM 3124 C C . VAL B 1 131 ? -25.766 59.438 28.422 1 95.62 131 VAL B C 1
ATOM 3126 O O . VAL B 1 131 ? -26.562 60.375 28.547 1 95.62 131 VAL B O 1
ATOM 3129 N N . LEU B 1 132 ? -24.906 59.156 29.453 1 95.56 132 LEU B N 1
ATOM 3130 C CA . LEU B 1 132 ? -24.938 59.812 30.766 1 95.56 132 LEU B CA 1
ATOM 3131 C C . LEU B 1 132 ? -24.422 61.219 30.688 1 95.56 132 LEU B C 1
ATOM 3133 O O . LEU B 1 132 ? -24.922 62.125 31.375 1 95.56 132 LEU B O 1
ATOM 3137 N N . GLN B 1 133 ? -23.453 61.469 29.781 1 94.88 133 GLN B N 1
ATOM 3138 C CA . GLN B 1 133 ? -22.875 62.812 29.609 1 94.88 133 GLN B CA 1
ATOM 3139 C C . GLN B 1 133 ? -23.828 63.719 28.844 1 94.88 133 GLN B C 1
ATOM 3141 O O . GLN B 1 133 ? -23.766 64.938 29 1 94.88 133 GLN B O 1
ATOM 3146 N N . ALA B 1 134 ? -24.656 63.094 28.016 1 93.25 134 ALA B N 1
ATOM 3147 C CA . ALA B 1 134 ? -25.578 63.844 27.188 1 93.25 134 ALA B CA 1
ATOM 3148 C C . ALA B 1 134 ? -26.906 64.125 27.922 1 93.25 134 ALA B C 1
ATOM 3150 O O . ALA B 1 134 ? -27.719 64.938 27.484 1 93.25 134 ALA B O 1
ATOM 3151 N N . ALA B 1 135 ? -27.047 63.469 29.109 1 90.81 135 ALA B N 1
ATOM 3152 C CA . ALA B 1 135 ? -28.297 63.594 29.828 1 90.81 135 ALA B CA 1
ATOM 3153 C C . ALA B 1 135 ? -28.516 65 30.328 1 90.81 135 ALA B C 1
ATOM 3155 O O . ALA B 1 135 ? -27.547 65.75 30.641 1 90.81 135 ALA B O 1
ATOM 3156 N N . LYS B 1 136 ? -29.719 65.5 30.438 1 93.19 136 LYS B N 1
ATOM 3157 C CA . LYS B 1 136 ? -30.078 66.875 30.906 1 93.19 136 LYS B CA 1
ATOM 3158 C C . LYS B 1 136 ? -29.719 67.062 32.375 1 93.19 136 LYS B C 1
ATOM 3160 O O . LYS B 1 136 ? -29.125 68.062 32.75 1 93.19 136 LYS B O 1
ATOM 3165 N N . LYS B 1 137 ? -30.062 66.188 33.281 1 93.44 137 LYS B N 1
ATOM 3166 C CA . LYS B 1 137 ? -29.656 66.125 34.688 1 93.44 137 LYS B CA 1
ATOM 3167 C C . LYS B 1 137 ? -28.406 65.25 34.875 1 93.44 137 LYS B C 1
ATOM 3169 O O . LYS B 1 137 ? -28.5 64 34.844 1 93.44 137 LYS B O 1
ATOM 3174 N N . LYS B 1 138 ? -27.375 66 35.125 1 90.75 138 LYS B N 1
ATOM 3175 C CA . LYS B 1 138 ? -26.109 65.25 35.25 1 90.75 138 LYS B CA 1
ATOM 3176 C C . LYS B 1 138 ? -25.875 64.75 36.656 1 90.75 138 LYS B C 1
ATOM 3178 O O . LYS B 1 138 ? -26.078 65.5 37.625 1 90.75 138 LYS B O 1
ATOM 3183 N N . ASP B 1 139 ? -25.609 63.469 36.75 1 92.12 139 ASP B N 1
ATOM 3184 C CA . ASP B 1 139 ? -25.203 62.812 38 1 92.12 139 ASP B CA 1
ATOM 3185 C C . ASP B 1 139 ? -23.703 62.531 38 1 92.12 139 ASP B C 1
ATOM 3187 O O . ASP B 1 139 ? -23.281 61.5 37.469 1 92.12 139 ASP B O 1
ATOM 3191 N N . GLU B 1 140 ? -22.969 63.312 38.656 1 93 140 GLU B N 1
ATOM 3192 C CA . GLU B 1 140 ? -21.5 63.25 38.562 1 93 140 GLU B CA 1
ATOM 3193 C C . GLU B 1 140 ? -20.984 61.938 39.094 1 93 140 GLU B C 1
ATOM 3195 O O . GLU B 1 140 ? -19.969 61.438 38.594 1 93 140 GLU B O 1
ATOM 3200 N N . VAL B 1 141 ? -21.594 61.312 40 1 94.5 141 VAL B N 1
ATOM 3201 C CA . VAL B 1 141 ? -21.172 60.031 40.562 1 94.5 141 VAL B CA 1
ATOM 3202 C C . VAL B 1 141 ? -21.375 58.938 39.531 1 94.5 141 VAL B C 1
ATOM 3204 O O . VAL B 1 141 ? -20.484 58.094 39.375 1 94.5 141 VAL B O 1
ATOM 3207 N N . LYS B 1 142 ? -22.453 58.875 38.844 1 95.44 142 LYS B N 1
ATOM 3208 C CA . LYS B 1 142 ? -22.734 57.875 37.812 1 95.44 142 LYS B CA 1
ATOM 3209 C C . LYS B 1 142 ? -21.797 58.031 36.625 1 95.44 142 LYS B C 1
ATOM 3211 O O . LYS B 1 142 ? -21.375 57.031 36.031 1 95.44 142 LYS B O 1
ATOM 3216 N N . ILE B 1 143 ? -21.484 59.219 36.281 1 96.75 143 ILE B N 1
ATOM 3217 C CA . ILE B 1 143 ? -20.594 59.5 35.156 1 96.75 143 ILE B CA 1
ATOM 3218 C C . ILE B 1 143 ? -19.172 59.031 35.5 1 96.75 143 ILE B C 1
ATOM 3220 O O . ILE B 1 143 ? -18.5 58.438 34.625 1 96.75 143 ILE B O 1
ATOM 3224 N N . GLN B 1 144 ? -18.781 59.312 36.781 1 96.81 144 GLN B N 1
ATOM 3225 C CA . GLN B 1 144 ? -17.453 58.875 37.188 1 96.81 144 GLN B CA 1
ATOM 3226 C C . GLN B 1 144 ? -17.344 57.344 37.156 1 96.81 144 GLN B C 1
ATOM 3228 O O . GLN B 1 144 ? -16.328 56.812 36.75 1 96.81 144 GLN B O 1
ATOM 3233 N N . LYS B 1 145 ? -18.359 56.719 37.594 1 97.06 145 LYS B N 1
ATOM 3234 C CA . LYS B 1 145 ? -18.391 55.25 37.562 1 97.06 145 LYS B CA 1
ATOM 3235 C C . LYS B 1 145 ? -18.359 54.719 36.125 1 97.06 145 LYS B C 1
ATOM 3237 O O . LYS B 1 145 ? -17.656 53.75 35.844 1 97.06 145 LYS B O 1
ATOM 3242 N N . ALA B 1 146 ? -19.078 55.312 35.25 1 96.94 146 ALA B N 1
ATOM 3243 C CA . ALA B 1 146 ? -19.125 54.906 33.844 1 96.94 146 ALA B CA 1
ATOM 3244 C C . ALA B 1 146 ? -17.781 55.125 33.156 1 96.94 146 ALA B C 1
ATOM 3246 O O . ALA B 1 146 ? -17.375 54.344 32.281 1 96.94 146 ALA B O 1
ATOM 3247 N N . GLN B 1 147 ? -17.109 56.188 33.562 1 97.25 147 GLN B N 1
ATOM 3248 C CA . GLN B 1 147 ? -15.789 56.5 33.031 1 97.25 147 GLN B CA 1
ATOM 3249 C C . GLN B 1 147 ? -14.773 55.438 33.438 1 97.25 147 GLN B C 1
ATOM 3251 O O . GLN B 1 147 ? -13.945 55 32.625 1 97.25 147 GLN B O 1
ATOM 3256 N N . GLU B 1 148 ? -14.898 55.031 34.656 1 97.62 148 GLU B N 1
ATOM 3257 C CA . GLU B 1 148 ? -14.008 54 35.156 1 97.62 148 GLU B CA 1
ATOM 3258 C C . GLU B 1 148 ? -14.273 52.656 34.469 1 97.62 148 GLU B C 1
ATOM 3260 O O . GLU B 1 148 ? -13.336 51.938 34.125 1 97.62 148 GLU B O 1
ATOM 3265 N N . GLU B 1 149 ? -15.523 52.375 34.25 1 97.25 149 GLU B N 1
ATOM 3266 C CA . GLU B 1 149 ? -15.898 51.125 33.562 1 97.25 149 GLU B CA 1
ATOM 3267 C C . GLU B 1 149 ? -15.422 51.156 32.125 1 97.25 149 GLU B C 1
ATOM 3269 O O . GLU B 1 149 ? -14.953 50.125 31.609 1 97.25 149 GLU B O 1
ATOM 3274 N N . MET B 1 150 ? -15.508 52.188 31.453 1 97.31 150 MET B N 1
ATOM 3275 C CA . MET B 1 150 ? -15.062 52.312 30.062 1 97.31 150 MET B CA 1
ATOM 3276 C C . MET B 1 150 ? -13.555 52.156 29.969 1 97.31 150 MET B C 1
ATOM 3278 O O . MET B 1 150 ? -13.047 51.469 29.078 1 97.31 150 MET B O 1
ATOM 3282 N N . LYS B 1 151 ? -12.828 52.812 30.922 1 97.56 151 LYS B N 1
ATOM 3283 C CA . LYS B 1 151 ? -11.375 52.719 30.938 1 97.56 151 LYS B CA 1
ATOM 3284 C C . LYS B 1 151 ? -10.906 51.281 31.125 1 97.56 151 LYS B C 1
ATOM 3286 O O . LYS B 1 151 ? -9.953 50.844 30.5 1 97.56 151 LYS B O 1
ATOM 3291 N N . GLU B 1 152 ? -11.609 50.656 31.984 1 97.81 152 GLU B N 1
ATOM 3292 C CA . GLU B 1 152 ? -11.281 49.25 32.25 1 97.81 152 GLU B CA 1
ATOM 3293 C C . GLU B 1 152 ? -11.586 48.375 31.031 1 97.81 152 GLU B C 1
ATOM 3295 O O . GLU B 1 152 ? -10.781 47.531 30.656 1 97.81 152 GLU B O 1
ATOM 3300 N N . ALA B 1 153 ? -12.719 48.531 30.422 1 97.62 153 ALA B N 1
ATOM 3301 C CA . ALA B 1 153 ? -13.109 47.75 29.25 1 97.62 153 ALA B CA 1
ATOM 3302 C C . ALA B 1 153 ? -12.148 48 28.078 1 97.62 153 ALA B C 1
ATOM 3304 O O . ALA B 1 153 ? -11.789 47.062 27.359 1 97.62 153 ALA B O 1
ATOM 3305 N N . LYS B 1 154 ? -11.75 49.219 27.938 1 97.25 154 LYS B N 1
ATOM 3306 C CA . LYS B 1 154 ? -10.797 49.594 26.891 1 97.25 154 LYS B CA 1
ATOM 3307 C C . LYS B 1 154 ? -9.445 48.906 27.125 1 97.25 154 LYS B C 1
ATOM 3309 O O . LYS B 1 154 ? -8.828 48.406 26.203 1 97.25 154 LYS B O 1
ATOM 3314 N N . LYS B 1 155 ? -9.055 49 28.344 1 97.75 155 LYS B N 1
ATOM 3315 C CA . LYS B 1 155 ? -7.773 48.406 28.703 1 97.75 155 LYS B CA 1
ATOM 3316 C C . LYS B 1 155 ? -7.754 46.906 28.375 1 97.75 155 LYS B C 1
ATOM 3318 O O . LYS B 1 155 ? -6.797 46.406 27.766 1 97.75 155 LYS B O 1
ATOM 3323 N N . ILE B 1 156 ? -8.758 46.188 28.75 1 97.56 156 ILE B N 1
ATOM 3324 C CA . ILE B 1 156 ? -8.859 44.75 28.516 1 97.56 156 ILE B CA 1
ATOM 3325 C C . ILE B 1 156 ? -8.875 44.469 27.016 1 97.56 156 ILE B C 1
ATOM 3327 O O . ILE B 1 156 ? -8.156 43.594 26.531 1 97.56 156 ILE B O 1
ATOM 3331 N N . TYR B 1 157 ? -9.641 45.188 26.281 1 97.06 157 TYR B N 1
ATOM 3332 C CA . TYR B 1 157 ? -9.727 45.031 24.844 1 97.06 157 TYR B CA 1
ATOM 3333 C C . TYR B 1 157 ? -8.383 45.312 24.172 1 97.06 157 TYR B C 1
ATOM 3335 O O . TYR B 1 157 ? -7.926 44.531 23.328 1 97.06 157 TYR B O 1
ATOM 3343 N N . ASP B 1 158 ? -7.75 46.406 24.578 1 96.31 158 ASP B N 1
ATOM 3344 C CA . ASP B 1 158 ? -6.48 46.812 23.969 1 96.31 158 ASP B CA 1
ATOM 3345 C C . ASP B 1 158 ? -5.402 45.75 24.203 1 96.31 158 ASP B C 1
ATOM 3347 O O . ASP B 1 158 ? -4.586 45.5 23.328 1 96.31 158 ASP B O 1
ATOM 3351 N N . GLU B 1 159 ? -5.441 45.25 25.391 1 96.44 159 GLU B N 1
ATOM 3352 C CA . GLU B 1 159 ? -4.473 44.219 25.719 1 96.44 159 GLU B CA 1
ATOM 3353 C C . GLU B 1 159 ? -4.656 43 24.828 1 96.44 159 GLU B C 1
ATOM 3355 O O . GLU B 1 159 ? -3.693 42.5 24.234 1 96.44 159 GLU B O 1
ATOM 3360 N N . LEU B 1 160 ? -5.883 42.531 24.656 1 95.94 160 LEU B N 1
ATOM 3361 C CA . LEU B 1 160 ? -6.195 41.406 23.812 1 95.94 160 LEU B CA 1
ATOM 3362 C C . LEU B 1 160 ? -5.906 41.688 22.344 1 95.94 160 LEU B C 1
ATOM 3364 O O . LEU B 1 160 ? -5.328 40.875 21.641 1 95.94 160 LEU B O 1
ATOM 3368 N N . ASN B 1 161 ? -6.285 42.812 21.969 1 94.31 161 ASN B N 1
ATOM 3369 C CA . ASN B 1 161 ? -6.113 43.25 20.594 1 94.31 161 ASN B CA 1
ATOM 3370 C C . ASN B 1 161 ? -4.641 43.312 20.203 1 94.31 161 ASN B C 1
ATOM 3372 O O . ASN B 1 161 ? -4.246 42.844 19.141 1 94.31 161 ASN B O 1
ATOM 3376 N N . ASN B 1 162 ? -3.848 43.938 21.094 1 95.31 162 ASN B N 1
ATOM 3377 C CA . ASN B 1 162 ? -2.416 44.062 20.844 1 95.31 162 ASN B CA 1
ATOM 3378 C C . ASN B 1 162 ? -1.729 42.719 20.844 1 95.31 162 ASN B C 1
ATOM 3380 O O . ASN B 1 162 ? -0.875 42.438 19.984 1 95.31 162 ASN B O 1
ATOM 3384 N N . GLU B 1 163 ? -2.121 41.844 21.703 1 95.5 163 GLU B N 1
ATOM 3385 C CA . GLU B 1 163 ? -1.573 40.5 21.766 1 95.5 163 GLU B CA 1
ATOM 3386 C C . GLU B 1 163 ? -1.87 39.719 20.484 1 95.5 163 GLU B C 1
ATOM 3388 O O . GLU B 1 163 ? -0.976 39.094 19.906 1 95.5 163 GLU B O 1
ATOM 3393 N N . LEU B 1 164 ? -3.08 39.812 20.016 1 96.06 164 LEU B N 1
ATOM 3394 C CA . LEU B 1 164 ? -3.521 39 18.875 1 96.06 164 LEU B CA 1
ATOM 3395 C C . LEU B 1 164 ? -2.908 39.531 17.578 1 96.06 164 LEU B C 1
ATOM 3397 O O . LEU B 1 164 ? -2.66 38.781 16.641 1 96.06 164 LEU B O 1
ATOM 3401 N N . HIS B 1 165 ? -2.576 40.844 17.531 1 94.81 165 HIS B N 1
ATOM 3402 C CA . HIS B 1 165 ? -1.946 41.438 16.359 1 94.81 165 HIS B CA 1
ATOM 3403 C C . HIS B 1 165 ? -0.502 40.969 16.219 1 94.81 165 HIS B C 1
ATOM 3405 O O . HIS B 1 165 ? 0.077 41.062 15.133 1 94.81 165 HIS B O 1
ATOM 3411 N N . THR B 1 166 ? 0.041 40.438 17.297 1 93.31 166 THR B N 1
ATOM 3412 C CA . THR B 1 166 ? 1.387 39.875 17.266 1 93.31 166 THR B CA 1
ATOM 3413 C C . THR B 1 166 ? 1.335 38.344 17.156 1 93.31 166 THR B C 1
ATOM 3415 O O . THR B 1 166 ? 2.012 37.75 16.312 1 93.31 166 THR B O 1
ATOM 3418 N N . GLU B 1 167 ? 0.501 37.688 17.828 1 94 167 GLU B N 1
ATOM 3419 C CA . GLU B 1 167 ? 0.46 36.219 17.953 1 94 167 GLU B CA 1
ATOM 3420 C C . GLU B 1 167 ? -0.058 35.594 16.672 1 94 167 GLU B C 1
ATOM 3422 O O . GLU B 1 167 ? 0.47 34.562 16.234 1 94 167 GLU B O 1
ATOM 3427 N N . LEU B 1 168 ? -1.06 36.156 16.062 1 95.56 168 LEU B N 1
ATOM 3428 C CA . LEU B 1 168 ? -1.708 35.531 14.93 1 95.56 168 LEU B CA 1
ATOM 3429 C C . LEU B 1 168 ? -0.776 35.5 13.719 1 95.56 168 LEU B C 1
ATOM 3431 O O . LEU B 1 168 ? -0.583 34.469 13.109 1 95.56 168 LEU B O 1
ATOM 3435 N N . PRO B 1 169 ? -0.197 36.656 13.391 1 94.81 169 PRO B N 1
ATOM 3436 C CA . PRO B 1 169 ? 0.763 36.594 12.289 1 94.81 169 PRO B CA 1
ATOM 3437 C C . PRO B 1 169 ? 1.938 35.656 12.57 1 94.81 169 PRO B C 1
ATOM 3439 O O . PRO B 1 169 ? 2.404 34.969 11.664 1 94.81 169 PRO B O 1
ATOM 3442 N N . ASP B 1 170 ? 2.41 35.625 13.797 1 93.75 170 ASP B N 1
ATOM 3443 C CA . ASP B 1 170 ? 3.498 34.719 14.164 1 93.75 170 ASP B CA 1
ATOM 3444 C C . ASP B 1 170 ? 3.092 33.281 13.969 1 93.75 170 ASP B C 1
ATOM 3446 O O . ASP B 1 170 ? 3.871 32.469 13.453 1 93.75 170 ASP B O 1
ATOM 3450 N N . PHE B 1 171 ? 1.978 33 14.414 1 94.81 171 PHE B N 1
ATOM 3451 C CA . PHE B 1 171 ? 1.453 31.656 14.258 1 94.81 171 PHE B CA 1
ATOM 3452 C C . PHE B 1 171 ? 1.306 31.297 12.781 1 94.81 171 PHE B C 1
ATOM 3454 O O . PHE B 1 171 ? 1.712 30.219 12.352 1 94.81 171 PHE B O 1
ATOM 3461 N N . ASN B 1 172 ? 0.723 32.156 12.031 1 95.69 172 ASN B N 1
ATOM 3462 C CA . ASN B 1 172 ? 0.562 31.906 10.602 1 95.69 172 ASN B CA 1
ATOM 3463 C C . ASN B 1 172 ? 1.909 31.719 9.906 1 95.69 172 ASN B C 1
ATOM 3465 O O . ASN B 1 172 ? 2.061 30.812 9.078 1 95.69 172 ASN B O 1
ATOM 3469 N N . ASN B 1 173 ? 2.881 32.531 10.297 1 94.62 173 ASN B N 1
ATOM 3470 C CA . ASN B 1 173 ? 4.211 32.438 9.695 1 94.62 173 ASN B CA 1
ATOM 3471 C C . ASN B 1 173 ? 4.91 31.141 10.062 1 94.62 173 ASN B C 1
ATOM 3473 O O . ASN B 1 173 ? 5.672 30.594 9.258 1 94.62 173 ASN B O 1
ATOM 3477 N N . SER B 1 174 ? 4.652 30.656 11.219 1 93.88 174 SER B N 1
ATOM 3478 C CA . SER B 1 174 ? 5.332 29.453 11.703 1 93.88 174 SER B CA 1
ATOM 3479 C C . SER B 1 174 ? 4.84 28.203 10.977 1 93.88 174 SER B C 1
ATOM 3481 O O . SER B 1 174 ? 5.449 27.141 11.086 1 93.88 174 SER B O 1
ATOM 3483 N N . ARG B 1 175 ? 3.746 28.344 10.156 1 96.81 175 ARG B N 1
ATOM 3484 C CA . ARG B 1 175 ? 3.207 27.172 9.477 1 96.81 175 ARG B CA 1
ATOM 3485 C C . ARG B 1 175 ? 4.238 26.578 8.531 1 96.81 175 ARG B C 1
ATOM 3487 O O . ARG B 1 175 ? 4.285 25.344 8.359 1 96.81 175 ARG B O 1
ATOM 3494 N N . VAL B 1 176 ? 5.055 27.469 7.996 1 97.56 176 VAL B N 1
ATOM 3495 C CA . VAL B 1 176 ? 6.02 27 7.008 1 97.56 176 VAL B CA 1
ATOM 3496 C C . VAL B 1 176 ? 7.035 26.078 7.672 1 97.56 176 VAL B C 1
ATOM 3498 O O . VAL B 1 176 ? 7.336 25 7.148 1 97.56 176 VAL B O 1
ATOM 3501 N N . THR B 1 177 ? 7.57 26.469 8.82 1 96.94 177 THR B N 1
ATOM 3502 C CA . THR B 1 177 ? 8.547 25.656 9.523 1 96.94 177 THR B CA 1
ATOM 3503 C C . THR B 1 177 ? 7.898 24.375 10.055 1 96.94 177 THR B C 1
ATOM 3505 O O . THR B 1 177 ? 8.531 23.312 10.07 1 96.94 177 THR B O 1
ATOM 3508 N N . PHE B 1 178 ? 6.672 24.484 10.445 1 97.75 178 PHE B N 1
ATOM 3509 C CA . PHE B 1 178 ? 5.957 23.297 10.898 1 97.75 178 PHE B CA 1
ATOM 3510 C C . PHE B 1 178 ? 5.848 22.266 9.781 1 97.75 178 PHE B C 1
ATOM 3512 O O . PHE B 1 178 ? 6.227 21.109 9.961 1 97.75 178 PHE B O 1
ATOM 3519 N N . TYR B 1 179 ? 5.355 22.703 8.625 1 98.44 179 TYR B N 1
ATOM 3520 C CA . TYR B 1 179 ? 5.141 21.766 7.527 1 98.44 179 TYR B CA 1
ATOM 3521 C C . TYR B 1 179 ? 6.469 21.281 6.965 1 98.44 179 TYR B C 1
ATOM 3523 O O . TYR B 1 179 ? 6.57 20.141 6.508 1 98.44 179 TYR B O 1
ATOM 3531 N N . ALA B 1 180 ? 7.473 22.156 7.004 1 98.56 180 ALA B N 1
ATOM 3532 C CA . ALA B 1 180 ? 8.797 21.688 6.598 1 98.56 180 ALA B CA 1
ATOM 3533 C C . ALA B 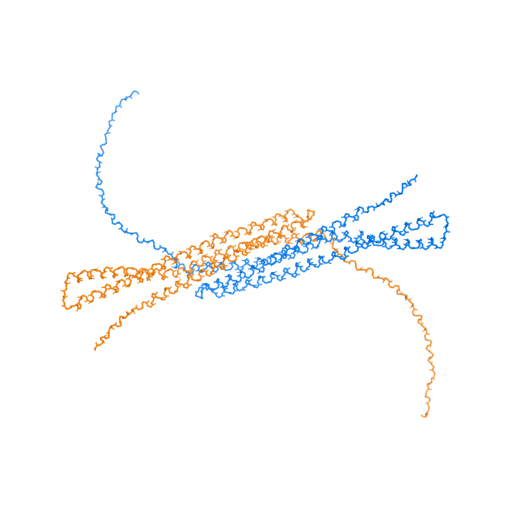1 180 ? 9.234 20.484 7.418 1 98.56 180 ALA B C 1
ATOM 3535 O O . ALA B 1 180 ? 9.695 19.484 6.859 1 98.56 180 ALA B O 1
ATOM 3536 N N . GLY B 1 181 ? 9.078 20.594 8.703 1 98.38 181 GLY B N 1
ATOM 3537 C CA . GLY B 1 181 ? 9.438 19.5 9.586 1 98.38 181 GLY B CA 1
ATOM 3538 C C . GLY B 1 181 ? 8.562 18.266 9.398 1 98.38 181 GLY B C 1
ATOM 3539 O O . GLY B 1 181 ? 9.062 17.141 9.344 1 98.38 181 GLY B O 1
ATOM 3540 N N . LEU B 1 182 ? 7.285 18.469 9.312 1 98.75 182 LEU B N 1
ATOM 3541 C CA . LEU B 1 182 ? 6.324 17.375 9.18 1 98.75 182 LEU B CA 1
ATOM 3542 C C . LEU B 1 182 ? 6.555 16.594 7.887 1 98.75 182 LEU B C 1
ATOM 3544 O O . LEU B 1 182 ? 6.652 15.375 7.902 1 98.75 182 LEU B O 1
ATOM 3548 N N . LEU B 1 183 ? 6.645 17.297 6.801 1 98.88 183 LEU B N 1
ATOM 3549 C CA . LEU B 1 183 ? 6.805 16.672 5.492 1 98.88 183 LEU B CA 1
ATOM 3550 C C . LEU B 1 183 ? 8.172 16 5.379 1 98.88 183 LEU B C 1
ATOM 3552 O O . LEU B 1 183 ? 8.289 14.938 4.773 1 98.88 183 LEU B O 1
ATOM 3556 N N . SER B 1 184 ? 9.195 16.656 5.961 1 98.81 184 SER B N 1
ATOM 3557 C CA . SER B 1 184 ? 10.5 16 6 1 98.81 184 SER B CA 1
ATOM 3558 C C . SER B 1 184 ? 10.438 14.664 6.723 1 98.81 184 SER B C 1
ATOM 3560 O O . SER B 1 184 ? 10.992 13.672 6.25 1 98.81 184 SER B O 1
ATOM 3562 N N . SER B 1 185 ? 9.773 14.648 7.816 1 98.81 185 SER B N 1
ATOM 3563 C CA . SER B 1 185 ? 9.617 13.406 8.57 1 98.81 185 SER B CA 1
ATOM 3564 C C . SER B 1 185 ? 8.867 12.352 7.758 1 98.81 185 SER B C 1
ATOM 3566 O O . SER B 1 185 ? 9.242 11.18 7.766 1 98.81 185 SER B O 1
ATOM 3568 N N . PHE B 1 186 ? 7.809 12.773 7.094 1 98.88 186 PHE B N 1
ATOM 3569 C CA . PHE B 1 186 ? 7.02 11.867 6.27 1 98.88 186 PHE B CA 1
ATOM 3570 C C . PHE B 1 186 ? 7.879 11.25 5.168 1 98.88 186 PHE B C 1
ATOM 3572 O O . PHE B 1 186 ? 7.953 10.023 5.039 1 98.88 186 PHE B O 1
ATOM 3579 N N . PHE B 1 187 ? 8.523 12.094 4.387 1 98.88 187 PHE B N 1
ATOM 3580 C CA . PHE B 1 187 ? 9.289 11.625 3.238 1 98.88 187 PHE B CA 1
ATOM 3581 C C . PHE B 1 187 ? 10.508 10.836 3.691 1 98.88 187 PHE B C 1
ATOM 3583 O O . PHE B 1 187 ? 10.922 9.883 3.021 1 98.88 187 PHE B O 1
ATOM 3590 N N . SER B 1 188 ? 11.062 11.219 4.801 1 98.88 188 SER B N 1
ATOM 3591 C CA . SER B 1 188 ? 12.18 10.461 5.348 1 98.88 188 SER B CA 1
ATOM 3592 C C . SER B 1 188 ? 11.75 9.039 5.719 1 98.88 188 SER B C 1
ATOM 3594 O O . SER B 1 188 ? 12.445 8.078 5.398 1 98.88 188 SER B O 1
ATOM 3596 N N . ALA B 1 189 ? 10.625 8.938 6.414 1 98.81 189 ALA B N 1
ATOM 3597 C CA . ALA B 1 189 ? 10.109 7.625 6.789 1 98.81 189 ALA B CA 1
ATOM 3598 C C . ALA B 1 189 ? 9.844 6.77 5.555 1 98.81 189 ALA B C 1
ATOM 3600 O O . ALA B 1 189 ? 10.219 5.594 5.512 1 98.81 189 ALA B O 1
ATOM 3601 N N . GLU B 1 190 ? 9.219 7.359 4.555 1 98.69 190 GLU B N 1
ATOM 3602 C CA . GLU B 1 190 ? 8.938 6.652 3.311 1 98.69 190 GLU B CA 1
ATOM 3603 C C . GLU B 1 190 ? 10.219 6.246 2.6 1 98.69 190 GLU B C 1
ATOM 3605 O O . GLU B 1 190 ? 10.32 5.137 2.066 1 98.69 190 GLU B O 1
ATOM 3610 N N . HIS B 1 191 ? 11.188 7.172 2.611 1 98.81 191 HIS B N 1
ATOM 3611 C CA . HIS B 1 191 ? 12.469 6.895 1.973 1 98.81 191 HIS B CA 1
ATOM 3612 C C . HIS B 1 191 ? 13.125 5.656 2.57 1 98.81 191 HIS B C 1
ATOM 3614 O O . HIS B 1 191 ? 13.57 4.77 1.836 1 98.81 191 HIS B O 1
ATOM 3620 N N . VAL B 1 192 ? 13.172 5.598 3.812 1 98.75 192 VAL B N 1
ATOM 3621 C CA . VAL B 1 192 ? 13.812 4.484 4.504 1 98.75 192 VAL B CA 1
ATOM 3622 C C . VAL B 1 192 ? 13.062 3.188 4.207 1 98.75 192 VAL B C 1
ATOM 3624 O O . VAL B 1 192 ? 13.672 2.174 3.857 1 98.75 192 VAL B O 1
ATOM 3627 N N . PHE B 1 193 ? 11.766 3.191 4.344 1 98.81 193 PHE B N 1
ATOM 3628 C CA . PHE B 1 193 ? 10.938 2.018 4.117 1 98.81 193 PHE B CA 1
ATOM 3629 C C . PHE B 1 193 ? 11.141 1.471 2.709 1 98.81 193 PHE B C 1
ATOM 3631 O O . PHE B 1 193 ? 11.469 0.294 2.535 1 98.81 193 PHE B O 1
ATOM 3638 N N . HIS B 1 194 ? 10.961 2.266 1.718 1 98.75 194 HIS B N 1
ATOM 3639 C CA . HIS B 1 194 ? 11.055 1.824 0.331 1 98.75 194 HIS B CA 1
ATOM 3640 C C . HIS B 1 194 ? 12.477 1.404 -0.02 1 98.75 194 HIS B C 1
ATOM 3642 O O . HIS B 1 194 ? 12.68 0.493 -0.826 1 98.75 194 HIS B O 1
ATOM 3648 N N . SER B 1 195 ? 13.43 2.09 0.548 1 98.88 195 SER B N 1
ATOM 3649 C CA . SER B 1 195 ? 14.812 1.7 0.318 1 98.88 195 SER B CA 1
ATOM 3650 C C . SER B 1 195 ? 15.086 0.287 0.827 1 98.88 195 SER B C 1
ATOM 3652 O O . SER B 1 195 ? 15.672 -0.531 0.119 1 98.88 195 SER B O 1
ATOM 3654 N N . GLU B 1 196 ? 14.625 0.004 2.025 1 98.81 196 GLU B N 1
ATOM 3655 C CA . GLU B 1 196 ? 14.859 -1.307 2.627 1 98.81 196 GLU B CA 1
ATOM 3656 C C . GLU B 1 196 ? 14.086 -2.396 1.893 1 98.81 196 GLU B C 1
ATOM 3658 O O . GLU B 1 196 ? 14.602 -3.49 1.668 1 98.81 196 GLU B O 1
ATOM 3663 N N . VAL B 1 197 ? 12.898 -2.111 1.527 1 98.75 197 VAL B N 1
ATOM 3664 C CA . VAL B 1 197 ? 12.078 -3.08 0.8 1 98.75 197 VAL B CA 1
ATOM 3665 C C . VAL B 1 197 ? 12.719 -3.375 -0.557 1 98.75 197 VAL B C 1
ATOM 3667 O O . VAL B 1 197 ? 12.781 -4.531 -0.981 1 98.75 197 VAL B O 1
ATOM 3670 N N . SER B 1 198 ? 13.18 -2.307 -1.198 1 98.75 198 SER B N 1
ATOM 3671 C CA . SER B 1 198 ? 13.828 -2.48 -2.494 1 98.75 198 SER B CA 1
ATOM 3672 C C . SER B 1 198 ? 15.031 -3.404 -2.389 1 98.75 198 SER B C 1
ATOM 3674 O O . SER B 1 198 ? 15.242 -4.262 -3.25 1 98.75 198 SER B O 1
ATOM 3676 N N . LYS B 1 199 ? 15.789 -3.238 -1.412 1 98.62 199 LYS B N 1
ATOM 3677 C CA . LYS B 1 199 ? 16.969 -4.074 -1.197 1 98.62 199 LYS B CA 1
ATOM 3678 C C . LYS B 1 199 ? 16.578 -5.535 -1.007 1 98.62 199 LYS B C 1
ATOM 3680 O O . LYS B 1 199 ? 17.188 -6.43 -1.584 1 98.62 199 LYS B O 1
ATOM 3685 N N . LEU B 1 200 ? 15.578 -5.762 -0.181 1 98.56 200 LEU B N 1
ATOM 3686 C CA . LEU B 1 200 ? 15.078 -7.113 0.055 1 98.56 200 LEU B CA 1
ATOM 3687 C C . LEU B 1 200 ? 14.586 -7.742 -1.242 1 98.56 200 LEU B C 1
ATOM 3689 O O . LEU B 1 200 ? 14.914 -8.891 -1.545 1 98.56 200 LEU B O 1
ATOM 3693 N N . ASP B 1 201 ? 13.805 -6.953 -1.985 1 98.81 201 ASP B N 1
ATOM 3694 C CA . ASP B 1 201 ? 13.297 -7.418 -3.273 1 98.81 201 ASP B CA 1
ATOM 3695 C C . ASP B 1 201 ? 14.438 -7.77 -4.219 1 98.81 201 ASP B C 1
ATOM 3697 O O . ASP B 1 201 ? 14.367 -8.766 -4.941 1 98.81 201 ASP B O 1
ATOM 3701 N N . GLY B 1 202 ? 15.422 -6.898 -4.223 1 98.81 202 GLY B N 1
ATOM 3702 C CA . GLY B 1 202 ? 16.578 -7.172 -5.055 1 98.81 202 GLY B CA 1
ATOM 3703 C C . GLY B 1 202 ? 17.266 -8.477 -4.707 1 98.81 202 GLY B C 1
ATOM 3704 O O . GLY B 1 202 ? 17.625 -9.25 -5.598 1 98.81 202 GLY B O 1
ATOM 3705 N N . SER B 1 203 ? 17.438 -8.734 -3.482 1 98.81 203 SER B N 1
ATOM 3706 C CA . SER B 1 203 ? 18.062 -9.969 -3.01 1 98.81 203 SER B CA 1
ATOM 3707 C C . SER B 1 203 ? 17.234 -11.188 -3.383 1 98.81 203 SER B C 1
ATOM 3709 O O . SER B 1 203 ? 17.766 -12.188 -3.865 1 98.81 203 SER B O 1
ATOM 3711 N N . LEU B 1 204 ? 15.977 -11.109 -3.178 1 98.88 204 LEU B N 1
ATOM 3712 C CA . LEU B 1 204 ? 15.086 -12.219 -3.492 1 98.88 204 LEU B CA 1
ATOM 3713 C C . LEU B 1 204 ? 15.047 -12.477 -4.992 1 98.88 204 LEU B C 1
ATOM 3715 O O . LEU B 1 204 ? 15.023 -13.633 -5.426 1 98.88 204 LEU B O 1
ATOM 3719 N N . ASN B 1 205 ? 15.055 -11.438 -5.75 1 98.88 205 ASN B N 1
ATOM 3720 C CA . ASN B 1 205 ? 15.125 -11.586 -7.199 1 98.88 205 ASN B CA 1
ATOM 3721 C C . ASN B 1 205 ? 16.375 -12.344 -7.625 1 98.88 205 ASN B C 1
ATOM 3723 O O . ASN B 1 205 ? 16.312 -13.25 -8.453 1 98.88 205 ASN B O 1
ATOM 3727 N N . GLU B 1 206 ? 17.453 -11.984 -7.039 1 98.81 206 GLU B N 1
ATOM 3728 C CA . GLU B 1 206 ? 18.719 -12.648 -7.355 1 98.81 206 GLU B CA 1
ATOM 3729 C C . GLU B 1 206 ? 18.641 -14.141 -7.035 1 98.81 206 GLU B C 1
ATOM 3731 O O . GLU B 1 206 ? 19.125 -14.969 -7.812 1 98.81 206 GLU B O 1
ATOM 3736 N N . ILE B 1 207 ? 18.094 -14.469 -5.941 1 98.88 207 ILE B N 1
ATOM 3737 C CA . ILE B 1 207 ? 17.969 -15.859 -5.531 1 98.88 207 ILE B CA 1
ATOM 3738 C C . ILE B 1 207 ? 17.062 -16.609 -6.504 1 98.88 207 ILE B C 1
ATOM 3740 O O . ILE B 1 207 ? 17.359 -17.75 -6.883 1 98.88 207 ILE B O 1
ATOM 3744 N N . CYS B 1 208 ? 15.984 -16 -6.91 1 98.75 208 CYS B N 1
ATOM 3745 C CA . CYS B 1 208 ? 15.062 -16.641 -7.848 1 98.75 208 CYS B CA 1
ATOM 3746 C C . CYS B 1 208 ? 15.727 -16.859 -9.203 1 98.75 208 CYS B C 1
ATOM 3748 O O . CYS B 1 208 ? 15.508 -17.891 -9.852 1 98.75 208 CYS B O 1
ATOM 3750 N N . GLN B 1 209 ? 16.562 -15.914 -9.594 1 98.75 209 GLN B N 1
ATOM 3751 C CA . GLN B 1 209 ? 17.328 -16.094 -10.82 1 98.75 209 GLN B CA 1
ATOM 3752 C C . GLN B 1 209 ? 18.297 -17.266 -10.695 1 98.75 209 GLN B C 1
ATOM 3754 O O . GLN B 1 209 ? 18.438 -18.062 -11.625 1 98.75 209 GLN B O 1
ATOM 3759 N N . GLU B 1 210 ? 18.969 -17.344 -9.57 1 98.75 210 GLU B N 1
ATOM 3760 C CA . GLU B 1 210 ? 19.875 -18.469 -9.305 1 98.75 210 GLU B CA 1
ATOM 3761 C C . GLU B 1 210 ? 19.109 -19.797 -9.32 1 98.75 210 GLU B C 1
ATOM 3763 O O . GLU B 1 210 ? 19.609 -20.797 -9.859 1 98.75 210 GLU B O 1
ATOM 3768 N N . LEU B 1 211 ? 17.953 -19.828 -8.734 1 98.5 211 LEU B N 1
ATOM 3769 C CA . LEU B 1 211 ? 17.094 -21.016 -8.75 1 98.5 211 LEU B CA 1
ATOM 3770 C C . LEU B 1 211 ? 16.828 -21.484 -10.172 1 98.5 211 LEU B C 1
ATOM 3772 O O . LEU B 1 211 ? 16.938 -22.672 -10.477 1 98.5 211 LEU B O 1
ATOM 3776 N N . GLY B 1 212 ? 16.484 -20.547 -11.055 1 97.56 212 GLY B N 1
ATOM 3777 C CA . GLY B 1 212 ? 16.25 -20.875 -12.453 1 97.56 212 GLY B CA 1
ATOM 3778 C C . GLY B 1 212 ? 17.469 -21.5 -13.125 1 97.56 212 GLY B C 1
ATOM 3779 O O . GLY B 1 212 ? 17.328 -22.438 -13.906 1 97.56 212 GLY B O 1
ATOM 3780 N N . ARG B 1 213 ? 18.594 -20.969 -12.773 1 97.38 213 ARG B N 1
ATOM 3781 C CA . ARG B 1 213 ? 19.828 -21.484 -13.352 1 97.38 213 ARG B CA 1
ATOM 3782 C C . ARG B 1 213 ? 20.141 -22.875 -12.805 1 97.38 213 ARG B C 1
ATOM 3784 O O . ARG B 1 213 ? 20.516 -23.781 -13.555 1 97.38 213 ARG B O 1
ATOM 3791 N N . ASP B 1 214 ? 19.969 -23.078 -11.539 1 97.44 214 ASP B N 1
ATOM 3792 C CA . ASP B 1 214 ? 20.297 -24.344 -10.867 1 97.44 214 ASP B CA 1
ATOM 3793 C C . ASP B 1 214 ? 19.422 -25.484 -11.383 1 97.44 214 ASP B C 1
ATOM 3795 O O . ASP B 1 214 ? 19.844 -26.641 -11.398 1 97.44 214 ASP B O 1
ATOM 3799 N N . PHE B 1 215 ? 18.219 -25.156 -11.812 1 96.12 215 PHE B N 1
ATOM 3800 C CA . PHE B 1 215 ? 17.266 -26.188 -12.211 1 96.12 215 PHE B CA 1
ATOM 3801 C C . PHE B 1 215 ? 16.891 -26.031 -13.68 1 96.12 215 PHE B C 1
ATOM 3803 O O . PHE B 1 215 ? 15.781 -26.375 -14.078 1 96.12 215 PHE B O 1
ATOM 3810 N N . ALA B 1 216 ? 17.75 -25.531 -14.469 1 92.12 216 ALA B N 1
ATOM 3811 C CA . ALA B 1 216 ? 17.516 -25.234 -15.875 1 92.12 216 ALA B CA 1
ATOM 3812 C C . ALA B 1 216 ? 17.172 -26.516 -16.656 1 92.12 216 ALA B C 1
ATOM 3814 O O . ALA B 1 216 ? 16.531 -26.453 -17.703 1 92.12 216 ALA B O 1
ATOM 3815 N N . GLN B 1 217 ? 17.516 -27.703 -16.156 1 88.69 217 GLN B N 1
ATOM 3816 C CA . GLN B 1 217 ? 17.25 -28.969 -16.812 1 88.69 217 GLN B CA 1
ATOM 3817 C C . GLN B 1 217 ? 15.766 -29.297 -16.797 1 88.69 217 GLN B C 1
ATOM 3819 O O . GLN B 1 217 ? 15.305 -30.172 -17.547 1 88.69 217 GLN B O 1
ATOM 3824 N N . PHE B 1 218 ? 14.992 -28.688 -15.922 1 84.25 218 PHE B N 1
ATOM 3825 C CA . PHE B 1 218 ? 13.578 -29.016 -15.758 1 84.25 218 PHE B CA 1
ATOM 3826 C C . PHE B 1 218 ? 12.703 -28.016 -16.516 1 84.25 218 PHE B C 1
ATOM 3828 O O . PHE B 1 218 ? 11.5 -27.922 -16.266 1 84.25 218 PHE B O 1
ATOM 3835 N N . VAL B 1 219 ? 13.242 -27.391 -17.562 1 75.81 219 VAL B N 1
ATOM 3836 C CA . VAL B 1 219 ? 12.406 -26.5 -18.359 1 75.81 219 VAL B CA 1
ATOM 3837 C C . VAL B 1 219 ? 11.422 -27.328 -19.188 1 75.81 219 VAL B C 1
ATOM 3839 O O . VAL B 1 219 ? 11.805 -28.297 -19.844 1 75.81 219 VAL B O 1
ATOM 3842 N N . TYR B 1 220 ? 10.117 -27.109 -18.875 1 67.19 220 TYR B N 1
ATOM 3843 C CA . TYR B 1 220 ? 9.07 -27.891 -19.531 1 67.19 220 TYR B CA 1
ATOM 3844 C C . TYR B 1 220 ? 9 -27.562 -21.016 1 67.19 220 TYR B C 1
ATOM 3846 O O . TYR B 1 220 ? 8.945 -26.391 -21.406 1 67.19 220 TYR B O 1
ATOM 3854 N N . GLN B 1 221 ? 9.219 -28.516 -21.906 1 60.66 221 GLN B N 1
ATOM 3855 C CA . GLN B 1 221 ? 8.992 -28.406 -23.344 1 60.66 221 GLN B CA 1
ATOM 3856 C C . GLN B 1 221 ? 7.66 -29.031 -23.75 1 60.66 221 GLN B C 1
ATOM 3858 O O . GLN B 1 221 ? 7.441 -30.219 -23.531 1 60.66 221 GLN B O 1
ATOM 3863 N N . PRO B 1 222 ? 6.562 -28.203 -23.922 1 55.09 222 PRO B N 1
ATOM 3864 C CA . PRO B 1 222 ? 5.289 -28.797 -24.297 1 55.09 222 PRO B CA 1
ATOM 3865 C C . PRO B 1 222 ? 5.426 -29.781 -25.469 1 55.09 222 PRO B C 1
ATOM 3867 O O . PRO B 1 222 ? 6.137 -29.484 -26.438 1 55.09 222 PRO B O 1
ATOM 3870 N N . LYS B 1 223 ? 5.426 -31.062 -25.281 1 51.66 223 LYS B N 1
ATOM 3871 C CA . LYS B 1 223 ? 5.426 -32.031 -26.359 1 51.66 223 LYS B CA 1
ATOM 3872 C C . LYS B 1 223 ? 4.25 -31.812 -27.312 1 51.66 223 LYS B C 1
ATOM 3874 O O . LYS B 1 223 ? 3.125 -31.578 -26.859 1 51.66 223 LYS B O 1
ATOM 3879 N N . ARG B 1 224 ? 4.434 -31.109 -28.359 1 45.19 224 ARG B N 1
ATOM 3880 C CA . ARG B 1 224 ? 3.443 -31 -29.422 1 45.19 224 ARG B CA 1
ATOM 3881 C C . ARG B 1 224 ? 2.713 -32.312 -29.625 1 45.19 224 ARG B C 1
ATOM 3883 O O . ARG B 1 224 ? 3.316 -33.375 -29.531 1 45.19 224 ARG B O 1
ATOM 3890 N N . PRO B 1 225 ? 1.4 -32.438 -29.422 1 46.06 225 PRO B N 1
ATOM 3891 C CA . PRO B 1 225 ? 0.666 -33.656 -29.781 1 46.06 225 PRO B CA 1
ATOM 3892 C C . PRO B 1 225 ? 1.26 -34.344 -30.984 1 46.06 225 PRO B C 1
ATOM 3894 O O . PRO B 1 225 ? 1.814 -33.719 -31.891 1 46.06 225 PRO B O 1
ATOM 3897 N N . LEU B 1 226 ? 1.722 -35.594 -30.859 1 40.88 226 LEU B N 1
ATOM 3898 C CA . LEU B 1 226 ? 2.154 -36.406 -31.969 1 40.88 226 LEU B CA 1
ATOM 3899 C C . LEU B 1 226 ? 1.284 -36.156 -33.188 1 40.88 226 LEU B C 1
ATOM 3901 O O . LEU B 1 226 ? 0.063 -36.312 -33.156 1 40.88 226 LEU B O 1
ATOM 3905 N N . ARG B 1 227 ? 1.535 -35.25 -34.031 1 41.34 227 ARG B N 1
ATOM 3906 C CA . ARG B 1 227 ? 0.896 -35.188 -35.344 1 41.34 227 ARG B CA 1
ATOM 3907 C C . ARG B 1 227 ? 0.705 -36.594 -35.906 1 41.34 227 ARG B C 1
ATOM 3909 O O . ARG B 1 227 ? 1.616 -37.406 -35.875 1 41.34 227 ARG B O 1
ATOM 3916 N N . LYS B 1 228 ? -0.525 -37.125 -36.031 1 40.06 228 LYS B N 1
ATOM 3917 C CA . LYS B 1 228 ? -0.861 -38.25 -36.938 1 40.06 228 LYS B CA 1
ATOM 3918 C C . LYS B 1 228 ? 0.083 -38.312 -38.125 1 40.06 228 LYS B C 1
ATOM 3920 O O . LYS B 1 228 ? 0.237 -37.312 -38.844 1 40.06 228 LYS B O 1
ATOM 3925 N N . SER B 1 229 ? 1.193 -39 -38 1 34.69 229 SER B N 1
ATOM 3926 C CA . SER B 1 229 ? 2.018 -39.312 -39.156 1 34.69 229 SER B CA 1
ATOM 3927 C C . SER B 1 229 ? 1.159 -39.594 -40.375 1 34.69 229 SER B C 1
ATOM 3929 O O . SER B 1 229 ? 0.457 -40.594 -40.469 1 34.69 229 SER B O 1
ATOM 3931 N N . THR B 1 230 ? 0.285 -38.625 -40.812 1 34 230 THR B N 1
ATOM 3932 C CA . THR B 1 230 ? -0.251 -38.875 -42.156 1 34 230 THR B CA 1
ATOM 3933 C C . THR B 1 230 ? 0.831 -39.438 -43.062 1 34 230 THR B C 1
ATOM 3935 O O . THR B 1 230 ? 1.852 -38.781 -43.312 1 34 230 THR B O 1
ATOM 3938 N N . ALA B 1 231 ? 1.031 -40.812 -43.094 1 37.22 231 ALA B N 1
ATOM 3939 C CA . ALA B 1 231 ? 1.727 -41.562 -44.125 1 37.22 231 ALA B CA 1
ATOM 3940 C C . ALA B 1 231 ? 1.57 -40.938 -45.469 1 37.22 231 ALA B C 1
ATOM 3942 O O . ALA B 1 231 ? 0.474 -40.906 -46.062 1 37.22 231 ALA B O 1
ATOM 3943 N N . LYS B 1 232 ? 2.115 -39.781 -45.719 1 37.5 232 LYS B N 1
ATOM 3944 C CA . LYS B 1 232 ? 2.238 -39.25 -47.062 1 37.5 232 LYS B CA 1
ATOM 3945 C C . LYS B 1 232 ? 2.707 -40.344 -48.031 1 37.5 232 LYS B C 1
ATOM 3947 O O . LYS B 1 232 ? 3.801 -40.875 -47.875 1 37.5 232 LYS B O 1
ATOM 3952 N N . SER B 1 233 ? 1.742 -41.25 -48.469 1 33.97 233 SER B N 1
ATOM 3953 C CA . SER B 1 233 ? 1.949 -42.094 -49.625 1 33.97 233 SER B CA 1
ATOM 3954 C C . SER B 1 233 ? 2.744 -41.406 -50.719 1 33.97 233 SER B C 1
ATOM 3956 O O . SER B 1 233 ? 2.279 -40.406 -51.281 1 33.97 233 SER B O 1
ATOM 3958 N N . LEU B 1 234 ? 3.963 -41.125 -50.406 1 32.84 234 LEU B N 1
ATOM 3959 C CA . LEU B 1 234 ? 4.902 -40.656 -51.406 1 32.84 234 LEU B CA 1
ATOM 3960 C C . LEU B 1 234 ? 4.723 -41.406 -52.719 1 32.84 234 LEU B C 1
ATOM 3962 O O . LEU B 1 234 ? 5.238 -42.5 -52.906 1 32.84 234 LEU B O 1
ATOM 3966 N N . VAL B 1 235 ? 3.436 -41.531 -53.156 1 31.84 235 VAL B N 1
ATOM 3967 C CA . VAL B 1 235 ? 3.314 -42.062 -54.531 1 31.84 235 VAL B CA 1
ATOM 3968 C C . VAL B 1 235 ? 4.207 -41.25 -55.469 1 31.84 235 VAL B C 1
ATOM 3970 O O . VAL B 1 235 ? 4.082 -40 -55.531 1 31.84 235 VAL B O 1
ATOM 3973 N N . GLN B 1 236 ? 5.449 -41.625 -55.531 1 30.62 236 GLN B N 1
ATOM 3974 C CA . GLN B 1 236 ? 6.43 -41.125 -56.469 1 30.62 236 GLN B CA 1
ATOM 3975 C C . GLN B 1 236 ? 5.809 -40.906 -57.875 1 30.62 236 GLN B C 1
ATOM 3977 O O . GLN B 1 236 ? 5.25 -41.844 -58.438 1 30.62 236 GLN B O 1
ATOM 3982 N N . PRO B 1 237 ? 5.199 -39.719 -58.094 1 32.91 237 PRO B N 1
ATOM 3983 C CA . PRO B 1 237 ? 4.605 -39.562 -59.438 1 32.91 237 PRO B CA 1
ATOM 3984 C C . PRO B 1 237 ? 5.508 -40.062 -60.562 1 32.91 237 PRO B C 1
ATOM 3986 O O . PRO B 1 237 ? 6.715 -39.812 -60.531 1 32.91 237 PRO B O 1
ATOM 3989 N N . VAL B 1 238 ? 5.281 -41.281 -61.062 1 34.03 238 VAL B N 1
ATOM 3990 C CA . VAL B 1 238 ? 5.988 -41.875 -62.188 1 34.03 238 VAL B CA 1
ATOM 3991 C C . VAL B 1 238 ? 6.133 -40.844 -63.312 1 34.03 238 VAL B C 1
ATOM 3993 O O . VAL B 1 238 ? 5.137 -40.344 -63.812 1 34.03 238 VAL B O 1
ATOM 3996 N N . ARG B 1 239 ? 7.09 -39.906 -63.156 1 31.02 239 ARG B N 1
ATOM 3997 C CA . ARG B 1 239 ? 7.414 -38.906 -64.188 1 31.02 239 ARG B CA 1
ATOM 3998 C C . ARG B 1 239 ? 7.41 -39.531 -65.562 1 31.02 239 ARG B C 1
ATOM 4000 O O . ARG B 1 239 ? 8.195 -40.438 -65.812 1 31.02 239 ARG B O 1
ATOM 4007 N N . GLN B 1 240 ? 6.191 -39.719 -66.125 1 29.03 240 GLN B N 1
ATOM 4008 C CA . GLN B 1 240 ? 6.059 -40.156 -67.562 1 29.03 240 GLN B CA 1
ATOM 4009 C C . GLN B 1 240 ? 7.066 -39.469 -68.438 1 29.03 240 GLN B C 1
ATOM 4011 O O . GLN B 1 240 ? 7.148 -38.219 -68.438 1 29.03 240 GLN B O 1
ATOM 4016 N N . SER B 1 241 ? 8.242 -40.031 -68.625 1 29.36 241 SER B N 1
ATOM 4017 C CA . SER B 1 241 ? 9.281 -39.625 -69.562 1 29.36 241 SER B CA 1
ATOM 4018 C C . SER B 1 241 ? 8.688 -39.188 -70.938 1 29.36 241 SER B C 1
ATOM 4020 O O . SER B 1 241 ? 8.086 -40 -71.625 1 29.36 241 SER B O 1
ATOM 4022 N N . GLN B 1 242 ? 7.926 -38 -70.938 1 26.84 242 GLN B N 1
ATOM 4023 C CA . GLN B 1 242 ? 7.355 -37.5 -72.188 1 26.84 242 GLN B CA 1
ATOM 4024 C C . GLN B 1 242 ? 8.398 -37.5 -73.312 1 26.84 242 GLN B C 1
ATOM 4026 O O . GLN B 1 242 ? 9.492 -36.969 -73.125 1 26.84 242 GLN B O 1
ATOM 4031 N N . ILE B 1 243 ? 8.469 -38.531 -74.125 1 28.34 243 ILE B N 1
ATOM 4032 C CA . ILE B 1 243 ? 9.195 -38.719 -75.375 1 28.34 243 ILE B CA 1
ATOM 4033 C C . ILE B 1 243 ? 8.922 -37.531 -76.312 1 28.34 243 ILE B C 1
ATOM 4035 O O . ILE B 1 243 ? 7.766 -37.25 -76.688 1 28.34 243 ILE B O 1
ATOM 4039 N N . SER B 1 244 ? 9.602 -36.344 -76.125 1 26.67 244 SER B N 1
ATOM 4040 C CA . SER B 1 244 ? 9.586 -35.156 -76.938 1 26.67 244 SER B CA 1
ATOM 4041 C C . SER B 1 244 ? 9.656 -35.469 -78.438 1 26.67 244 SER B C 1
ATOM 4043 O O . SER B 1 244 ? 10.688 -35.969 -78.938 1 26.67 244 SER B O 1
ATOM 4045 N N . SER B 1 245 ? 8.586 -36.031 -79.062 1 26.31 245 SER B N 1
ATOM 4046 C CA . SER B 1 245 ? 8.57 -36.25 -80.5 1 26.31 245 SER B CA 1
ATOM 4047 C C . SER B 1 245 ? 8.773 -34.906 -81.25 1 26.31 245 SER B C 1
ATOM 4049 O O . SER B 1 245 ? 7.941 -34 -81.125 1 26.31 245 SER B O 1
ATOM 4051 N N . SER B 1 246 ? 9.867 -34.156 -81.188 1 26 246 SER B N 1
ATOM 4052 C CA . SER B 1 246 ? 10.141 -32.938 -82 1 26 246 SER B CA 1
ATOM 4053 C C . SER B 1 246 ? 9.875 -33.188 -83.5 1 26 246 SER B C 1
ATOM 4055 O O . SER B 1 246 ? 10.664 -33.844 -84.125 1 26 246 SER B O 1
ATOM 4057 N N . THR B 1 247 ? 8.625 -33.406 -84 1 25.53 247 THR B N 1
ATOM 4058 C CA . THR B 1 247 ? 8.297 -33.5 -85.438 1 25.53 247 THR B CA 1
ATOM 4059 C C . THR B 1 247 ? 8.711 -32.25 -86.188 1 25.53 247 THR B C 1
ATOM 4061 O O . THR B 1 247 ? 8.633 -31.141 -85.625 1 25.53 247 THR B O 1
ATOM 4064 N N . SER B 1 248 ? 9.031 -32.344 -87.562 1 27.12 248 SER B N 1
ATOM 4065 C CA . SER B 1 248 ? 9.633 -31.906 -88.812 1 27.12 248 SER B CA 1
ATOM 4066 C C . SER B 1 248 ? 8.82 -30.797 -89.5 1 27.12 248 SER B C 1
ATOM 4068 O O . SER B 1 248 ? 9.062 -30.438 -90.625 1 27.12 248 SER B O 1
ATOM 4070 N N . LYS B 1 249 ? 7.875 -30.031 -88.938 1 29.59 249 LYS B N 1
ATOM 4071 C CA . LYS B 1 249 ? 7.023 -29.406 -89.938 1 29.59 249 LYS B CA 1
ATOM 4072 C C . LYS B 1 249 ? 7.73 -28.219 -90.625 1 29.59 249 LYS B C 1
ATOM 4074 O O . LYS B 1 249 ? 7.734 -27.109 -90.062 1 29.59 249 LYS B O 1
ATOM 4079 N N . ALA B 1 250 ? 9.016 -28.016 -90.875 1 30.45 250 ALA B N 1
ATOM 4080 C CA . ALA B 1 250 ? 9.312 -26.672 -91.375 1 30.45 250 ALA B CA 1
ATOM 4081 C C . ALA B 1 250 ? 8.484 -26.359 -92.625 1 30.45 250 ALA B C 1
ATOM 4083 O O . ALA B 1 250 ? 8.289 -27.219 -93.5 1 30.45 250 ALA B O 1
ATOM 4084 N N . VAL B 1 251 ? 7.719 -25.156 -92.688 1 29.25 251 VAL B N 1
ATOM 4085 C CA . VAL B 1 251 ? 6.754 -24.281 -93.375 1 29.25 251 VAL B CA 1
ATOM 4086 C C . VAL B 1 251 ? 7.324 -23.766 -94.688 1 29.25 251 VAL B C 1
ATOM 4088 O O . VAL B 1 251 ? 8.344 -23.078 -94.688 1 29.25 251 VAL B O 1
ATOM 4091 N N . SER B 1 252 ? 7.258 -24.594 -95.75 1 24 252 SER B N 1
ATOM 4092 C CA . SER B 1 252 ? 7.586 -24.047 -97.062 1 24 252 SER B CA 1
ATOM 4093 C C . SER B 1 252 ? 6.984 -22.656 -97.25 1 24 252 SER B C 1
ATOM 4095 O O . SER B 1 252 ? 6.129 -22.234 -96.5 1 24 252 SER B O 1
ATOM 4097 N N . ASP B 1 253 ? 6.406 -22.438 -98.625 1 28.48 253 ASP B N 1
ATOM 4098 C CA . ASP B 1 253 ? 6.488 -21.75 -99.875 1 28.48 253 ASP B CA 1
ATOM 4099 C C . ASP B 1 253 ? 5.418 -20.672 -100 1 28.48 253 ASP B C 1
ATOM 4101 O O . ASP B 1 253 ? 5.691 -19.562 -100.5 1 28.48 253 ASP B O 1
ATOM 4105 N N . LEU B 1 254 ? 4.105 -20.453 -100.375 1 24.7 254 LEU B N 1
ATOM 4106 C CA . LEU B 1 254 ? 3.84 -19.125 -100.938 1 24.7 254 LEU B CA 1
ATOM 4107 C C . LEU B 1 254 ? 3.832 -18.078 -99.812 1 24.7 254 LEU B C 1
ATOM 4109 O O . LEU B 1 254 ? 3.328 -18.328 -98.75 1 24.7 254 LEU B O 1
#

pLDDT: mean 85.48, std 24.32, range [24.0, 98.88]

Organism: NCBI:txid100452

Foldseek 3Di:
DPPPPDPPPPVPPVVLVVLVVLLVVVLVVLVVVLVVLVVVLVVLVVVLVVLLVVLVVVLVVQDPPFFPSVVSNVLSVVSNVLSVQLSVLCVVQANVLSVVLSVVSVVLVVLVVVLVVLVVQLVVLVVVLVCQVPDPDHDPVVNVVSVVSNVVSVVVNCVSVVVCVPPSVVSSVCVVVSVVRNVCSNVVSVVVSVVVVVVSVVVSVVRVVVRCVVPVVPPDDPPDPPPPPPVPPCPVPPPPPPPPDPDDDDDDDD/DPPPPDPPPPPPPVVLVVLVVLLVVVLVVLVVVLVVLVVVLVVLVVVLVVLLVVLVVVLVVQDPPFFPSVVSNVLSVVSNVLSVQLSVLCCVQANVLSVVLSVVSVVLVVLVVVLVVLVVQLVVLVVVLVCQVPDPDHDPVVNVVSVVSNVVSVVVNVVSVVVCVPPSVVSSVCVVVSVVRNVCSNVVSVVVSVVVVVVSVVVSVVRVVVRCVVPVVPPDDPPDPPPPPPPPPPPVPPPPPPPPPVDDPPDDDD

Solvent-accessible surface area (backbone atoms only — not comparable to full-atom values): 27653 Å² total; per-residue (Å²): 132,85,73,80,72,75,76,73,73,74,76,70,58,58,71,59,54,51,54,52,50,50,48,52,52,51,52,52,50,52,50,50,37,50,53,32,47,51,50,33,50,51,37,49,51,53,35,41,54,31,48,47,52,31,40,49,39,48,52,70,63,56,48,80,90,44,67,64,33,68,58,52,49,52,56,49,57,45,50,54,55,49,46,51,49,42,53,50,47,45,43,64,54,30,50,47,54,51,50,55,56,60,64,52,49,61,62,52,51,50,51,54,50,49,35,54,52,32,44,51,49,20,51,50,30,48,49,53,35,52,56,49,72,67,39,90,76,72,51,69,68,62,49,51,52,31,49,53,50,24,53,51,30,42,50,56,26,50,54,45,48,56,48,48,70,52,49,51,58,44,52,59,50,15,47,57,32,50,48,15,52,38,49,21,43,46,23,45,50,49,16,52,44,24,42,53,49,15,51,53,23,46,52,52,19,50,46,23,50,49,35,29,62,75,40,52,88,29,60,69,71,84,74,69,74,80,66,77,74,68,78,69,75,72,69,71,74,80,74,73,80,74,78,80,79,83,83,79,84,80,85,81,82,135,131,84,73,81,73,74,76,73,74,73,75,69,58,59,70,59,53,50,53,51,51,51,48,50,51,49,50,53,48,53,51,50,39,50,53,31,48,51,50,32,52,51,38,49,51,52,35,44,52,31,46,46,52,31,39,50,40,48,51,70,62,55,49,82,89,43,68,63,34,70,57,51,49,53,54,48,58,45,50,56,54,50,44,52,49,42,54,51,46,46,43,62,56,30,50,47,54,51,51,55,58,58,63,52,48,61,62,52,51,51,52,54,51,49,36,55,51,32,44,51,51,22,51,49,31,48,49,53,36,51,55,48,71,68,38,90,77,70,52,69,67,62,47,51,51,31,51,52,50,24,52,52,31,42,50,55,26,49,53,44,49,56,50,48,69,50,49,49,58,44,53,60,48,16,48,58,34,50,49,16,52,37,49,20,42,44,24,45,49,50,17,53,43,24,42,54,49,15,50,52,23,45,52,52,18,50,47,23,51,49,34,28,61,77,40,52,87,30,60,68,70,84,73,70,74,80,68,76,77,70,77,70,77,74,68,70,74,77,73,73,78,73,78,79,76,83,79,79,79,80,81,85,75,137

Radius of gyration: 45.8 Å; Cα contacts (8 Å, |Δi|>4): 382; chains: 2; bounding box: 79×142×179 Å

InterPro domains:
  IPR003005 Amphiphysin [PTHR46514] (1-240)
  IPR004148 BAR domain [PF03114] (2-200)
  IPR004148 BAR domain [PS51021] (1-217)
  IPR004148 BAR domain [SM00721] (1-210)
  IPR027267 AH/BAR domain superfamily [G3DSA:1.20.1270.60] (1-216)
  IPR027267 AH/BAR domain superfamily [SSF103657] (3-210)

Sequence (508 aa):
VLQNFGKAEKTTDEPFNEIVLRIEKQHDAAHHLQKELRMYANCLREMSVASKNLTTAIAETYEQEWTRESEVRAHLQTYDLLWNDCLQTLQDSVSVPLNNYITSFPALKAKIAKRGRKMVDYDNSRHNLEVLQAAKKKDEVKIQKAQEEMKEAKKIYDELNNELHTELPDFNNSRVTFYAGLLSSFFSAEHVFHSEVSKLDGSLNEICQELGRDFAQFVYQPKRPLRKSTAKSLVQPVRQSQISSSTSKAVSDLVLQNFGKAEKTTDEPFNEIVLRIEKQHDAAHHLQKELRMYANCLREMSVASKNLTTAIAETYEQEWTRESEVRAHLQTYDLLWNDCLQTLQDSVSVPLNNYITSFPALKAKIAKRGRKMVDYDNSRHNLEVLQAAKKKDEVKIQKAQEEMKEAKKIYDELNNELHTELPDFNNSRVTFYAGLLSSFFSAEHVFHSEVSKLDGSLNEICQELGRDFAQFVYQPKRPLRKSTAKSLVQPVRQSQISSSTSKAVSDL

Secondary structure (DSSP, 8-state):
-------------HHHHHHHHHHHHHHHHHHHHHHHHHHHHHHHHHHHHHHHHHHHHHHHHS-TTSTTHHHHHHHHHHHHHHHHHHHHHHIIIIIHHHHHHHTTHHHHHHHHHHHHHHHHHHHHHHHHHHHHHHSSS--HHHHHHHHHHHHHHHHHHHHHHHHHHHHHHHHHHHHHHHHHHHHHHHHHHHHHHHHHHHHHHHHHHHHHHHHHHHTGGG------------------------------------/-------------HHHHHHHHHHHHHHHHHHHHHHHHHHHHHHHHHHHHHHHHHHHHHHHHS-TTSTTHHHHHHHHHHHHHHHHHHHHHHIIIIIHHHHHHHTTHHHHHHHHHHHHHHHHHHHHHHHHHHHHHHSSS--HHHHHHHHHHHHHHHHHHHHHHHHHHHHHHHHHHHHHHHHHHHHHHHHHHHHHHHHHHHHHHHHHHHHHHHHHHHTGGG------------------------------------

Nearest PDB structures (foldseek):
  2fic-assembly3_B  TM=9.383E-01  e=3.806E-14  Homo sapiens
  4atm-assembly1_A-2  TM=9.065E-01  e=3.611E-14  Homo sapiens
  4avm-assembly1_A-2  TM=9.009E-01  e=5.797E-14  Homo sapiens
  2fic-assembly2_A  TM=9.555E-01  e=9.415E-13  Homo sapiens
  4i1q-assembly1_B  TM=8.737E-01  e=2.558E-12  Homo sapiens